Protein 2ABW (pdb70)

Solvent-accessible surface area: 20283 Å² total; per-residue (Å²): 96,118,4,20,0,0,0,0,8,55,37,27,137,30,112,59,8,31,83,7,2,82,92,28,136,46,136,36,18,57,29,46,68,0,124,58,67,134,8,9,59,103,1,15,0,0,0,0,1,13,36,87,2,3,54,1,0,115,10,0,24,133,151,135,14,63,12,1,28,27,0,4,16,5,2,10,23,51,53,29,3,0,1,0,2,5,1,0,0,9,0,0,0,78,61,34,60,77,29,146,94,217,31,110,29,52,95,61,12,10,0,3,14,0,17,0,0,0,19,51,56,85,105,114,69,48,112,6,66,14,88,35,98,44,154,34,102,6,27,155,176,100,20,46,0,7,0,66,131,28,7,109,6,103,23,44,68,29,139,26,10,128,46,8,0,18,9,76,55,185,85,73,20,101,105,25,30,0,0,0,26,4,100,18,2,0,0,0,3,3,29,11,21,89,20,106,53,28,6,2,2,62,37,0,13,57,33,0,51,84,34,48,124,89,114,155,129,121,4,20,0,0,0,0,0,56,30,26,122,18,84,48,5,27,76,11,1,98,104,28,139,38,137,27,22,60,33,42,69,0,108,69,68,126,27,9,59,94,1,16,0,0,0,0,1,11,46,96,1,50,64,1,0,181,34,0,27,172,112,139,13,54,11,0,28,25,0,3,12,3,1,8,14,38,48,32,2,0,1,0,1,2,0,0,0,7,0,0,0,109,48,43,68,84,79,189,76,192,34,152,42,48,92,54,26,20,0,6,13,0,33,0,2,0,6,22,114,59,19,34,109,172,58,28,77,42,111,13,67,8,85,47,107,26,147,25,109,14,18,153,176,98,15,49,2,8,0,45,155,2,3,47,4,131,80,48,69,30,128,74,9,113,38,11,0,12,0,74,24,170,74,64,25,100,111,7,26,0,0,0,23,8,76,17,2,0,0,0,1,2,23,12,14,86,31,102,53,34,10,2,2,52,29,0,14,51,32,0,111,89,35,71,129,70,105,101,160,186,95,152,72,190

Sequence (442 aa):
SSEITIGVLLSSLLQGDFEPHINHFIKLQIIPPSSLNIIQVRNVHDLGLCDGLVIPGGESTTVRRCCAYENDTLYNALVHFIHVLKKPIWGTCAGCILLSKNVENIIKKLYSNFGNKFSFGGLDITICRNFNDSFICSLNIISDSSAFKKDLTAACIRAPYIREILSDEVKVLATFSHESYGPNIIAAVEQNNCLGTVFHPELLPHTAFQQYFYEKVKNYKYSLESEITIGVLSLQGDFEPHINHFIKLQIPSLNIIQVRNVHDLGLCDGLVIPGGESTTVRRCCAYENDTLYNALVHFIHVLKKPIWGTCAGCILLSKNVENIKLYSSNNFGNKFSFGGLDITICRRNNFYGSQNDSFICSLNIISDSSAFKKDLTAACIRAPYIRREEILSDEVKVLATFSHESYGPPNNIIAAVEQNNCLGTTVFHPELLPHTAFQQYFYEKVKNYKYSSLEHHHHHH

Structure (mmCIF, N/CA/C/O backbone):
data_2ABW
#
_entry.id   2ABW
#
_cell.length_a   88.042
_cell.length_b   67.917
_cell.length_c   70.327
_cell.angle_alpha   90.00
_cell.angle_beta   92.31
_cell.angle_gamma   90.00
#
_symmetry.space_group_name_H-M   'C 1 2 1'
#
loop_
_entity.id
_entity.type
_entity.pdbx_description
1 polymer 'Pdx2 protein'
2 non-polymer 'TETRAETHYLENE GLYCOL'
3 water water
#
loop_
_atom_site.group_PDB
_atom_site.id
_atom_site.type_symbol
_atom_site.label_atom_id
_atom_site.label_alt_id
_atom_site.label_comp_id
_atom_site.label_asym_id
_atom_site.label_entity_id
_atom_site.label_seq_id
_atom_site.pdbx_PDB_ins_code
_atom_site.Cartn_x
_atom_site.Cartn_y
_atom_site.Cartn_z
_atom_site.occupancy
_atom_site.B_iso_or_equiv
_atom_site.auth_seq_id
_atom_site.auth_comp_id
_atom_site.auth_asym_id
_atom_site.auth_atom_id
_atom_site.pdbx_PDB_model_num
ATOM 1 N N A SER A 1 2 ? 9.693 63.720 44.498 0.70 31.60 2 SER A N 1
ATOM 2 N N B SER A 1 2 ? 9.576 63.269 44.358 0.30 25.49 2 SER A N 1
ATOM 3 C CA A SER A 1 2 ? 10.616 62.922 43.672 0.70 29.87 2 SER A CA 1
ATOM 4 C CA B SER A 1 2 ? 10.612 62.788 43.430 0.30 25.71 2 SER A CA 1
ATOM 5 C C A SER A 1 2 ? 11.407 63.955 42.820 0.70 28.30 2 SER A C 1
ATOM 6 C C B SER A 1 2 ? 11.549 63.924 43.060 0.30 25.56 2 SER A C 1
ATOM 7 O O A SER A 1 2 ? 10.999 65.136 42.741 0.70 29.33 2 SER A O 1
ATOM 8 O O B SER A 1 2 ? 11.382 65.060 43.518 0.30 25.43 2 SER A O 1
ATOM 13 N N . GLU A 1 3 ? 12.549 63.581 42.258 1.00 26.09 3 GLU A N 1
ATOM 14 C CA . GLU A 1 3 ? 13.303 64.539 41.454 1.00 25.12 3 GLU A CA 1
ATOM 15 C C . GLU A 1 3 ? 13.093 64.105 40.004 1.00 24.25 3 GLU A C 1
ATOM 16 O O . GLU A 1 3 ? 13.485 62.981 39.662 1.00 28.08 3 GLU A O 1
ATOM 22 N N . ILE A 1 4 ? 12.621 64.995 39.143 1.00 18.88 4 ILE A N 1
ATOM 23 C CA . ILE A 1 4 ? 12.480 64.720 37.710 1.00 19.63 4 ILE A CA 1
ATOM 24 C C . ILE A 1 4 ? 13.480 65.607 36.988 1.00 18.29 4 ILE A C 1
ATOM 25 O O . ILE A 1 4 ? 13.600 66.808 37.282 1.00 19.30 4 ILE A O 1
ATOM 34 N N . THR A 1 5 ? 14.283 64.994 36.073 1.00 17.41 5 THR A N 1
ATOM 35 C CA . THR A 1 5 ? 15.240 65.714 35.254 1.00 16.41 5 THR A CA 1
ATOM 36 C C . THR A 1 5 ? 14.828 65.644 33.786 1.00 16.16 5 THR A C 1
ATOM 37 O O . THR A 1 5 ? 14.666 64.543 33.238 1.00 17.46 5 THR A O 1
ATOM 41 N N . ILE A 1 6 ? 14.612 66.801 33.198 1.00 16.27 6 ILE A N 1
ATOM 42 C CA . ILE A 1 6 ? 14.359 66.907 31.785 1.00 15.42 6 ILE A CA 1
ATOM 43 C C . ILE A 1 6 ? 15.566 67.557 31.138 1.00 14.56 6 ILE A C 1
ATOM 44 O O . ILE A 1 6 ? 16.049 68.592 31.608 1.00 15.88 6 ILE A O 1
ATOM 49 N N . GLY A 1 7 ? 16.053 66.949 30.078 1.00 13.23 7 GLY A N 1
ATOM 50 C CA . GLY A 1 7 ? 17.192 67.515 29.354 1.00 13.71 7 GLY A CA 1
ATOM 51 C C . GLY A 1 7 ? 16.738 68.227 28.121 1.00 15.12 7 GLY A C 1
ATOM 52 O O . GLY A 1 7 ? 15.641 67.921 27.531 1.00 15.06 7 GLY A O 1
ATOM 53 N N . VAL A 1 8 ? 17.523 69.216 27.706 1.00 14.03 8 VAL A N 1
ATOM 54 C CA . VAL A 1 8 ? 17.319 69.938 26.429 1.00 15.86 8 VAL A CA 1
ATOM 55 C C . VAL A 1 8 ? 18.564 69.794 25.601 1.00 16.98 8 VAL A C 1
ATOM 56 O O . VAL A 1 8 ? 19.643 70.174 26.006 1.00 16.02 8 VAL A O 1
ATOM 60 N N . LEU A 1 9 ? 18.453 69.171 24.429 1.00 16.43 9 LEU A N 1
ATOM 61 C CA A LEU A 1 9 ? 19.630 68.989 23.529 0.70 17.60 9 LEU A CA 1
ATOM 62 C CA B LEU A 1 9 ? 19.601 68.995 23.519 0.30 18.09 9 LEU A CA 1
ATOM 63 C C A LEU A 1 9 ? 20.156 70.391 23.219 0.70 18.84 9 LEU A C 1
ATOM 64 C C B LEU A 1 9 ? 20.173 70.336 23.093 0.30 18.87 9 LEU A C 1
ATOM 65 O O A LEU A 1 9 ? 19.383 71.299 22.921 0.70 18.06 9 LEU A O 1
ATOM 66 O O B LEU A 1 9 ? 19.529 71.084 22.321 0.30 19.37 9 LEU A O 1
ATOM 71 N N A SER A 1 10 ? 21.456 70.606 23.367 0.70 18.27 10 SER A N 1
ATOM 72 N N B SER A 1 10 ? 21.393 70.581 23.583 0.30 19.41 10 SER A N 1
ATOM 73 C CA A SER A 1 10 ? 21.984 71.987 23.320 0.70 19.56 10 SER A CA 1
ATOM 74 C CA B SER A 1 10 ? 22.097 71.859 23.513 0.30 20.02 10 SER A CA 1
ATOM 75 C C A SER A 1 10 ? 23.106 72.256 22.345 0.70 20.79 10 SER A C 1
ATOM 76 C C B SER A 1 10 ? 23.429 71.767 22.773 0.30 21.39 10 SER A C 1
ATOM 77 O O A SER A 1 10 ? 23.591 73.414 22.235 0.70 20.38 10 SER A O 1
ATOM 78 O O B SER A 1 10 ? 24.470 72.195 23.280 0.30 21.07 10 SER A O 1
ATOM 83 N N A LEU A 1 11 ? 23.507 71.209 21.668 0.70 21.80 11 LEU A N 1
ATOM 84 N N B LEU A 1 11 ? 23.408 71.231 21.576 0.30 22.67 11 LEU A N 1
ATOM 85 C CA A LEU A 1 11 ? 24.652 71.264 20.768 0.70 23.62 11 LEU A CA 1
ATOM 86 C CA B LEU A 1 11 ? 24.615 71.259 20.763 0.30 24.16 11 LEU A CA 1
ATOM 87 C C . LEU A 1 11 ? 24.496 72.291 19.647 1.00 25.21 11 LEU A C 1
ATOM 88 O O . LEU A 1 11 ? 25.494 72.879 19.229 1.00 25.95 11 LEU A O 1
ATOM 93 N N . GLN A 1 12 ? 23.271 72.481 19.160 1.00 27.04 12 GLN A N 1
ATOM 94 C CA . GLN A 1 12 ? 22.981 73.321 18.047 1.00 28.79 12 GLN A CA 1
ATOM 95 C C . GLN A 1 12 ? 22.832 74.790 18.468 1.00 31.30 12 GLN A C 1
ATOM 96 O O . GLN A 1 12 ? 22.675 75.689 17.615 1.00 32.54 12 GLN A O 1
ATOM 102 N N . GLY A 1 13 ? 22.851 75.059 19.765 1.00 31.64 13 GLY A N 1
ATOM 103 C CA . GLY A 1 13 ? 22.676 76.461 20.214 1.00 32.03 13 GLY A CA 1
ATOM 104 C C . GLY A 1 13 ? 21.207 76.911 20.246 1.00 33.41 13 GLY A C 1
ATOM 105 O O . GLY A 1 13 ? 20.277 76.139 19.969 1.00 34.72 13 GLY A O 1
ATOM 106 N N . ASP A 1 14 ? 21.000 78.142 20.672 1.00 33.38 14 ASP A N 1
ATOM 107 C CA . ASP A 1 14 ? 19.671 78.723 20.783 1.00 34.09 14 ASP A CA 1
ATOM 108 C C . ASP A 1 14 ? 18.704 77.914 21.630 1.00 31.48 14 ASP A C 1
ATOM 109 O O . ASP A 1 14 ? 17.494 77.912 21.394 1.00 34.96 14 ASP A O 1
ATOM 114 N N . PHE A 1 15 ? 19.239 77.265 22.652 1.00 28.34 15 PHE A N 1
ATOM 115 C CA . PHE A 1 15 ? 18.463 76.332 23.440 1.00 25.45 15 PHE A CA 1
ATOM 116 C C . PHE A 1 15 ? 17.983 77.016 24.718 1.00 22.87 15 PHE A C 1
ATOM 117 O O . PHE A 1 15 ? 17.074 76.505 25.398 1.00 21.38 15 PHE A O 1
ATOM 125 N N . GLU A 1 16 ? 18.595 78.119 25.123 1.00 21.76 16 GLU A N 1
ATOM 126 C CA . GLU A 1 16 ? 18.239 78.730 26.412 1.00 23.44 16 GLU A CA 1
ATOM 127 C C . GLU A 1 16 ? 16.750 79.070 26.561 1.00 20.78 16 GLU A C 1
ATOM 128 O O . GLU A 1 16 ? 16.158 78.842 27.638 1.00 19.92 16 GLU A O 1
ATOM 134 N N . PRO A 1 17 ? 16.119 79.622 25.522 1.00 18.13 17 PRO A N 1
ATOM 135 C CA . PRO A 1 17 ? 14.692 79.925 25.702 1.00 17.97 17 PRO A CA 1
ATOM 136 C C . PRO A 1 17 ? 13.852 78.696 25.982 1.00 17.07 17 PRO A C 1
ATOM 137 O O . PRO A 1 17 ? 12.844 78.832 26.671 1.00 17.32 17 PRO A O 1
ATOM 141 N N . HIS A 1 18 ? 14.234 77.536 25.459 1.00 16.06 18 HIS A N 1
ATOM 142 C CA . HIS A 1 18 ? 13.499 76.351 25.778 1.00 16.42 18 HIS A CA 1
ATOM 143 C C . HIS A 1 18 ? 13.642 75.949 27.246 1.00 16.88 18 HIS A C 1
ATOM 144 O O . HIS A 1 18 ? 12.667 75.571 27.921 1.00 17.60 18 HIS A O 1
ATOM 151 N N . ILE A 1 19 ? 14.869 76.057 27.743 1.00 17.60 19 ILE A N 1
ATOM 152 C CA . ILE A 1 19 ? 15.134 75.821 29.171 1.00 17.06 19 ILE A CA 1
ATOM 153 C C . ILE A 1 19 ? 14.323 76.808 30.034 1.00 15.67 19 ILE A C 1
ATOM 154 O O . ILE A 1 19 ? 13.647 76.425 31.004 1.00 17.29 19 ILE A O 1
ATOM 159 N N . ASN A 1 20 ? 14.379 78.070 29.695 1.00 15.15 20 ASN A N 1
ATOM 160 C CA . ASN A 1 20 ? 13.642 79.132 30.449 1.00 16.11 20 ASN A CA 1
ATOM 161 C C . ASN A 1 20 ? 12.165 78.803 30.538 1.00 14.92 20 ASN A C 1
ATOM 162 O O . ASN A 1 20 ? 11.540 79.029 31.547 1.00 15.66 20 ASN A O 1
ATOM 167 N N . HIS A 1 21 ? 11.609 78.320 29.432 1.00 15.74 21 HIS A N 1
ATOM 168 C CA . HIS A 1 21 ? 10.179 78.016 29.405 1.00 14.95 21 HIS A CA 1
ATOM 169 C C . HIS A 1 21 ? 9.769 76.860 30.327 1.00 16.08 21 HIS A C 1
ATOM 170 O O . HIS A 1 21 ? 8.671 76.883 30.865 1.00 17.59 21 HIS A O 1
ATOM 177 N N . PHE A 1 22 ? 10.666 75.902 30.575 1.00 14.76 22 PHE A N 1
ATOM 178 C CA . PHE A 1 22 ? 10.355 74.950 31.610 1.00 14.36 22 PHE A CA 1
ATOM 179 C C . PHE A 1 22 ? 10.541 75.494 33.029 1.00 13.90 22 PHE A C 1
ATOM 180 O O . PHE A 1 22 ? 9.842 75.172 33.926 1.00 14.81 22 PHE A O 1
ATOM 188 N N . ILE A 1 23 ? 11.585 76.305 33.225 1.00 14.64 23 ILE A N 1
ATOM 189 C CA . ILE A 1 23 ? 11.781 76.962 34.522 1.00 15.20 23 ILE A CA 1
ATOM 190 C C . ILE A 1 23 ? 10.575 77.804 34.864 1.00 17.02 23 ILE A C 1
ATOM 191 O O . ILE A 1 23 ? 10.244 77.872 36.037 1.00 17.59 23 ILE A O 1
ATOM 196 N N . LYS A 1 24 ? 9.887 78.374 33.873 1.00 16.77 24 LYS A N 1
ATOM 197 C CA . LYS A 1 24 ? 8.723 79.200 34.130 1.00 18.10 24 LYS A CA 1
ATOM 198 C C . LYS A 1 24 ? 7.564 78.380 34.745 1.00 18.69 24 LYS A C 1
ATOM 199 O O . LYS A 1 24 ? 6.599 78.962 35.274 1.00 20.63 24 LYS A O 1
ATOM 205 N N . LEU A 1 25 ? 7.591 77.097 34.582 1.00 15.24 25 LEU A N 1
ATOM 206 C CA . LEU A 1 25 ? 6.614 76.225 35.250 1.00 15.59 25 LEU A CA 1
ATOM 207 C C . LEU A 1 25 ? 6.671 76.335 36.772 1.00 16.06 25 LEU A C 1
ATOM 208 O O . LEU A 1 25 ? 5.672 76.052 37.464 1.00 18.08 25 LEU A O 1
ATOM 213 N N . GLN A 1 26 ? 7.831 76.684 37.318 1.00 16.03 26 GLN A N 1
ATOM 214 C CA . GLN A 1 26 ? 8.002 76.810 38.770 1.00 17.63 26 GLN A CA 1
ATOM 215 C C . GLN A 1 26 ? 7.671 75.557 39.539 1.00 16.32 26 GLN A C 1
ATOM 216 O O . GLN A 1 26 ? 7.146 75.654 40.638 1.00 16.58 26 GLN A O 1
ATOM 222 N N A ILE A 1 27 ? 7.998 74.382 38.997 0.60 15.69 27 ILE A N 1
ATOM 223 N N B ILE A 1 27 ? 8.014 74.420 38.958 0.40 14.83 27 ILE A N 1
ATOM 224 C CA A ILE A 1 27 ? 7.613 73.101 39.656 0.60 16.12 27 ILE A CA 1
ATOM 225 C CA B ILE A 1 27 ? 7.882 73.153 39.643 0.40 14.85 27 ILE A CA 1
ATOM 226 C C A ILE A 1 27 ? 8.711 72.544 40.551 0.60 17.29 27 ILE A C 1
ATOM 227 C C B ILE A 1 27 ? 9.137 72.994 40.481 0.40 14.88 27 ILE A C 1
ATOM 228 O O A ILE A 1 27 ? 9.736 72.115 40.033 0.60 15.51 27 ILE A O 1
ATOM 229 O O B ILE A 1 27 ? 10.227 73.039 39.966 0.40 14.24 27 ILE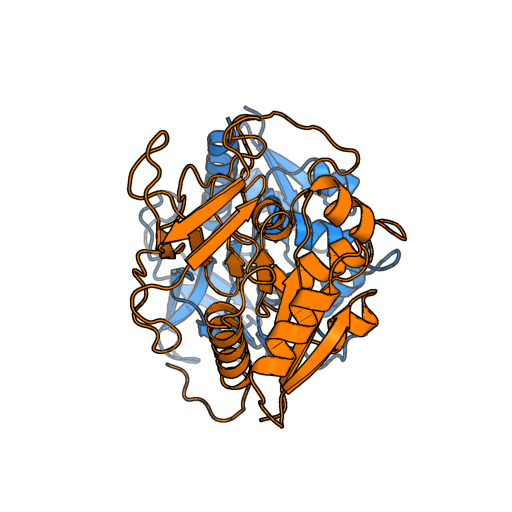 A O 1
ATOM 238 N N A PRO A 1 28 ? 8.470 72.486 41.884 0.60 16.94 28 PRO A N 1
ATOM 239 N N B PRO A 1 28 ? 8.957 72.852 41.795 0.40 16.60 28 PRO A N 1
ATOM 240 C CA A PRO A 1 28 ? 9.591 72.178 42.732 0.60 18.29 28 PRO A CA 1
ATOM 241 C CA B PRO A 1 28 ? 10.045 72.316 42.623 0.40 18.28 28 PRO A CA 1
ATOM 242 C C A PRO A 1 28 ? 10.488 71.030 42.337 0.60 18.23 28 PRO A C 1
ATOM 243 C C B PRO A 1 28 ? 10.640 70.893 42.299 0.40 18.15 28 PRO A C 1
ATOM 244 O O A PRO A 1 28 ? 11.689 71.197 42.448 0.60 20.16 28 PRO A O 1
ATOM 245 O O B PRO A 1 28 ? 11.819 70.608 42.544 0.40 18.57 28 PRO A O 1
ATOM 252 N N A SER A 1 29 ? 9.879 69.918 41.911 0.60 20.85 29 SER A N 1
ATOM 253 N N B SER A 1 29 ? 9.860 69.941 41.828 0.40 20.34 29 SER A N 1
ATOM 254 C CA A SER A 1 29 ? 10.520 68.626 41.691 0.60 20.54 29 SER A CA 1
ATOM 255 C CA B SER A 1 29 ? 10.478 68.629 41.662 0.40 20.47 29 SER A CA 1
ATOM 256 C C . SER A 1 29 ? 11.355 68.613 40.377 1.00 21.45 29 SER A C 1
ATOM 257 O O . SER A 1 29 ? 12.091 67.652 40.139 1.00 21.55 29 SER A O 1
ATOM 260 N N . LEU A 1 30 ? 11.251 69.680 39.554 1.00 19.32 30 LEU A N 1
ATOM 261 C CA . LEU A 1 30 ? 11.843 69.702 38.214 1.00 17.73 30 LEU A CA 1
ATOM 262 C C . LEU A 1 30 ? 13.208 70.405 38.136 1.00 18.74 30 LEU A C 1
ATOM 263 O O . LEU A 1 30 ? 13.364 71.602 38.452 1.00 20.30 30 LEU A O 1
ATOM 268 N N . ASN A 1 31 ? 14.183 69.645 37.567 1.00 20.11 31 ASN A N 1
ATOM 269 C CA . ASN A 1 31 ? 15.490 70.119 37.211 1.00 21.41 31 ASN A CA 1
ATOM 270 C C . ASN A 1 31 ? 15.637 70.077 35.698 1.00 18.66 31 ASN A C 1
ATOM 271 O O . ASN A 1 31 ? 15.219 69.064 35.119 1.00 18.98 31 ASN A O 1
ATOM 276 N N . ILE A 1 32 ? 16.279 71.078 35.105 1.00 17.85 32 ILE A N 1
ATOM 277 C CA . ILE A 1 32 ? 16.561 71.045 33.649 1.00 17.04 32 ILE A CA 1
ATOM 278 C C . ILE A 1 32 ? 18.020 71.046 33.421 1.00 17.66 32 ILE A C 1
ATOM 279 O O . ILE A 1 32 ? 18.767 71.752 34.079 1.00 18.47 32 ILE A O 1
ATOM 284 N N . ILE A 1 33 ? 18.464 70.190 32.479 1.00 15.40 33 ILE A N 1
ATOM 285 C CA . ILE A 1 33 ? 19.886 70.182 32.128 1.00 17.43 33 ILE A CA 1
ATOM 286 C C . ILE A 1 33 ? 20.105 70.298 30.676 1.00 16.94 33 ILE A C 1
ATOM 287 O O . ILE A 1 33 ? 19.249 69.936 29.914 1.00 17.28 33 ILE A O 1
ATOM 292 N N . GLN A 1 34 ? 21.258 70.845 30.278 1.00 15.93 34 GLN A N 1
ATOM 293 C CA . GLN A 1 34 ? 21.641 70.783 28.905 1.00 17.36 34 GLN A CA 1
ATOM 294 C C . GLN A 1 34 ? 22.059 69.364 28.645 1.00 18.15 34 GLN A C 1
ATOM 295 O O . GLN A 1 34 ? 22.657 68.682 29.515 1.00 19.04 34 GLN A O 1
ATOM 301 N N . VAL A 1 35 ? 21.841 68.899 27.424 1.00 16.97 35 VAL A N 1
ATOM 302 C CA . VAL A 1 35 ? 22.359 67.591 26.991 1.00 15.50 35 VAL A CA 1
ATOM 303 C C . VAL A 1 35 ? 23.279 67.790 25.782 1.00 15.72 35 VAL A C 1
ATOM 304 O O . VAL A 1 35 ? 22.892 68.314 24.754 1.00 16.14 35 VAL A O 1
ATOM 308 N N . ARG A 1 36 ? 24.525 67.440 25.969 1.00 17.09 36 ARG A N 1
ATOM 309 C CA . ARG A 1 36 ? 25.556 67.642 24.964 1.00 18.49 36 ARG A CA 1
ATOM 310 C C . ARG A 1 36 ? 26.251 66.332 24.633 1.00 19.35 36 ARG A C 1
ATOM 311 O O . ARG A 1 36 ? 27.047 66.279 23.719 1.00 19.47 36 ARG A O 1
ATOM 319 N N . ASN A 1 37 ? 25.972 65.273 25.407 1.00 17.64 37 ASN A N 1
ATOM 320 C CA . ASN A 1 37 ? 26.694 64.024 25.251 1.00 17.93 37 ASN A CA 1
ATOM 321 C C . ASN A 1 37 ? 25.926 62.901 25.915 1.00 16.11 37 ASN A C 1
ATOM 322 O O . ASN A 1 37 ? 24.882 63.141 26.542 1.00 15.70 37 ASN A O 1
ATOM 327 N N . VAL A 1 38 ? 26.417 61.678 25.799 1.00 17.66 38 VAL A N 1
ATOM 328 C CA . VAL A 1 38 ? 25.727 60.503 26.312 1.00 17.25 38 VAL A CA 1
ATOM 329 C C . VAL A 1 38 ? 25.673 60.461 27.852 1.00 17.82 38 VAL A C 1
ATOM 330 O O . VAL A 1 38 ? 24.717 59.922 28.416 1.00 16.41 38 VAL A O 1
ATOM 334 N N . HIS A 1 39 ? 26.677 61.029 28.516 1.00 17.66 39 HIS A N 1
ATOM 335 C CA . HIS A 1 39 ? 26.649 61.119 30.006 1.00 17.48 39 HIS A CA 1
ATOM 336 C C . HIS A 1 39 ? 25.419 61.959 30.447 1.00 17.48 39 HIS A C 1
ATOM 337 O O . HIS A 1 39 ? 24.632 61.553 31.266 1.00 18.11 39 HIS A O 1
ATOM 344 N N . ASP A 1 40 ? 25.272 63.123 29.841 1.00 16.57 40 ASP A N 1
ATOM 345 C CA . ASP A 1 40 ? 24.165 64.002 30.144 1.00 15.78 40 ASP A CA 1
ATOM 346 C C . ASP A 1 40 ? 22.830 63.265 29.870 1.00 15.71 40 ASP A C 1
ATOM 347 O O . ASP A 1 40 ? 21.867 63.337 30.629 1.00 16.87 40 ASP A O 1
ATOM 352 N N . LEU A 1 41 ? 22.801 62.577 28.709 1.00 15.23 41 LEU A N 1
ATOM 353 C CA . LEU A 1 41 ? 21.531 61.879 28.273 1.00 14.23 41 LEU A CA 1
ATOM 354 C C . LEU A 1 41 ? 21.172 60.875 29.295 1.00 16.74 41 LEU A C 1
ATOM 355 O O . LEU A 1 41 ? 20.003 60.694 29.556 1.00 16.92 41 LEU A O 1
ATOM 360 N N . GLY A 1 42 ? 22.177 60.167 29.857 1.00 14.54 42 GLY A N 1
ATOM 361 C CA . GLY A 1 42 ? 21.904 59.151 30.870 1.00 15.35 42 GLY A CA 1
ATOM 362 C C . GLY A 1 42 ? 21.224 59.641 32.138 1.00 16.47 42 GLY A C 1
ATOM 363 O O . GLY A 1 42 ? 20.662 58.831 32.929 1.00 19.03 42 GLY A O 1
ATOM 364 N N . LEU A 1 43 ? 21.335 60.934 32.402 1.00 15.75 43 LEU A N 1
ATOM 365 C CA . LEU A 1 43 ? 20.772 61.545 33.642 1.00 16.37 43 LEU A CA 1
ATOM 366 C C . LEU A 1 43 ? 19.324 61.973 33.439 1.00 17.54 43 LEU A C 1
ATOM 367 O O . LEU A 1 43 ? 18.630 62.445 34.381 1.00 19.06 43 LEU A O 1
ATOM 372 N N . CYS A 1 44 ? 18.846 61.849 32.229 1.00 16.60 44 CYS A N 1
ATOM 373 C CA . CYS A 1 44 ? 17.548 62.449 31.826 1.00 15.91 44 CYS A CA 1
ATOM 374 C C . CYS A 1 44 ? 16.432 61.431 32.019 1.00 16.39 44 CYS A C 1
ATOM 375 O O . CYS A 1 44 ? 16.538 60.338 31.520 1.00 17.94 44 CYS A O 1
ATOM 378 N N . ASP A 1 45 ? 15.276 61.873 32.584 1.00 15.43 45 ASP A N 1
ATOM 379 C CA . ASP A 1 45 ? 14.079 61.089 32.575 1.00 14.86 45 ASP A CA 1
ATOM 380 C C . ASP A 1 45 ? 13.261 61.361 31.276 1.00 16.65 45 ASP A C 1
ATOM 381 O O . ASP A 1 45 ? 12.416 60.567 30.890 1.00 17.55 45 ASP A O 1
ATOM 386 N N . GLY A 1 46 ? 13.457 62.533 30.682 1.00 15.38 46 GLY A N 1
ATOM 387 C CA . GLY A 1 46 ? 12.875 62.886 29.372 1.00 15.32 46 GLY A CA 1
ATOM 388 C C . GLY A 1 46 ? 13.761 63.862 28.647 1.00 14.80 46 GLY A C 1
ATOM 389 O O . GLY A 1 46 ? 14.667 64.500 29.297 1.00 15.31 46 GLY A O 1
ATOM 390 N N . LEU A 1 47 ? 13.567 64.056 27.352 1.00 13.71 47 LEU A N 1
ATOM 391 C CA . LEU A 1 47 ? 14.498 64.915 26.557 1.00 14.44 47 LEU A CA 1
ATOM 392 C C . LEU A 1 47 ? 13.648 65.755 25.590 1.00 14.08 47 LEU A C 1
ATOM 393 O O . LEU A 1 47 ? 12.667 65.246 25.004 1.00 14.33 47 LEU A O 1
ATOM 398 N N . VAL A 1 48 ? 14.066 67.017 25.435 1.00 13.74 48 VAL A N 1
ATOM 399 C CA . VAL A 1 48 ? 13.527 67.886 24.412 1.00 14.56 48 VAL A CA 1
ATOM 400 C C . VAL A 1 48 ? 14.591 68.092 23.348 1.00 14.95 48 VAL A C 1
ATOM 401 O O . VAL A 1 48 ? 15.793 68.443 23.677 1.00 15.66 48 VAL A O 1
ATOM 405 N N . ILE A 1 49 ? 14.216 67.918 22.060 1.00 15.45 49 ILE A N 1
ATOM 406 C CA . ILE A 1 49 ? 15.089 68.248 20.939 1.00 15.51 49 ILE A CA 1
ATOM 407 C C . ILE A 1 49 ? 14.473 69.423 20.226 1.00 17.53 49 ILE A C 1
ATOM 408 O O . ILE A 1 49 ? 13.511 69.200 19.537 1.00 18.26 49 ILE A O 1
ATOM 413 N N . PRO A 1 50 ? 15.049 70.608 20.350 1.00 17.14 50 PRO A N 1
ATOM 414 C CA . PRO A 1 50 ? 14.545 71.764 19.620 1.00 19.25 50 PRO A CA 1
ATOM 415 C C . PRO A 1 50 ? 15.377 72.010 18.358 1.00 22.89 50 PRO A C 1
ATOM 416 O O . PRO A 1 50 ? 16.078 71.135 17.951 1.00 25.29 50 PRO A O 1
ATOM 420 N N . GLY A 1 51 ? 15.343 73.179 17.801 1.00 25.11 51 GLY A N 1
ATOM 421 C CA . GLY A 1 51 ? 16.301 73.571 16.743 1.00 25.60 51 GLY A CA 1
ATOM 422 C C . GLY A 1 51 ? 15.556 74.177 15.593 1.00 27.04 51 GLY A C 1
ATOM 423 O O . GLY A 1 51 ? 14.371 73.912 15.353 1.00 28.49 51 GLY A O 1
ATOM 424 N N . GLY A 1 52 ? 16.275 74.988 14.867 1.00 28.28 52 GLY A N 1
ATOM 425 C CA . GLY A 1 52 ? 15.776 75.599 13.662 1.00 29.67 52 GLY A CA 1
ATOM 426 C C . GLY A 1 52 ? 16.023 74.730 12.468 1.00 30.34 52 GLY A C 1
ATOM 427 O O . GLY A 1 52 ? 15.220 74.735 11.537 1.00 33.72 52 GLY A O 1
ATOM 428 N N . GLU A 1 53 ? 17.141 74.045 12.473 1.00 30.06 53 GLU A N 1
ATOM 429 C CA . GLU A 1 53 ? 17.574 73.233 11.346 1.00 31.18 53 GLU A CA 1
ATOM 430 C C . GLU A 1 53 ? 17.914 71.795 11.686 1.00 28.21 53 GLU A C 1
ATOM 431 O O . GLU A 1 53 ? 18.951 71.510 12.337 1.00 27.05 53 GLU A O 1
ATOM 437 N N . SER A 1 54 ? 17.125 70.902 11.109 1.00 26.27 54 SER A N 1
ATOM 438 C CA . SER A 1 54 ? 17.292 69.481 11.390 1.00 25.30 54 SER A CA 1
ATOM 439 C C . SER A 1 54 ? 18.665 68.994 11.008 1.00 23.82 54 SER A C 1
ATOM 440 O O . SER A 1 54 ? 19.223 68.159 11.660 1.00 23.12 54 SER A O 1
ATOM 443 N N . THR A 1 55 ? 19.229 69.454 9.878 1.00 23.32 55 THR A N 1
ATOM 444 C CA . THR A 1 55 ? 20.499 68.924 9.459 1.00 23.25 55 THR A CA 1
ATOM 445 C C . THR A 1 55 ? 21.612 69.296 10.438 1.00 23.05 55 THR A C 1
ATOM 446 O O . THR A 1 55 ? 22.557 68.522 10.664 1.00 22.57 55 THR A O 1
ATOM 453 N N . THR A 1 56 ? 21.519 70.491 10.995 1.00 23.60 56 THR A N 1
ATOM 454 C CA . THR A 1 56 ? 22.504 70.920 11.989 1.00 23.61 56 THR A CA 1
ATOM 455 C C . THR A 1 56 ? 22.478 70.095 13.266 1.00 21.28 56 THR A C 1
ATOM 456 O O . THR A 1 56 ? 23.514 69.634 13.672 1.00 21.11 56 THR A O 1
ATOM 460 N N . VAL A 1 57 ? 21.318 69.883 13.797 1.00 22.96 57 VAL A N 1
ATOM 461 C CA . VAL A 1 57 ? 21.179 69.068 15.009 1.00 21.60 57 VAL A CA 1
ATOM 462 C C . VAL A 1 57 ? 21.672 67.661 14.718 1.00 21.92 57 VAL A C 1
ATOM 463 O O . VAL A 1 57 ? 22.471 67.073 15.438 1.00 22.12 57 VAL A O 1
ATOM 467 N N . ARG A 1 58 ? 21.315 67.108 13.556 1.00 21.28 58 ARG A N 1
ATOM 468 C CA . ARG A 1 58 ? 21.778 65.746 13.256 1.00 20.90 58 ARG A CA 1
ATOM 469 C C . ARG A 1 58 ? 23.277 65.613 13.152 1.00 21.55 58 ARG A C 1
ATOM 470 O O . ARG A 1 58 ? 23.875 64.665 13.592 1.00 22.01 58 ARG A O 1
ATOM 478 N N . ARG A 1 59 ? 23.928 66.570 12.494 1.00 23.29 59 ARG A N 1
ATOM 479 C CA . ARG A 1 59 ? 25.387 66.569 12.406 1.00 25.12 59 ARG A CA 1
ATOM 480 C C . ARG A 1 59 ? 26.039 66.672 13.796 1.00 23.92 59 ARG A C 1
ATOM 481 O O . ARG A 1 59 ? 27.055 66.039 14.059 1.00 24.79 59 ARG A O 1
ATOM 489 N N . CYS A 1 60 ? 25.423 67.446 14.674 1.00 25.53 60 CYS A N 1
ATOM 490 C CA . CYS A 1 60 ? 25.913 67.534 16.072 1.00 26.73 60 CYS A CA 1
ATOM 491 C C . CYS A 1 60 ? 25.920 66.145 16.796 1.00 26.95 60 CYS A C 1
ATOM 492 O O . CYS A 1 60 ? 26.755 65.894 17.688 1.00 27.11 60 CYS A O 1
ATOM 495 N N . CYS A 1 61 ? 24.987 65.282 16.416 1.00 25.47 61 CYS A N 1
ATOM 496 C CA . CYS A 1 61 ? 24.884 63.954 16.992 1.00 25.53 61 CYS A CA 1
ATOM 497 C C . CYS A 1 61 ? 25.750 62.923 16.334 1.00 26.00 61 CYS A C 1
ATOM 498 O O . CYS A 1 61 ? 25.827 61.782 16.759 1.00 26.68 61 CYS A O 1
ATOM 501 N N . ALA A 1 62 ? 26.483 63.324 15.289 1.00 26.38 62 ALA A N 1
ATOM 502 C CA . ALA A 1 62 ? 27.235 62.388 14.472 1.00 28.46 62 ALA A CA 1
ATOM 503 C C . ALA A 1 62 ? 28.669 62.158 14.951 1.00 28.89 62 ALA A C 1
ATOM 504 O O . ALA A 1 62 ? 29.399 61.300 14.424 1.00 28.90 62 ALA A O 1
ATOM 506 N N . TYR A 1 63 ? 29.094 62.943 15.942 1.00 30.66 63 TYR A N 1
ATOM 507 C CA . TYR A 1 63 ? 30.436 62.916 16.382 1.00 31.34 63 TYR A CA 1
ATOM 508 C C . TYR A 1 63 ? 30.811 61.536 16.925 1.00 31.42 63 TYR A C 1
ATOM 509 O O . TYR A 1 63 ? 29.982 60.803 17.524 1.00 28.53 63 TYR A O 1
ATOM 518 N N . GLU A 1 64 ? 32.075 61.161 16.722 1.00 30.22 64 GLU A N 1
ATOM 519 C CA . GLU A 1 64 ? 32.577 59.891 17.266 1.00 31.09 64 GLU A CA 1
ATOM 520 C C . GLU A 1 64 ? 31.704 58.727 16.762 1.00 30.03 64 GLU A C 1
ATOM 521 O O . GLU A 1 64 ? 31.281 57.825 17.528 1.00 27.23 64 GLU A O 1
ATOM 527 N N . ASN A 1 65 ? 31.551 58.722 15.446 1.00 28.34 65 ASN A N 1
ATOM 528 C CA . ASN A 1 65 ? 30.948 57.621 14.749 1.00 28.51 65 ASN A CA 1
ATOM 529 C C . ASN A 1 65 ? 29.501 57.439 15.229 1.00 25.86 65 ASN A C 1
ATOM 530 O O . ASN A 1 65 ? 29.079 56.346 15.509 1.00 26.53 65 ASN A O 1
ATOM 535 N N . ASP A 1 66 ? 28.776 58.530 15.296 1.00 23.88 66 ASP A N 1
ATOM 536 C CA . ASP A 1 66 ? 27.365 58.480 15.694 1.00 22.71 66 ASP A CA 1
ATOM 537 C C . ASP A 1 66 ? 27.108 57.984 17.119 1.00 21.93 66 ASP A C 1
ATOM 538 O O . ASP A 1 66 ? 26.022 57.434 17.411 1.00 20.15 66 ASP A O 1
ATOM 543 N N . THR A 1 67 ? 27.975 58.281 18.058 1.00 20.45 67 THR A N 1
ATOM 544 C CA . THR A 1 67 ? 27.823 57.799 19.428 1.00 20.08 67 THR A CA 1
ATOM 545 C C . THR A 1 67 ? 26.515 58.346 20.008 1.00 19.53 67 THR A C 1
ATOM 546 O O . THR A 1 67 ? 25.707 57.604 20.565 1.00 19.45 67 THR A O 1
ATOM 550 N N . LEU A 1 68 ? 26.316 59.641 19.885 1.00 18.22 68 LEU A N 1
ATOM 551 C CA . LEU A 1 68 ? 25.057 60.247 20.516 1.00 17.26 68 LEU A CA 1
ATOM 552 C C . LEU A 1 68 ? 23.845 59.858 19.725 1.00 16.82 68 LEU A C 1
ATOM 553 O O . LEU A 1 68 ? 22.783 59.603 20.312 1.00 15.89 68 LEU A O 1
ATOM 558 N N . TYR A 1 69 ? 23.905 59.826 18.393 1.00 15.15 69 TYR A N 1
ATOM 559 C CA . TYR A 1 69 ? 22.791 59.389 17.552 1.00 15.75 69 TYR A CA 1
ATOM 560 C C . TYR A 1 69 ? 22.322 58.002 18.045 1.00 15.54 69 TYR A C 1
ATOM 561 O O . TYR A 1 69 ? 21.156 57.756 18.325 1.00 16.77 69 TYR A O 1
ATOM 570 N N . ASN A 1 70 ? 23.271 57.078 18.153 1.00 15.65 70 ASN A N 1
ATOM 571 C CA . ASN A 1 70 ? 22.882 55.668 18.541 1.00 15.90 70 ASN A CA 1
ATOM 572 C C . ASN A 1 70 ? 22.299 55.680 19.957 1.00 15.87 70 ASN A C 1
ATOM 573 O O . ASN A 1 70 ? 21.315 54.974 20.208 1.00 16.29 70 ASN A O 1
ATOM 578 N N . ALA A 1 71 ? 22.823 56.514 20.858 1.00 14.63 71 ALA A N 1
ATOM 579 C CA . ALA A 1 71 ? 22.270 56.574 22.213 1.00 16.00 71 ALA A CA 1
ATOM 580 C C . ALA A 1 71 ? 20.855 57.156 22.212 1.00 15.20 71 ALA A C 1
ATOM 581 O O . ALA A 1 71 ? 19.975 56.725 22.977 1.00 15.48 71 ALA A O 1
ATOM 583 N N . LEU A 1 72 ? 20.627 58.160 21.375 1.00 15.51 72 LEU A N 1
ATOM 584 C CA . LEU A 1 72 ? 19.268 58.765 21.220 1.00 15.20 72 LEU A CA 1
ATOM 585 C C . LEU A 1 72 ? 18.266 57.737 20.678 1.00 15.56 72 LEU A C 1
ATOM 586 O O . LEU A 1 72 ? 17.186 57.627 21.167 1.00 16.35 72 LEU A O 1
ATOM 591 N N . VAL A 1 73 ? 18.690 56.959 19.697 1.00 15.14 73 VAL A N 1
ATOM 592 C CA . VAL A 1 73 ? 17.829 55.942 19.130 1.00 14.72 73 VAL A CA 1
ATOM 593 C C . VAL A 1 73 ? 17.477 54.985 20.211 1.00 14.74 73 VAL A C 1
ATOM 594 O O . VAL A 1 73 ? 16.329 54.531 20.321 1.00 14.11 73 VAL A O 1
ATOM 598 N N . HIS A 1 74 ? 18.473 54.530 20.968 1.00 14.47 74 HIS A N 1
ATOM 599 C CA . HIS A 1 74 ? 18.216 53.598 22.048 1.00 13.64 74 HIS A CA 1
ATOM 600 C C . HIS A 1 74 ? 17.261 54.203 23.109 1.00 13.91 74 HIS A C 1
ATOM 601 O O . HIS A 1 74 ? 16.355 53.538 23.644 1.00 14.33 74 HIS A O 1
ATOM 608 N N . PHE A 1 75 ? 17.497 55.452 23.463 1.00 14.34 75 PHE A N 1
ATOM 609 C CA . PHE A 1 75 ? 16.698 56.177 24.472 1.00 14.10 75 PHE A CA 1
ATOM 610 C C . PHE A 1 75 ? 15.240 56.205 24.025 1.00 15.09 75 PHE A C 1
ATOM 611 O O . PHE A 1 75 ? 14.333 55.928 24.820 1.00 15.44 75 PHE A O 1
ATOM 619 N N . ILE A 1 76 ? 15.004 56.493 22.761 1.00 14.72 76 ILE A N 1
ATOM 620 C CA . ILE A 1 76 ? 13.678 56.597 22.226 1.00 14.22 76 ILE A CA 1
ATOM 621 C C . ILE A 1 76 ? 12.972 55.286 22.112 1.00 13.99 76 ILE A C 1
ATOM 622 O O . ILE A 1 76 ? 11.782 55.156 22.404 1.00 17.97 76 ILE A O 1
ATOM 627 N N . HIS A 1 77 ? 13.633 54.277 21.554 1.00 13.43 77 HIS A N 1
ATOM 628 C CA . HIS A 1 77 ? 13.012 53.086 21.049 1.00 14.22 77 HIS A CA 1
ATOM 629 C C . HIS A 1 77 ? 13.199 51.827 21.865 1.00 14.98 77 HIS A C 1
ATOM 630 O O . HIS A 1 77 ? 12.371 50.954 21.800 1.00 15.20 77 HIS A O 1
ATOM 637 N N . VAL A 1 78 ? 14.190 51.808 22.716 1.00 14.72 78 VAL A N 1
ATOM 638 C CA . VAL A 1 78 ? 14.423 50.673 23.643 1.00 14.06 78 VAL A CA 1
ATOM 639 C C . VAL A 1 78 ? 14.010 51.043 25.061 1.00 14.89 78 VAL A C 1
ATOM 640 O O . VAL A 1 78 ? 13.219 50.333 25.695 1.00 16.44 78 VAL A O 1
ATOM 644 N N . LEU A 1 79 ? 14.555 52.137 25.574 1.00 15.60 79 LEU A N 1
ATOM 645 C CA . LEU A 1 79 ? 14.170 52.625 26.915 1.00 15.21 79 LEU A CA 1
ATOM 646 C C . LEU A 1 79 ? 12.773 53.193 26.870 1.00 15.76 79 LEU A C 1
ATOM 647 O O . LEU A 1 79 ? 12.134 53.241 27.951 1.00 15.80 79 LEU A O 1
ATOM 652 N N . LYS A 1 80 ? 12.326 53.698 25.705 1.00 15.26 80 LYS A N 1
ATOM 653 C CA . LYS A 1 80 ? 11.009 54.323 25.574 1.00 15.64 80 LYS A CA 1
ATOM 654 C C . LYS A 1 80 ? 10.826 55.539 26.514 1.00 15.91 80 LYS A C 1
ATOM 655 O O . LYS A 1 80 ? 9.712 55.783 27.081 1.00 17.13 80 LYS A O 1
ATOM 661 N N . LYS A 1 81 ? 11.914 56.278 26.716 1.00 15.09 81 LYS A N 1
ATOM 662 C CA . LYS A 1 81 ? 11.829 57.442 27.560 1.00 15.52 81 LYS A CA 1
ATOM 663 C C . LYS A 1 81 ? 11.158 58.579 26.777 1.00 15.63 81 LYS A C 1
ATOM 664 O O . LYS A 1 81 ? 11.270 58.683 25.582 1.00 15.83 81 LYS A O 1
ATOM 670 N N . PRO A 1 82 ? 10.370 59.410 27.492 1.00 15.56 82 PRO A N 1
ATOM 671 C CA . PRO A 1 82 ? 9.675 60.489 26.788 1.00 14.43 82 PRO A CA 1
ATOM 672 C C . PRO A 1 82 ? 10.609 61.439 26.035 1.00 16.37 82 PRO A C 1
ATOM 673 O O . PRO A 1 82 ? 11.620 61.885 26.622 1.00 14.77 82 PRO A O 1
ATOM 677 N N . ILE A 1 83 ? 10.188 61.827 24.831 1.00 14.46 83 ILE A N 1
ATOM 678 C CA . ILE A 1 83 ? 10.947 62.758 24.012 1.00 15.46 83 ILE A CA 1
ATOM 679 C C . ILE A 1 83 ? 10.000 63.699 23.330 1.00 16.14 83 ILE A C 1
ATOM 680 O O . ILE A 1 83 ? 8.961 63.281 22.897 1.00 15.93 83 ILE A O 1
ATOM 685 N N . TRP A 1 84 ? 10.397 64.932 23.273 1.00 14.47 84 TRP A N 1
ATOM 686 C CA . TRP A 1 84 ? 9.625 66.022 22.626 1.00 15.36 84 TRP A CA 1
ATOM 687 C C . TRP A 1 84 ? 10.519 66.607 21.568 1.00 15.16 84 TRP A C 1
ATOM 688 O O . TRP A 1 84 ? 11.521 67.277 21.861 1.00 16.26 84 TRP A O 1
ATOM 699 N N . GLY A 1 85 ? 10.160 66.396 20.314 1.00 15.15 85 GLY A N 1
ATOM 700 C CA . GLY A 1 85 ? 10.825 67.070 19.220 1.00 14.81 85 GLY A CA 1
ATOM 701 C C . GLY A 1 85 ? 10.028 68.250 18.766 1.00 16.45 85 GLY A C 1
ATOM 702 O O . GLY A 1 85 ? 8.870 68.098 18.430 1.00 17.28 85 GLY A O 1
ATOM 703 N N . THR A 1 86 ? 10.642 69.441 18.778 1.00 16.09 86 THR A N 1
ATOM 704 C CA . THR A 1 86 ? 9.972 70.630 18.390 1.00 18.31 86 THR A CA 1
ATOM 705 C C . THR A 1 86 ? 10.739 71.318 17.252 1.00 19.86 86 THR A C 1
ATOM 706 O O . THR A 1 86 ? 11.937 71.368 17.234 1.00 19.44 86 THR A O 1
ATOM 710 N N . CYS A 1 87 ? 9.964 71.675 16.244 1.00 21.23 87 CYS A N 1
ATOM 711 C CA . CYS A 1 87 ? 10.502 72.181 14.970 1.00 22.02 87 CYS A CA 1
ATOM 712 C C . CYS A 1 87 ? 11.537 71.221 14.382 1.00 22.11 87 CYS A C 1
ATOM 713 O O . CYS A 1 87 ? 11.158 70.158 13.904 1.00 21.16 87 CYS A O 1
ATOM 718 N N . ALA A 1 88 ? 12.847 71.546 14.357 1.00 22.94 88 ALA A N 1
ATOM 719 C CA . ALA A 1 88 ? 13.815 70.549 13.915 1.00 22.04 88 ALA A CA 1
ATOM 720 C C . ALA A 1 88 ? 13.705 69.221 14.582 1.00 21.72 88 ALA A C 1
ATOM 721 O O . ALA A 1 88 ? 13.918 68.208 13.938 1.00 21.34 88 ALA A O 1
ATOM 723 N N . GLY A 1 89 ? 13.460 69.182 15.896 1.00 18.88 89 GLY A N 1
ATOM 724 C CA . GLY A 1 89 ? 13.377 67.916 16.577 1.00 19.44 89 GLY A CA 1
ATOM 725 C C . GLY A 1 89 ? 12.211 67.156 16.031 1.00 17.58 89 GLY A C 1
ATOM 726 O O . GLY A 1 89 ? 12.205 65.936 16.078 1.00 19.38 89 GLY A O 1
ATOM 727 N N . CYS A 1 90 ? 11.112 67.836 15.714 1.00 16.68 90 CYS A N 1
ATOM 728 C CA . CYS A 1 90 ? 9.937 67.117 15.178 1.00 16.05 90 CYS A CA 1
ATOM 729 C C . CYS A 1 90 ? 10.351 66.454 13.899 1.00 16.15 90 CYS A C 1
ATOM 730 O O . CYS A 1 90 ? 9.987 65.297 13.685 1.00 18.34 90 CYS A O 1
ATOM 733 N N . ILE A 1 91 ? 11.096 67.134 13.041 1.00 15.86 91 ILE A N 1
ATOM 734 C CA . ILE A 1 91 ? 11.572 66.536 11.776 1.00 17.06 91 ILE A CA 1
ATOM 735 C C . ILE A 1 91 ? 12.400 65.252 12.069 1.00 18.83 91 ILE A C 1
ATOM 736 O O . ILE A 1 91 ? 12.154 64.202 11.460 1.00 17.48 91 ILE A O 1
ATOM 741 N N . LEU A 1 92 ? 13.286 65.361 13.043 1.00 18.62 92 LEU A N 1
ATOM 742 C CA . LEU A 1 92 ? 14.215 64.277 13.365 1.00 18.87 92 LEU A CA 1
ATOM 743 C C . LEU A 1 92 ? 13.554 63.123 14.115 1.00 19.48 92 LEU A C 1
ATOM 744 O O . LEU A 1 92 ? 14.177 62.089 14.298 1.00 23.66 92 LEU A O 1
ATOM 749 N N . LEU A 1 93 ? 12.326 63.222 14.535 1.00 16.33 93 LEU A N 1
ATOM 750 C CA . LEU A 1 93 ? 11.524 62.046 15.019 1.00 16.57 93 LEU A CA 1
ATOM 751 C C . LEU A 1 93 ? 10.708 61.359 13.916 1.00 18.04 93 LEU A C 1
ATOM 752 O O . LEU A 1 93 ? 10.041 60.338 14.122 1.00 17.86 93 LEU A O 1
ATOM 757 N N . SER A 1 94 ? 10.630 62.031 12.767 1.00 17.68 94 SER A N 1
ATOM 758 C CA . SER A 1 94 ? 9.716 61.611 11.774 1.00 14.62 94 SER A CA 1
ATOM 759 C C . SER A 1 94 ? 10.225 60.416 10.945 1.00 16.76 94 SER A C 1
ATOM 760 O O . SER A 1 94 ? 11.408 60.304 10.630 1.00 20.50 94 SER A O 1
ATOM 763 N N . LYS A 1 95 ? 9.288 59.598 10.468 1.00 18.22 95 LYS A N 1
ATOM 764 C CA . LYS A 1 95 ? 9.657 58.437 9.596 1.00 19.43 95 LYS A CA 1
ATOM 765 C C . LYS A 1 95 ? 10.149 58.802 8.242 1.00 19.88 95 LYS A C 1
ATOM 766 O O . LYS A 1 95 ? 11.225 58.338 7.769 1.00 19.92 95 LYS A O 1
ATOM 772 N N . ASN A 1 96 ? 9.373 59.640 7.536 1.00 17.90 96 ASN A N 1
ATOM 773 C CA . ASN A 1 96 ? 9.724 60.085 6.220 1.00 18.83 96 ASN A CA 1
ATOM 774 C C . ASN A 1 96 ? 9.944 61.577 6.276 1.00 19.42 96 ASN A C 1
ATOM 775 O O . ASN A 1 96 ? 9.056 62.331 6.743 1.00 19.11 96 ASN A O 1
ATOM 780 N N . VAL A 1 97 ? 11.111 62.042 5.882 1.00 20.66 97 VAL A N 1
ATOM 781 C CA . VAL A 1 97 ? 11.425 63.438 5.762 1.00 20.57 97 VAL A CA 1
ATOM 782 C C . VAL A 1 97 ? 11.512 63.850 4.332 1.00 23.81 97 VAL A C 1
ATOM 783 O O . VAL A 1 97 ? 12.318 63.254 3.591 1.00 23.11 97 VAL A O 1
ATOM 787 N N . GLU A 1 98 ? 10.805 64.922 3.970 1.00 22.07 98 GLU A N 1
ATOM 788 C CA . GLU A 1 98 ? 10.801 65.462 2.598 1.00 23.36 98 GLU A CA 1
ATOM 789 C C . GLU A 1 98 ? 11.325 66.888 2.532 1.00 24.85 98 GLU A C 1
ATOM 790 O O . GLU A 1 98 ? 11.153 67.713 3.431 1.00 23.52 98 GLU A O 1
ATOM 796 N N . ASN A 1 99 ? 12.008 67.176 1.438 1.00 27.71 99 ASN A N 1
ATOM 797 C CA . ASN A 1 99 ? 12.451 68.536 1.137 1.00 30.62 99 ASN A CA 1
ATOM 798 C C . ASN A 1 99 ? 13.541 69.104 2.027 1.00 31.28 99 ASN A C 1
ATOM 799 O O . ASN A 1 99 ? 13.690 70.339 2.130 1.00 30.80 99 ASN A O 1
ATOM 804 N N . ILE A 1 100 ? 14.306 68.210 2.640 1.00 32.70 100 ILE A N 1
ATOM 805 C CA A ILE A 1 100 ? 15.467 68.654 3.425 0.50 35.72 100 ILE A CA 1
ATOM 806 C CA B ILE A 1 100 ? 15.534 68.547 3.340 0.50 35.56 100 ILE A CA 1
ATOM 807 C C A ILE A 1 100 ? 16.741 69.078 2.633 0.50 36.79 100 ILE A C 1
ATOM 808 C C B ILE A 1 100 ? 16.635 68.348 2.288 0.50 36.38 100 ILE A C 1
ATOM 809 O O A ILE A 1 100 ? 17.734 69.495 3.230 0.50 37.33 100 ILE A O 1
ATOM 810 O O B ILE A 1 100 ? 17.097 67.246 1.990 0.50 36.07 100 ILE A O 1
ATOM 815 N N A LYS A 1 101 ? 16.683 69.018 1.302 0.50 37.63 101 LYS A N 1
ATOM 816 N N B LYS A 1 101 ? 17.040 69.460 1.731 0.50 37.41 101 LYS A N 1
ATOM 817 C CA A LYS A 1 101 ? 17.806 69.424 0.365 0.50 38.45 101 LYS A CA 1
ATOM 818 C CA B LYS A 1 101 ? 17.811 69.488 0.488 0.50 38.39 101 LYS A CA 1
ATOM 819 C C . LYS A 1 101 ? 19.211 68.920 0.666 1.00 38.75 101 LYS A C 1
ATOM 820 O O . LYS A 1 101 ? 19.806 68.289 -0.225 1.00 38.55 101 LYS A O 1
ATOM 826 N N . LEU A 1 102 ? 19.742 69.197 1.851 1.00 39.56 102 LEU A N 1
ATOM 827 C CA . LEU A 1 102 ? 21.132 68.911 2.121 1.00 40.82 102 LEU A CA 1
ATOM 828 C C . LEU A 1 102 ? 21.273 67.442 2.164 1.00 41.83 102 LEU A C 1
ATOM 829 O O . LEU A 1 102 ? 20.642 66.767 2.982 1.00 41.58 102 LEU A O 1
ATOM 834 N N . TYR A 1 103 ? 22.070 66.914 1.246 1.00 43.77 103 TYR A N 1
ATOM 835 C CA . TYR A 1 103 ? 22.323 65.496 1.288 1.00 45.11 103 TYR A CA 1
ATOM 836 C C . TYR A 1 103 ? 23.248 65.185 2.417 1.00 46.86 103 TYR A C 1
ATOM 837 O O . TYR A 1 103 ? 24.345 65.769 2.570 1.00 48.80 103 TYR A O 1
ATOM 846 N N . SER A 1 104 ? 22.823 64.138 3.081 1.00 47.92 104 SER A N 1
ATOM 847 C CA . SER A 1 104 ? 23.269 63.796 4.377 1.00 48.09 104 SER A CA 1
ATOM 848 C C . SER A 1 104 ? 24.327 62.772 4.208 1.00 47.00 104 SER A C 1
ATOM 849 O O . SER A 1 104 ? 24.200 61.824 3.430 1.00 47.11 104 SER A O 1
ATOM 852 N N . ASN A 1 105 ? 25.367 62.960 4.988 1.00 45.80 105 ASN A N 1
ATOM 853 C CA . ASN A 1 105 ? 26.377 61.958 5.102 1.00 45.51 105 ASN A CA 1
ATOM 854 C C . ASN A 1 105 ? 25.803 60.738 5.851 1.00 43.64 105 ASN A C 1
ATOM 855 O O . ASN A 1 105 ? 26.489 59.721 5.938 1.00 44.28 105 ASN A O 1
ATOM 860 N N . PHE A 1 106 ? 24.538 60.817 6.331 1.00 41.44 106 PHE A N 1
ATOM 861 C CA . PHE A 1 106 ? 23.906 59.721 7.128 1.00 39.62 106 PHE A CA 1
ATOM 862 C C . PHE A 1 106 ? 22.745 58.884 6.513 1.00 38.07 106 PHE A C 1
ATOM 863 O O . PHE A 1 106 ? 22.374 57.875 7.099 1.00 38.74 106 PHE A O 1
ATOM 871 N N . GLY A 1 107 ? 22.166 59.303 5.387 1.00 36.59 107 GLY A N 1
ATOM 872 C CA . GLY A 1 107 ? 21.287 58.436 4.585 1.00 33.80 107 GLY A CA 1
ATOM 873 C C . GLY A 1 107 ? 20.035 58.079 5.360 1.00 31.96 107 GLY A C 1
ATOM 874 O O . GLY A 1 107 ? 19.314 58.967 5.827 1.00 29.79 107 GLY A O 1
ATOM 875 N N . ASN A 1 108 ? 19.757 56.768 5.491 1.00 28.93 108 ASN A N 1
ATOM 876 C CA . ASN A 1 108 ? 18.593 56.387 6.208 1.00 26.84 108 ASN A CA 1
ATOM 877 C C . ASN A 1 108 ? 18.858 56.437 7.699 1.00 25.31 108 ASN A C 1
ATOM 878 O O . ASN A 1 108 ? 17.963 56.090 8.471 1.00 22.49 108 ASN A O 1
ATOM 883 N N . LYS A 1 109 ? 20.022 56.970 8.098 1.00 23.22 109 LYS A N 1
ATOM 884 C CA . LYS A 1 109 ? 20.245 57.234 9.511 1.00 24.03 109 LYS A CA 1
ATOM 885 C C . LYS A 1 109 ? 20.020 58.719 9.823 1.00 20.69 109 LYS A C 1
ATOM 886 O O . LYS A 1 109 ? 20.449 59.154 10.853 1.00 21.11 109 LYS A O 1
ATOM 892 N N . PHE A 1 110 ? 19.352 59.458 8.964 1.00 20.16 110 PHE A N 1
ATOM 893 C CA . PHE A 1 110 ? 19.048 60.854 9.250 1.00 19.96 110 PHE A CA 1
ATOM 894 C C . PHE A 1 110 ? 18.121 61.065 10.468 1.00 19.50 110 PHE A C 1
ATOM 895 O O . PHE A 1 110 ? 18.471 61.797 11.387 1.00 19.16 110 PHE A O 1
ATOM 903 N N . SER A 1 111 ? 16.912 60.507 10.417 1.00 19.97 111 SER A N 1
ATOM 904 C CA . SER A 1 111 ? 15.984 60.610 11.505 1.00 18.71 111 SER A CA 1
ATOM 905 C C . SER A 1 111 ? 16.330 59.651 12.670 1.00 18.17 111 SER A C 1
ATOM 906 O O . SER A 1 111 ? 16.882 58.548 12.469 1.00 18.15 111 SER A O 1
ATOM 911 N N . PHE A 1 112 ? 15.967 60.122 13.862 1.00 15.83 112 PHE A N 1
ATOM 912 C CA . PHE A 1 112 ? 15.952 59.249 15.095 1.00 16.50 112 PHE A CA 1
ATOM 913 C C . PHE A 1 112 ? 14.761 58.352 15.064 1.00 17.22 112 PHE A C 1
ATOM 914 O O . PHE A 1 112 ? 14.751 57.318 15.780 1.00 18.21 112 PHE A O 1
ATOM 922 N N . GLY A 1 113 ? 13.712 58.718 14.330 1.00 18.20 113 GLY A N 1
ATOM 923 C CA . GLY A 1 113 ? 12.436 57.975 14.366 1.00 16.63 113 GLY A CA 1
ATOM 924 C C . GLY A 1 113 ? 11.630 58.237 15.644 1.00 15.99 113 GLY A C 1
ATOM 925 O O . GLY A 1 113 ? 12.112 58.952 16.538 1.00 17.68 113 GLY A O 1
ATOM 926 N N . GLY A 1 114 ? 10.391 57.660 15.658 1.00 15.33 114 GLY A N 1
ATOM 927 C CA . GLY A 1 114 ? 9.550 57.745 16.882 1.00 15.64 114 GLY A CA 1
ATOM 928 C C . GLY A 1 114 ? 8.130 58.219 16.554 1.00 16.64 114 GLY A C 1
ATOM 929 O O . GLY A 1 114 ? 7.192 57.876 17.228 1.00 18.24 114 GLY A O 1
ATOM 930 N N . LEU A 1 115 ? 8.005 59.045 15.521 1.00 16.36 115 LEU A N 1
ATOM 931 C CA . LEU A 1 115 ? 6.687 59.468 15.008 1.00 15.38 115 LEU A CA 1
ATOM 932 C C . LEU A 1 115 ? 6.488 58.923 13.588 1.00 15.36 115 LEU A C 1
ATOM 933 O O . LEU A 1 115 ? 7.283 59.280 12.684 1.00 16.14 115 LEU A O 1
ATOM 938 N N . ASP A 1 116 ? 5.477 58.112 13.439 1.00 16.09 116 ASP A N 1
ATOM 939 C CA . ASP A 1 116 ? 5.161 57.486 12.105 1.00 17.92 116 ASP A CA 1
ATOM 940 C C . ASP A 1 116 ? 4.366 58.484 11.285 1.00 17.13 116 ASP A C 1
ATOM 941 O O . ASP A 1 116 ? 3.167 58.358 11.089 1.00 17.68 116 ASP A O 1
ATOM 946 N N . ILE A 1 117 ? 5.111 59.500 10.814 1.00 15.62 117 ILE A N 1
ATOM 947 C CA . ILE A 1 117 ? 4.550 60.547 9.984 1.00 16.91 117 ILE A CA 1
ATOM 948 C C . ILE A 1 117 ? 5.518 60.883 8.860 1.00 16.97 117 ILE A C 1
ATOM 949 O O . ILE A 1 117 ? 6.678 60.615 8.892 1.00 16.57 117 ILE A O 1
ATOM 954 N N . THR A 1 118 ? 4.970 61.506 7.819 1.00 15.89 118 THR A N 1
ATOM 955 C CA . THR A 1 118 ? 5.774 62.139 6.795 1.00 15.71 118 THR A CA 1
ATOM 956 C C . THR A 1 118 ? 5.727 63.620 6.985 1.00 16.82 118 THR A C 1
ATOM 957 O O . THR A 1 118 ? 4.641 64.234 7.131 1.00 16.25 118 THR A O 1
ATOM 961 N N . ILE A 1 119 ? 6.888 64.227 7.085 1.00 16.06 119 ILE A N 1
ATOM 962 C CA . ILE A 1 119 ? 7.000 65.647 7.346 1.00 17.73 119 ILE A CA 1
ATOM 963 C C . ILE A 1 119 ? 7.841 66.342 6.239 1.00 17.05 119 ILE A C 1
ATOM 964 O O . ILE A 1 119 ? 8.793 65.712 5.682 1.00 17.03 119 ILE A O 1
ATOM 969 N N . CYS A 1 120 ? 7.500 67.571 5.907 1.00 19.31 120 CYS A N 1
ATOM 970 C CA . CYS A 1 120 ? 8.118 68.377 4.865 1.00 22.29 120 CYS A CA 1
ATOM 971 C C . CYS A 1 120 ? 8.719 69.620 5.460 1.00 24.94 120 CYS A C 1
ATOM 972 O O . CYS A 1 120 ? 8.081 70.344 6.237 1.00 22.78 120 CYS A O 1
ATOM 977 N N . ARG A 1 121 ? 9.958 69.890 5.118 1.00 29.19 121 ARG A N 1
ATOM 978 C CA . ARG A 1 121 ? 10.582 71.025 5.741 1.00 34.72 121 ARG A CA 1
ATOM 979 C C . ARG A 1 121 ? 10.121 72.242 5.053 1.00 37.12 121 ARG A C 1
ATOM 980 O O . ARG A 1 121 ? 10.016 73.265 5.695 1.00 40.62 121 ARG A O 1
ATOM 988 N N . ASN A 1 122 ? 9.884 72.144 3.745 1.00 39.86 122 ASN A N 1
ATOM 989 C CA . ASN A 1 122 ? 9.739 73.287 2.863 1.00 42.58 122 ASN A CA 1
ATOM 990 C C . ASN A 1 122 ? 9.600 74.657 3.498 1.00 45.71 122 ASN A C 1
ATOM 991 O O . ASN A 1 122 ? 8.472 75.055 3.778 1.00 48.91 122 ASN A O 1
ATOM 992 N N . PHE A 1 123 ? 10.696 75.389 3.746 1.00 47.71 123 PHE A N 1
ATOM 993 C CA . PHE A 1 123 ? 12.061 74.898 3.631 1.00 48.41 123 PHE A CA 1
ATOM 994 C C . PHE A 1 123 ? 13.151 75.958 3.471 1.00 49.27 123 PHE A C 1
ATOM 995 O O . PHE A 1 123 ? 13.058 76.872 2.640 1.00 49.95 123 PHE A O 1
ATOM 996 N N . ASN A 1 128 ? 2.495 85.495 5.475 1.00 46.91 128 ASN A N 1
ATOM 997 C CA . ASN A 1 128 ? 3.313 84.369 5.019 1.00 45.74 128 ASN A CA 1
ATOM 998 C C . ASN A 1 128 ? 3.903 83.562 6.169 1.00 45.00 128 ASN A C 1
ATOM 999 O O . ASN A 1 128 ? 3.206 83.296 7.119 1.00 46.49 128 ASN A O 1
ATOM 1000 N N . ASP A 1 129 ? 5.187 83.208 6.099 1.00 43.51 129 ASP A N 1
ATOM 1001 C CA . ASP A 1 129 ? 5.687 82.049 6.828 1.00 41.68 129 ASP A CA 1
ATOM 1002 C C . ASP A 1 129 ? 5.933 82.204 8.371 1.00 38.65 129 ASP A C 1
ATOM 1003 O O . ASP A 1 129 ? 6.530 81.342 8.994 1.00 39.67 129 ASP A O 1
ATOM 1008 N N . SER A 1 130 ? 5.444 83.294 8.948 1.00 34.78 130 SER A N 1
ATOM 1009 C CA . SER A 1 130 ? 5.286 83.438 10.394 1.00 32.17 130 SER A CA 1
ATOM 1010 C C . SER A 1 130 ? 3.897 83.905 10.772 1.00 28.36 130 SER A C 1
ATOM 1011 O O . SER A 1 130 ? 3.362 84.860 10.192 1.00 27.95 130 SER A O 1
ATOM 1014 N N . PHE A 1 131 ? 3.307 83.273 11.769 1.00 22.90 131 PHE A N 1
ATOM 1015 C CA . PHE A 1 131 ? 2.006 83.614 12.217 1.00 21.15 131 PHE A CA 1
ATOM 1016 C C . PHE A 1 131 ? 1.727 82.953 13.562 1.00 19.63 131 PHE A C 1
ATOM 1017 O O . PHE A 1 131 ? 2.405 82.002 13.906 1.00 19.41 131 PHE A O 1
ATOM 1025 N N . ILE A 1 132 ? 0.794 83.532 14.275 1.00 19.38 132 ILE A N 1
ATOM 1026 C CA . ILE A 1 132 ? 0.223 82.929 15.477 1.00 19.77 132 ILE A CA 1
ATOM 1027 C C . ILE A 1 132 ? -1.151 82.328 15.109 1.00 20.79 132 ILE A C 1
ATOM 1028 O O . ILE A 1 132 ? -2.019 83.033 14.508 1.00 21.61 132 ILE A O 1
ATOM 1033 N N . CYS A 1 133 ? -1.319 81.043 15.392 1.00 19.92 133 CYS A N 1
ATOM 1034 C CA . CYS A 1 133 ? -2.552 80.363 15.176 1.00 20.78 133 CYS A CA 1
ATOM 1035 C C . CYS A 1 133 ? -3.213 79.968 16.499 1.00 20.59 133 CYS A C 1
ATOM 1036 O O . CYS A 1 133 ? -2.595 79.813 17.525 1.00 20.29 133 CYS A O 1
ATOM 1039 N N . SER A 1 134 ? -4.538 79.851 16.449 1.00 19.16 134 SER A N 1
ATOM 1040 C CA . SER A 1 134 ? -5.317 79.275 17.503 1.00 19.16 134 SER A CA 1
ATOM 1041 C C . SER A 1 134 ? -5.289 77.755 17.351 1.00 17.08 134 SER A C 1
ATOM 1042 O O . SER A 1 134 ? -5.520 77.221 16.241 1.00 18.10 134 SER A O 1
ATOM 1047 N N . LEU A 1 135 ? -5.120 77.012 18.451 1.00 16.61 135 LEU A N 1
ATOM 1048 C CA . LEU A 1 135 ? -5.058 75.535 18.380 1.00 16.93 135 LEU A CA 1
ATOM 1049 C C . LEU A 1 135 ? -6.343 74.880 18.800 1.00 16.45 135 LEU A C 1
ATOM 1050 O O . LEU A 1 135 ? -7.000 75.344 19.781 1.00 18.44 135 LEU A O 1
ATOM 1055 N N . ASN A 1 136 ? -6.731 73.850 18.068 1.00 15.01 136 ASN A N 1
ATOM 1056 C CA . ASN A 1 136 ? -7.789 72.917 18.451 1.00 16.16 136 ASN A CA 1
ATOM 1057 C C . ASN A 1 136 ? -7.068 71.744 19.079 1.00 17.98 136 ASN A C 1
ATOM 1058 O O . ASN A 1 136 ? -6.388 71.017 18.361 1.00 17.48 136 ASN A O 1
ATOM 1063 N N . ILE A 1 137 ? -7.139 71.613 20.406 1.00 17.59 137 ILE A N 1
ATOM 1064 C CA . ILE A 1 137 ? -6.372 70.617 21.064 1.00 18.30 137 ILE A CA 1
ATOM 1065 C C . ILE A 1 137 ? -7.242 69.441 21.532 1.00 19.98 137 ILE A C 1
ATOM 1066 O O . ILE A 1 137 ? -8.256 69.647 22.211 1.00 22.70 137 ILE A O 1
ATOM 1071 N N . ILE A 1 138 ? -6.908 68.273 21.094 1.00 16.87 138 ILE A N 1
ATOM 1072 C CA . ILE A 1 138 ? -7.658 67.074 21.348 1.00 17.97 138 ILE A CA 1
ATOM 1073 C C . ILE A 1 138 ? -7.051 66.359 22.500 1.00 16.88 138 ILE A C 1
ATOM 1074 O O . ILE A 1 138 ? -6.166 65.519 22.373 1.00 17.25 138 ILE A O 1
ATOM 1079 N N . SER A 1 139 ? -7.475 66.828 23.698 1.00 17.29 139 SER A N 1
ATOM 1080 C CA . SER A 1 139 ? -6.852 66.355 24.972 1.00 16.51 139 SER A CA 1
ATOM 1081 C C . SER A 1 139 ? -7.786 66.648 26.108 1.00 15.33 139 SER A C 1
ATOM 1082 O O . SER A 1 139 ? -8.597 67.547 26.013 1.00 18.94 139 SER A O 1
ATOM 1085 N N . ASP A 1 140 ? -7.632 65.865 27.188 1.00 13.90 140 ASP A N 1
ATOM 1086 C CA . ASP A 1 140 ? -8.353 66.102 28.439 1.00 15.77 140 ASP A CA 1
ATOM 1087 C C . ASP A 1 140 ? -7.325 66.673 29.470 1.00 15.28 140 ASP A C 1
ATOM 1088 O O . ASP A 1 140 ? -7.689 66.922 30.625 1.00 16.25 140 ASP A O 1
ATOM 1093 N N . SER A 1 141 ? -6.098 66.972 29.062 1.00 15.56 141 SER A N 1
ATOM 1094 C CA . SER A 1 141 ? -5.075 67.399 30.053 1.00 14.80 141 SER A CA 1
ATOM 1095 C C . SER A 1 141 ? -5.392 68.797 30.583 1.00 13.72 141 SER A C 1
ATOM 1096 O O . SER A 1 141 ? -5.799 69.696 29.825 1.00 14.45 141 SER A O 1
ATOM 1099 N N . SER A 1 142 ? -5.214 69.025 31.906 1.00 15.60 142 SER A N 1
ATOM 1100 C CA . SER A 1 142 ? -5.329 70.371 32.414 1.00 16.30 142 SER A CA 1
ATOM 1101 C C . SER A 1 142 ? -4.262 71.363 31.985 1.00 15.83 142 SER A C 1
ATOM 1102 O O . SER A 1 142 ? -4.425 72.579 32.249 1.00 17.54 142 SER A O 1
ATOM 1105 N N . ALA A 1 143 ? -3.274 70.883 31.248 1.00 15.01 143 ALA A N 1
ATOM 1106 C CA . ALA A 1 143 ? -2.257 71.789 30.655 1.00 15.82 143 ALA A CA 1
ATOM 1107 C C . ALA A 1 143 ? -2.862 72.623 29.620 1.00 17.78 143 ALA A C 1
ATOM 1108 O O . ALA A 1 143 ? -2.333 73.667 29.324 1.00 19.41 143 ALA A O 1
ATOM 1110 N N . PHE A 1 144 ? -4.013 72.220 29.039 1.00 16.55 144 PHE A N 1
ATOM 1111 C CA . PHE A 1 144 ? -4.534 72.879 27.852 1.00 17.76 144 PHE A CA 1
ATOM 1112 C C . PHE A 1 144 ? -5.827 73.583 28.151 1.00 18.44 144 PHE A C 1
ATOM 1113 O O . PHE A 1 144 ? -6.915 73.000 28.115 1.00 20.08 144 PHE A O 1
ATOM 1121 N N . LYS A 1 145 ? -5.736 74.827 28.471 1.00 20.09 145 LYS A N 1
ATOM 1122 C CA . LYS A 1 145 ? -6.912 75.656 28.580 1.00 19.95 145 LYS A CA 1
ATOM 1123 C C . LYS A 1 145 ? -7.484 76.040 27.241 1.00 22.59 145 LYS A C 1
ATOM 1124 O O . LYS A 1 145 ? -6.922 75.805 26.217 1.00 20.77 145 LYS A O 1
ATOM 1130 N N . LYS A 1 146 ? -8.655 76.600 27.247 1.00 20.57 146 LYS A N 1
ATOM 1131 C CA . LYS A 1 146 ? -9.235 76.962 25.992 1.00 22.76 146 LYS A CA 1
ATOM 1132 C C . LYS A 1 146 ? -8.429 78.086 25.292 1.00 21.56 146 LYS A C 1
ATOM 1133 O O . LYS A 1 146 ? -7.798 78.907 25.911 1.00 22.89 146 LYS A O 1
ATOM 1139 N N . ASP A 1 147 ? -8.512 78.100 23.972 1.00 22.76 147 ASP A N 1
ATOM 1140 C CA . ASP A 1 147 ? -7.962 79.178 23.167 1.00 21.08 147 ASP A CA 1
ATOM 1141 C C . ASP A 1 147 ? -6.483 79.403 23.308 1.00 19.96 147 ASP A C 1
ATOM 1142 O O . ASP A 1 147 ? -5.986 80.531 23.207 1.00 20.38 147 ASP A O 1
ATOM 1147 N N . LEU A 1 148 ? -5.758 78.302 23.339 1.00 18.55 148 LEU A N 1
ATOM 1148 C CA . LEU A 1 148 ? -4.318 78.473 23.316 1.00 18.64 148 LEU A CA 1
ATOM 1149 C C . LEU A 1 148 ? -3.817 78.716 21.932 1.00 18.45 148 LEU A C 1
ATOM 1150 O O . LEU A 1 148 ? -4.489 78.373 20.960 1.00 19.50 148 LEU A O 1
ATOM 1155 N N . THR A 1 149 ? -2.626 79.292 21.842 1.00 18.54 149 THR A N 1
ATOM 1156 C CA . THR A 1 149 ? -2.047 79.714 20.592 1.00 18.42 149 THR A CA 1
ATOM 1157 C C . THR A 1 149 ? -0.685 79.046 20.383 1.00 18.91 149 THR A C 1
ATOM 1158 O O . THR A 1 149 ? -0.093 78.486 21.298 1.00 19.03 149 THR A O 1
ATOM 1162 N N . ALA A 1 150 ? -0.262 79.086 19.123 1.00 17.13 150 ALA A N 1
ATOM 1163 C CA . ALA A 1 150 ? 1.025 78.592 18.719 1.00 17.89 150 ALA A CA 1
ATOM 1164 C C . ALA A 1 150 ? 1.662 79.550 17.749 1.00 17.04 150 ALA A C 1
ATOM 1165 O O . ALA A 1 150 ? 1.014 80.111 16.864 1.00 18.00 150 ALA A O 1
ATOM 1167 N N . ALA A 1 151 ? 2.989 79.689 17.864 1.00 17.69 151 ALA A N 1
ATOM 1168 C CA . ALA A 1 151 ? 3.755 80.510 16.931 1.00 18.24 151 ALA A CA 1
ATOM 1169 C C . ALA A 1 151 ? 4.467 79.649 15.900 1.00 17.73 151 ALA A C 1
ATOM 1170 O O . ALA A 1 151 ? 5.392 78.878 16.226 1.00 18.98 151 ALA A O 1
ATOM 1172 N N . CYS A 1 152 ? 3.998 79.749 14.644 1.00 19.82 152 CYS A N 1
ATOM 1173 C CA . CYS A 1 152 ? 4.575 78.972 13.582 1.00 21.35 152 CYS A CA 1
ATOM 1174 C C . CYS A 1 152 ? 5.509 79.836 12.785 1.00 21.69 152 CYS A C 1
ATOM 1175 O O . CYS A 1 152 ? 5.051 80.770 12.203 1.00 22.41 152 CYS A O 1
ATOM 1178 N N . ILE A 1 153 ? 6.789 79.538 12.835 1.00 22.20 153 ILE A N 1
ATOM 1179 C CA . ILE A 1 153 ? 7.792 80.287 12.064 1.00 24.85 153 ILE A CA 1
ATOM 1180 C C . ILE A 1 153 ? 8.568 79.339 11.160 1.00 26.06 153 ILE A C 1
ATOM 1181 O O . ILE A 1 153 ? 9.365 78.541 11.626 1.00 27.83 153 ILE A O 1
ATOM 1186 N N . ARG A 1 154 ? 8.268 79.435 9.870 1.00 26.96 154 ARG A N 1
ATOM 1187 C CA . ARG A 1 154 ? 8.806 78.530 8.868 1.00 29.29 154 ARG A CA 1
ATOM 1188 C C . ARG A 1 154 ? 8.599 77.089 9.342 1.00 26.79 154 ARG A C 1
ATOM 1189 O O . ARG A 1 154 ? 9.500 76.267 9.346 1.00 28.43 154 ARG A O 1
ATOM 1197 N N . ALA A 1 155 ? 7.369 76.818 9.792 1.00 24.46 155 ALA A N 1
ATOM 1198 C CA . ALA A 1 155 ? 7.080 75.553 10.443 1.00 22.78 155 ALA A CA 1
ATOM 1199 C C . ALA A 1 155 ? 7.141 74.409 9.450 1.00 20.87 155 ALA A C 1
ATOM 1200 O O . ALA A 1 155 ? 6.699 74.594 8.301 1.00 22.50 155 ALA A O 1
ATOM 1202 N N . PRO A 1 156 ? 7.644 73.253 9.875 1.00 20.61 156 PRO A N 1
ATOM 1203 C CA . PRO A 1 156 ? 7.581 72.093 8.994 1.00 19.50 156 PRO A CA 1
ATOM 1204 C C . PRO A 1 156 ? 6.109 71.694 8.862 1.00 20.37 156 PRO A C 1
ATOM 1205 O O . PRO A 1 156 ? 5.283 72.073 9.723 1.00 20.22 156 PRO A O 1
ATOM 1209 N N . TYR A 1 157 ? 5.812 70.945 7.815 1.00 17.87 157 TYR A N 1
ATOM 1210 C CA . TYR A 1 157 ? 4.460 70.532 7.485 1.00 18.21 157 TYR A CA 1
ATOM 1211 C C . TYR A 1 157 ? 4.320 69.051 7.565 1.00 17.67 157 TYR A C 1
ATOM 1212 O O . TYR A 1 157 ? 4.955 68.289 6.864 1.00 15.18 157 TYR A O 1
ATOM 1221 N N . ILE A 1 158 ? 3.355 68.593 8.366 1.00 16.58 158 ILE A N 1
ATOM 1222 C CA . ILE A 1 158 ? 3.063 67.177 8.507 1.00 16.34 158 ILE A CA 1
ATOM 1223 C C . ILE A 1 158 ? 2.081 66.747 7.424 1.00 17.56 158 ILE A C 1
ATOM 1224 O O . ILE A 1 158 ? 0.862 67.062 7.496 1.00 17.68 158 ILE A O 1
ATOM 1229 N N . ARG A 1 159 ? 2.576 66.073 6.402 1.00 15.75 159 ARG A N 1
ATOM 1230 C CA . ARG A 1 159 ? 1.847 65.766 5.226 1.00 16.61 159 ARG A CA 1
ATOM 1231 C C . ARG A 1 159 ? 1.047 64.495 5.403 1.00 15.94 159 ARG A C 1
ATOM 1232 O O . ARG A 1 159 ? -0.018 64.344 4.759 1.00 16.58 159 ARG A O 1
ATOM 1240 N N . GLU A 1 160 ? 1.579 63.516 6.129 1.00 15.15 160 GLU A N 1
ATOM 1241 C CA . GLU A 1 160 ? 0.915 62.202 6.263 1.00 15.16 160 GLU A CA 1
ATOM 1242 C C . GLU A 1 160 ? 1.033 61.685 7.708 1.00 16.64 160 GLU A C 1
ATOM 1243 O O . GLU A 1 160 ? 2.123 61.699 8.263 1.00 17.90 160 GLU A O 1
ATOM 1249 N N . ILE A 1 161 ? -0.049 61.083 8.192 1.00 16.60 161 ILE A N 1
ATOM 1250 C CA . ILE A 1 161 ? -0.037 60.227 9.386 1.00 17.43 161 ILE A CA 1
ATOM 1251 C C . ILE A 1 161 ? 0.024 58.795 8.838 1.00 17.83 161 ILE A C 1
ATOM 1252 O O . ILE A 1 161 ? -0.806 58.429 7.984 1.00 19.87 161 ILE A O 1
ATOM 1257 N N . LEU A 1 162 ? 0.910 57.980 9.417 1.00 18.63 162 LEU A N 1
ATOM 1258 C CA . LEU A 1 162 ? 1.233 56.676 8.824 1.00 19.71 162 LEU A CA 1
ATOM 1259 C C . LEU A 1 162 ? 0.821 55.496 9.706 1.00 22.01 162 LEU A C 1
ATOM 1260 O O . LEU A 1 162 ? 1.040 54.339 9.335 1.00 24.99 162 LEU A O 1
ATOM 1265 N N . SER A 1 163 ? 0.242 55.751 10.860 1.00 23.32 163 SER A N 1
ATOM 1266 C CA . SER A 1 163 ? -0.128 54.664 11.799 1.00 23.29 163 SER A CA 1
ATOM 1267 C C . SER A 1 163 ? -1.292 55.106 12.598 1.00 24.46 163 SER A C 1
ATOM 1268 O O . SER A 1 163 ? -1.427 56.304 12.944 1.00 22.70 163 SER A O 1
ATOM 1271 N N . ASP A 1 164 ? -2.198 54.173 12.909 1.00 24.56 164 ASP A N 1
ATOM 1272 C CA . ASP A 1 164 ? -3.246 54.503 13.860 1.00 25.07 164 ASP A CA 1
ATOM 1273 C C . ASP A 1 164 ? -2.753 54.739 15.291 1.00 23.32 164 ASP A C 1
ATOM 1274 O O . ASP A 1 164 ? -3.534 55.231 16.150 1.00 24.11 164 ASP A O 1
ATOM 1279 N N . GLU A 1 165 ? -1.516 54.410 15.568 1.00 21.51 165 GLU A N 1
ATOM 1280 C CA . GLU A 1 165 ? -0.923 54.708 16.864 1.00 21.73 165 GLU A CA 1
ATOM 1281 C C . GLU A 1 165 ? -0.602 56.169 17.047 1.00 20.50 165 GLU A C 1
ATOM 1282 O O . GLU A 1 165 ? -0.343 56.624 18.160 1.00 21.93 165 GLU A O 1
ATOM 1288 N N . VAL A 1 166 ? -0.563 56.945 15.957 1.00 17.92 166 VAL A N 1
ATOM 1289 C CA . VAL A 1 166 ? -0.308 58.367 16.086 1.00 19.43 166 VAL A CA 1
ATOM 1290 C C . VAL A 1 166 ? -1.561 59.090 16.436 1.00 20.18 166 VAL A C 1
ATOM 1291 O O . VAL A 1 166 ? -2.620 58.932 15.784 1.00 22.63 166 VAL A O 1
ATOM 1295 N N . LYS A 1 167 ? -1.515 59.803 17.537 1.00 19.23 167 LYS A N 1
ATOM 1296 C CA . LYS A 1 167 ? -2.612 60.653 17.926 1.00 19.47 167 LYS A CA 1
ATOM 1297 C C . LYS A 1 167 ? -2.366 62.108 17.502 1.00 18.50 167 LYS A C 1
ATOM 1298 O O . LYS A 1 167 ? -1.285 62.673 17.689 1.00 18.49 167 LYS A O 1
ATOM 1304 N N . VAL A 1 168 ? -3.301 62.686 16.797 1.00 18.17 168 VAL A N 1
ATOM 1305 C CA . VAL A 1 168 ? -3.248 64.069 16.431 1.00 18.01 168 VAL A CA 1
ATOM 1306 C C . VAL A 1 168 ? -3.698 64.825 17.662 1.00 18.98 168 VAL A C 1
ATOM 1307 O O . VAL A 1 168 ? -4.898 64.704 18.138 1.00 22.04 168 VAL A O 1
ATOM 1311 N N . LEU A 1 169 ? -2.767 65.531 18.240 1.00 16.13 169 LEU A N 1
ATOM 1312 C CA . LEU A 1 169 ? -2.987 66.216 19.491 1.00 16.39 169 LEU A CA 1
ATOM 1313 C C . LEU A 1 169 ? -3.532 67.627 19.286 1.00 15.75 169 LEU A C 1
ATOM 1314 O O . LEU A 1 169 ? -4.267 68.181 20.096 1.00 17.79 169 LEU A O 1
ATOM 1319 N N . ALA A 1 170 ? -3.077 68.335 18.232 1.00 15.34 170 ALA A N 1
ATOM 1320 C CA . ALA A 1 170 ? -3.555 69.681 17.988 1.00 14.45 170 ALA A CA 1
ATOM 1321 C C . ALA A 1 170 ? -3.529 69.993 16.504 1.00 16.13 170 ALA A C 1
ATOM 1322 O O . ALA A 1 170 ? -2.603 69.558 15.788 1.00 14.88 170 ALA A O 1
ATOM 1324 N N . THR A 1 171 ? -4.545 70.720 16.034 1.00 14.96 171 THR A N 1
ATOM 1325 C CA . THR A 1 171 ? -4.686 71.159 14.666 1.00 15.94 171 THR A CA 1
ATOM 1326 C C . THR A 1 171 ? -5.053 72.636 14.689 1.00 16.67 171 THR A C 1
ATOM 1327 O O . THR A 1 171 ? -5.354 73.221 15.720 1.00 16.53 171 THR A O 1
ATOM 1331 N N . PHE A 1 172 ? -4.894 73.272 13.518 1.00 16.51 172 PHE A N 1
ATOM 1332 C CA . PHE A 1 172 ? -5.322 74.653 13.360 1.00 15.54 172 PHE A CA 1
ATOM 1333 C C . PHE A 1 172 ? -5.770 74.927 11.986 1.00 17.89 172 PHE A C 1
ATOM 1334 O O . PHE A 1 172 ? -5.486 74.163 11.085 1.00 16.93 172 PHE A O 1
ATOM 1342 N N . SER A 1 173 ? -6.497 76.014 11.816 1.00 18.95 173 SER A N 1
ATOM 1343 C CA . SER A 1 173 ? -6.892 76.423 10.491 1.00 23.54 173 SER A CA 1
ATOM 1344 C C . SER A 1 173 ? -6.257 77.739 10.210 1.00 25.48 173 SER A C 1
ATOM 1345 O O . SER A 1 173 ? -6.153 78.573 11.101 1.00 25.59 173 SER A O 1
ATOM 1348 N N . HIS A 1 174 ? -5.856 77.935 8.966 1.00 30.75 174 HIS A N 1
ATOM 1349 C CA . HIS A 1 174 ? -5.176 79.174 8.593 1.00 34.75 174 HIS A CA 1
ATOM 1350 C C . HIS A 1 174 ? -5.702 79.509 7.242 1.00 37.96 174 HIS A C 1
ATOM 1351 O O . HIS A 1 174 ? -5.843 78.638 6.373 1.00 37.61 174 HIS A O 1
ATOM 1358 N N . GLU A 1 175 ? -6.008 80.776 7.061 1.00 41.16 175 GLU A N 1
ATOM 1359 C CA . GLU A 1 175 ? -6.604 81.189 5.798 1.00 44.44 175 GLU A CA 1
ATOM 1360 C C . GLU A 1 175 ? -5.670 80.958 4.620 1.00 45.74 175 GLU A C 1
ATOM 1361 O O . GLU A 1 175 ? -6.105 81.041 3.490 1.00 47.77 175 GLU A O 1
ATOM 1367 N N . SER A 1 176 ? -4.427 80.565 4.901 1.00 47.72 176 SER A N 1
ATOM 1368 C CA . SER A 1 176 ? -3.655 79.758 3.950 1.00 47.72 176 SER A CA 1
ATOM 1369 C C . SER A 1 176 ? -2.834 78.542 4.516 1.00 47.98 176 SER A C 1
ATOM 1370 O O . SER A 1 176 ? -2.129 78.583 5.539 1.00 48.94 176 SER A O 1
ATOM 1373 N N . TYR A 1 177 ? -2.883 77.473 3.745 1.00 46.84 177 TYR A N 1
ATOM 1374 C CA . TYR A 1 177 ? -2.443 76.183 4.170 1.00 45.57 177 TYR A CA 1
ATOM 1375 C C . TYR A 1 177 ? -3.740 75.439 4.166 1.00 44.70 177 TYR A C 1
ATOM 1376 O O . TYR A 1 177 ? -3.860 74.372 3.559 1.00 46.38 177 TYR A O 1
ATOM 1377 N N . GLY A 1 178 ? -4.729 76.020 4.844 1.00 43.22 178 GLY A N 1
ATOM 1378 C CA . GLY A 1 178 ? -6.108 75.537 4.784 1.00 41.71 178 GLY A CA 1
ATOM 1379 C C . GLY A 1 178 ? -6.582 75.091 6.152 1.00 39.89 178 GLY A C 1
ATOM 1380 O O . GLY A 1 178 ? -6.035 75.503 7.172 1.00 39.06 178 GLY A O 1
ATOM 1381 N N . PRO A 1 179 ? -7.618 74.260 6.167 1.00 38.50 179 PRO A N 1
ATOM 1382 C CA . PRO A 1 179 ? -8.134 73.791 7.402 1.00 36.84 179 PRO A CA 1
ATOM 1383 C C . PRO A 1 179 ? -7.317 72.565 7.816 1.00 35.33 179 PRO A C 1
ATOM 1384 O O . PRO A 1 179 ? -6.668 71.877 6.992 1.00 37.26 179 PRO A O 1
ATOM 1388 N N . ASN A 1 180 ? -7.363 72.332 9.103 1.00 31.42 180 ASN A N 1
ATOM 1389 C CA . ASN A 1 180 ? -6.963 71.131 9.731 1.00 28.87 180 ASN A CA 1
ATOM 1390 C C . ASN A 1 180 ? -5.508 70.804 9.521 1.00 25.17 180 ASN A C 1
ATOM 1391 O O . ASN A 1 180 ? -5.127 69.623 9.453 1.00 24.41 180 ASN A O 1
ATOM 1396 N N . ILE A 1 181 ? -4.701 71.850 9.600 1.00 19.08 181 ILE A N 1
ATOM 1397 C CA . ILE A 1 181 ? -3.227 71.670 9.582 1.00 19.29 181 ILE A CA 1
ATOM 1398 C C . ILE A 1 181 ? -2.827 71.023 10.911 1.00 16.99 181 ILE A C 1
ATOM 1399 O O . ILE A 1 181 ? -3.311 71.416 11.970 1.00 16.65 181 ILE A O 1
ATOM 1408 N N . ILE A 1 182 ? -1.998 69.972 10.875 1.00 16.48 182 ILE A N 1
ATOM 1409 C CA . ILE A 1 182 ? -1.605 69.253 12.088 1.00 16.60 182 ILE A CA 1
ATOM 1410 C C . ILE A 1 182 ? -0.430 69.977 12.729 1.00 17.24 182 ILE A C 1
ATOM 1411 O O . ILE A 1 182 ? 0.623 70.112 12.120 1.00 18.58 182 ILE A O 1
ATOM 1416 N N . ALA A 1 183 ? -0.642 70.425 13.977 1.00 15.13 183 ALA A N 1
ATOM 1417 C CA . ALA A 1 183 ? 0.347 71.158 14.727 1.00 15.22 183 ALA A CA 1
ATOM 1418 C C . ALA A 1 183 ? 1.162 70.290 15.718 1.00 15.17 183 ALA A C 1
ATOM 1419 O O . ALA A 1 183 ? 2.298 70.617 16.008 1.00 14.43 183 ALA A O 1
ATOM 1421 N N . ALA A 1 184 ? 0.524 69.275 16.287 1.00 14.62 184 ALA A N 1
ATOM 1422 C CA . ALA A 1 184 ? 1.140 68.446 17.318 1.00 12.98 184 ALA A CA 1
ATOM 1423 C C . ALA A 1 184 ? 0.612 67.061 17.186 1.00 15.38 184 ALA A C 1
ATOM 1424 O O . ALA A 1 184 ? -0.565 66.786 16.903 1.00 14.67 184 ALA A O 1
ATOM 1426 N N . VAL A 1 185 ? 1.536 66.100 17.331 1.00 15.20 185 VAL A N 1
ATOM 1427 C CA . VAL A 1 185 ? 1.199 64.669 17.324 1.00 15.17 185 VAL A CA 1
ATOM 1428 C C . VAL A 1 185 ? 1.866 63.999 18.504 1.00 15.91 185 VAL A C 1
ATOM 1429 O O . VAL A 1 185 ? 2.898 64.493 19.005 1.00 15.72 185 VAL A O 1
ATOM 1433 N N . GLU A 1 186 ? 1.314 62.874 18.901 1.00 15.90 186 GLU A N 1
ATOM 1434 C CA . GLU A 1 186 ? 1.897 62.104 19.991 1.00 15.16 186 GLU A CA 1
ATOM 1435 C C . GLU A 1 186 ? 1.808 60.637 19.626 1.00 16.89 186 GLU A C 1
ATOM 1436 O O . GLU A 1 186 ? 0.753 60.152 19.175 1.00 17.56 186 GLU A O 1
ATOM 1442 N N . GLN A 1 187 ? 2.858 59.885 19.867 1.00 14.73 187 GLN A N 1
ATOM 1443 C CA . GLN A 1 187 ? 2.853 58.445 19.536 1.00 16.02 187 GLN A CA 1
ATOM 1444 C C . GLN A 1 187 ? 3.713 57.771 20.609 1.00 15.95 187 GLN A C 1
ATOM 1445 O O . GLN A 1 187 ? 4.898 58.058 20.664 1.00 16.00 187 GLN A O 1
ATOM 1451 N N . ASN A 1 188 ? 3.066 56.944 21.433 1.00 16.08 188 ASN A N 1
ATOM 1452 C CA . ASN A 1 188 ? 3.801 56.235 22.491 1.00 15.01 188 ASN A CA 1
ATOM 1453 C C . ASN A 1 188 ? 4.546 57.311 23.311 1.00 14.89 188 ASN A C 1
ATOM 1454 O O . ASN A 1 188 ? 3.907 58.311 23.694 1.00 16.78 188 ASN A O 1
ATOM 1459 N N . ASN A 1 189 ? 5.860 57.163 23.505 1.00 14.71 189 ASN A N 1
ATOM 1460 C CA . ASN A 1 189 ? 6.650 58.083 24.288 1.00 14.89 189 ASN A CA 1
ATOM 1461 C C . ASN A 1 189 ? 7.110 59.383 23.622 1.00 14.76 189 ASN A C 1
ATOM 1462 O O . ASN A 1 189 ? 7.854 60.186 24.212 1.00 15.63 189 ASN A O 1
ATOM 1467 N N . CYS A 1 190 ? 6.677 59.605 22.379 1.00 14.71 190 CYS A N 1
ATOM 1468 C CA . CYS A 1 190 ? 7.097 60.716 21.552 1.00 14.80 190 CYS A CA 1
ATOM 1469 C C . CYS A 1 190 ? 6.052 61.786 21.317 1.00 14.81 190 CYS A C 1
ATOM 1470 O O . CYS A 1 190 ? 4.909 61.483 21.022 1.00 15.89 190 CYS A O 1
ATOM 1473 N N . LEU A 1 191 ? 6.457 63.037 21.458 1.00 15.28 191 LEU A N 1
ATOM 1474 C CA . LEU A 1 191 ? 5.619 64.175 21.210 1.00 14.57 191 LEU A CA 1
ATOM 1475 C C . LEU A 1 191 ? 6.300 64.993 20.198 1.00 14.28 191 LEU A C 1
ATOM 1476 O O . LEU A 1 191 ? 7.514 65.224 20.253 1.00 14.97 191 LEU A O 1
ATOM 1481 N N . GLY A 1 192 ? 5.574 65.515 19.223 1.00 15.63 192 GLY A N 1
ATOM 1482 C CA . GLY A 1 192 ? 6.149 66.340 18.199 1.00 15.45 192 GLY A CA 1
ATOM 1483 C C . GLY A 1 192 ? 5.260 67.566 17.950 1.00 16.17 192 GLY A C 1
ATOM 1484 O O . GLY A 1 192 ? 4.045 67.434 17.815 1.00 16.39 192 GLY A O 1
ATOM 1485 N N . THR A 1 193 ? 5.907 68.733 17.839 1.00 15.83 193 THR A N 1
ATOM 1486 C CA . THR A 1 193 ? 5.218 70.012 17.541 1.00 15.04 193 THR A CA 1
ATOM 1487 C C . THR A 1 193 ? 5.932 70.732 16.459 1.00 16.03 193 THR A C 1
ATOM 1488 O O . THR A 1 193 ? 7.183 70.680 16.368 1.00 16.63 193 THR A O 1
ATOM 1492 N N . VAL A 1 194 ? 5.168 71.331 15.536 1.00 15.97 194 VAL A N 1
ATOM 1493 C CA . VAL A 1 194 ? 5.790 72.050 14.416 1.00 16.33 194 VAL A CA 1
ATOM 1494 C C . VAL A 1 194 ? 6.111 73.504 14.742 1.00 16.98 194 VAL A C 1
ATOM 1495 O O . VAL A 1 194 ? 6.765 74.221 13.949 1.00 20.41 194 VAL A O 1
ATOM 1499 N N . PHE A 1 195 ? 5.564 73.994 15.819 1.00 16.18 195 PHE A N 1
ATOM 1500 C CA . PHE A 1 195 ? 5.635 75.415 16.263 1.00 17.31 195 PHE A CA 1
ATOM 1501 C C . PHE A 1 195 ? 6.766 75.604 17.276 1.00 17.47 195 PHE A C 1
ATOM 1502 O O . PHE A 1 195 ? 7.450 74.649 17.653 1.00 20.05 195 PHE A O 1
ATOM 1510 N N . HIS A 1 196 ? 6.950 76.842 17.673 1.00 16.81 196 HIS A N 1
ATOM 1511 C CA . HIS A 1 196 ? 7.954 77.261 18.655 1.00 17.32 196 HIS A CA 1
ATOM 1512 C C . HIS A 1 196 ? 7.306 77.520 19.990 1.00 17.51 196 HIS A C 1
ATOM 1513 O O . HIS A 1 196 ? 6.874 78.626 20.279 1.00 16.11 196 HIS A O 1
ATOM 1520 N N . PRO A 1 197 ? 7.241 76.476 20.853 1.00 17.12 197 PRO A N 1
ATOM 1521 C CA . PRO A 1 197 ? 6.513 76.633 22.131 1.00 16.74 197 PRO A CA 1
ATOM 1522 C C . PRO A 1 197 ? 7.201 77.570 23.071 1.00 18.08 197 PRO A C 1
ATOM 1523 O O . PRO A 1 197 ? 6.603 78.067 24.036 1.00 19.16 197 PRO A O 1
ATOM 1527 N N . GLU A 1 198 ? 8.458 77.902 22.784 1.00 16.17 198 GLU A N 1
ATOM 1528 C CA . GLU A 1 198 ? 9.224 78.800 23.629 1.00 17.38 198 GLU A CA 1
ATOM 1529 C C . GLU A 1 198 ? 9.036 80.253 23.316 1.00 18.81 198 GLU A C 1
ATOM 1530 O O . GLU A 1 198 ? 9.517 81.114 24.102 1.00 18.87 198 GLU A O 1
ATOM 1536 N N . LEU A 1 199 ? 8.337 80.548 22.228 1.00 16.63 199 LEU A N 1
ATOM 1537 C CA . LEU A 1 199 ? 8.231 81.956 21.700 1.00 17.81 199 LEU A CA 1
ATOM 1538 C C . LEU A 1 199 ? 6.866 82.619 22.055 1.00 19.11 199 LEU A C 1
ATOM 1539 O O . LEU A 1 199 ? 6.653 83.763 21.716 1.00 20.81 199 LEU A O 1
ATOM 1544 N N . LEU A 1 200 ? 5.995 81.921 22.763 1.00 15.74 200 LEU A N 1
ATOM 1545 C CA . LEU A 1 200 ? 4.758 82.509 23.324 1.00 17.60 200 LEU A CA 1
ATOM 1546 C C . LEU A 1 200 ? 4.814 82.435 24.827 1.00 17.92 200 LEU A C 1
ATOM 1547 O O . LEU A 1 200 ? 5.482 81.590 25.412 1.00 17.58 200 LEU A O 1
ATOM 1552 N N . PRO A 1 201 ? 4.183 83.381 25.511 1.00 17.46 201 PRO A N 1
ATOM 1553 C CA . PRO A 1 201 ? 4.396 83.358 26.950 1.00 17.11 201 PRO A CA 1
ATOM 1554 C C . PRO A 1 201 ? 3.906 82.109 27.650 1.00 17.57 201 PRO A C 1
ATOM 1555 O O . PRO A 1 201 ? 4.551 81.683 28.608 1.00 19.40 201 PRO A O 1
ATOM 1559 N N . HIS A 1 202 ? 2.809 81.510 27.165 1.00 16.27 202 HIS A N 1
ATOM 1560 C CA . HIS A 1 202 ? 2.205 80.401 27.941 1.00 16.32 202 HIS A CA 1
ATOM 1561 C C . HIS A 1 202 ? 3.096 79.190 27.885 1.00 16.69 202 HIS A C 1
ATOM 1562 O O . HIS A 1 202 ? 3.953 79.090 27.001 1.00 16.40 202 HIS A O 1
ATOM 1569 N N . THR A 1 203 ? 2.866 78.292 28.840 1.00 15.66 203 THR A N 1
ATOM 1570 C CA . THR A 1 203 ? 3.761 77.146 29.051 1.00 16.51 203 THR A CA 1
ATOM 1571 C C . THR A 1 203 ? 2.990 75.806 28.890 1.00 15.58 203 THR A C 1
ATOM 1572 O O . THR A 1 203 ? 3.389 74.794 29.481 1.00 15.99 203 THR A O 1
ATOM 1576 N N . ALA A 1 204 ? 1.914 75.788 28.141 1.00 15.14 204 ALA A N 1
ATOM 1577 C CA . ALA A 1 204 ? 0.975 74.614 28.150 1.00 13.49 204 ALA A CA 1
ATOM 1578 C C . ALA A 1 204 ? 1.708 73.372 27.707 1.00 13.45 204 ALA A C 1
ATOM 1579 O O . ALA A 1 204 ? 1.547 72.304 28.318 1.00 14.80 204 ALA A O 1
ATOM 1581 N N . PHE A 1 205 ? 2.461 73.418 26.596 1.00 14.74 205 PHE A N 1
ATOM 1582 C CA . PHE A 1 205 ? 3.100 72.194 26.088 1.00 13.34 205 PHE A CA 1
ATOM 1583 C C . PHE A 1 205 ? 4.237 71.709 27.002 1.00 13.53 205 PHE A C 1
ATOM 1584 O O . PHE A 1 205 ? 4.538 70.513 27.103 1.00 13.64 205 PHE A O 1
ATOM 1592 N N . GLN A 1 206 ? 4.930 72.684 27.598 1.00 13.08 206 GLN A N 1
ATOM 1593 C CA . GLN A 1 206 ? 5.930 72.339 28.585 1.00 14.68 206 GLN A CA 1
ATOM 1594 C C . GLN A 1 206 ? 5.306 71.590 29.760 1.00 12.70 206 GLN A C 1
ATOM 1595 O O . GLN A 1 206 ? 5.825 70.553 30.252 1.00 13.56 206 GLN A O 1
ATOM 1601 N N . GLN A 1 207 ? 4.202 72.067 30.239 1.00 13.29 207 GLN A N 1
ATOM 1602 C CA . GLN A 1 207 ? 3.482 71.423 31.333 1.00 13.91 207 GLN A CA 1
ATOM 1603 C C . GLN A 1 207 ? 3.036 70.039 30.937 1.00 14.47 207 GLN A C 1
ATOM 1604 O O . GLN A 1 207 ? 3.188 69.083 31.717 1.00 14.67 207 GLN A O 1
ATOM 1610 N N . TYR A 1 208 ? 2.489 69.888 29.747 1.00 13.91 208 TYR A N 1
ATOM 1611 C CA . TYR A 1 208 ? 2.038 68.584 29.243 1.00 13.35 208 TYR A CA 1
ATOM 1612 C C . TYR A 1 208 ? 3.204 67.614 29.153 1.00 14.42 208 TYR A C 1
ATOM 1613 O O . TYR A 1 208 ? 3.130 66.445 29.562 1.00 14.76 208 TYR A O 1
ATOM 1622 N N . PHE A 1 209 ? 4.306 68.094 28.612 1.00 12.91 209 PHE A N 1
ATOM 1623 C CA . PHE A 1 209 ? 5.494 67.186 28.470 1.00 13.27 209 PHE A CA 1
ATOM 1624 C C . PHE A 1 209 ? 6.023 66.850 29.872 1.00 13.51 209 PHE A C 1
ATOM 1625 O O . PHE A 1 209 ? 6.401 65.694 30.112 1.00 14.30 209 PHE A O 1
ATOM 1633 N N . TYR A 1 210 ? 6.055 67.779 30.803 1.00 13.69 210 TYR A N 1
ATOM 1634 C CA . TYR A 1 210 ? 6.480 67.458 32.169 1.00 13.12 210 TYR A CA 1
ATOM 1635 C C . TYR A 1 210 ? 5.603 66.309 32.731 1.00 13.53 210 TYR A C 1
ATOM 1636 O O . TYR A 1 210 ? 6.130 65.342 33.314 1.00 15.15 210 TYR A O 1
ATOM 1645 N N . GLU A 1 211 ? 4.292 66.423 32.630 1.00 13.27 211 GLU A N 1
ATOM 1646 C CA . GLU A 1 211 ? 3.403 65.408 33.153 1.00 14.98 211 GLU A CA 1
ATOM 1647 C C . GLU A 1 211 ? 3.663 64.067 32.455 1.00 16.17 211 GLU A C 1
ATOM 1648 O O . GLU A 1 211 ? 3.636 63.034 33.139 1.00 16.43 211 GLU A O 1
ATOM 1654 N N . LYS A 1 212 ? 4.029 64.099 31.170 1.00 15.47 212 LYS A N 1
ATOM 1655 C CA . LYS A 1 212 ? 4.374 62.870 30.440 1.00 15.64 212 LYS A CA 1
ATOM 1656 C C . LYS A 1 212 ? 5.562 62.184 31.065 1.00 16.49 212 LYS A C 1
ATOM 1657 O O . LYS A 1 212 ? 5.648 60.971 31.282 1.00 16.56 212 LYS A O 1
ATOM 1663 N N . VAL A 1 213 ? 6.580 62.986 31.356 1.00 14.24 213 VAL A N 1
ATOM 1664 C CA . VAL A 1 213 ? 7.831 62.482 31.999 1.00 14.64 213 VAL A CA 1
ATOM 1665 C C . VAL A 1 213 ? 7.518 61.968 33.397 1.00 16.90 213 VAL A C 1
ATOM 1666 O O . VAL A 1 213 ? 8.012 60.911 33.812 1.00 16.57 213 VAL A O 1
ATOM 1670 N N . LYS A 1 214 ? 6.729 62.755 34.170 1.00 15.31 214 LYS A N 1
ATOM 1671 C CA . LYS A 1 214 ? 6.330 62.305 35.518 1.00 15.98 214 LYS A CA 1
ATOM 1672 C C . LYS A 1 214 ? 5.613 60.990 35.490 1.00 17.80 214 LYS A C 1
ATOM 1673 O O . LYS A 1 214 ? 5.982 60.109 36.304 1.00 17.70 214 LYS A O 1
ATOM 1679 N N . ASN A 1 215 ? 4.715 60.798 34.555 1.00 17.70 215 ASN A N 1
ATOM 1680 C CA . ASN A 1 215 ? 3.912 59.543 34.500 1.00 19.09 215 ASN A CA 1
ATOM 1681 C C . ASN A 1 215 ? 4.835 58.388 34.102 1.00 19.14 215 ASN A C 1
ATOM 1682 O O . ASN A 1 215 ? 4.779 57.277 34.628 1.00 20.15 215 ASN A O 1
ATOM 1687 N N . TYR A 1 216 ? 5.746 58.662 33.167 1.00 17.33 216 TYR A N 1
ATOM 1688 C CA . TYR A 1 216 ? 6.802 57.682 32.854 1.00 19.53 216 TYR A CA 1
ATOM 1689 C C . TYR A 1 216 ? 7.577 57.223 34.067 1.00 20.34 216 TYR A C 1
ATOM 1690 O O . TYR A 1 216 ? 7.728 56.012 34.309 1.00 20.13 216 TYR A O 1
ATOM 1699 N N . LYS A 1 217 ? 8.055 58.163 34.863 1.00 22.32 217 LYS A N 1
ATOM 1700 C CA . LYS A 1 217 ? 8.877 57.806 36.018 1.00 25.02 217 LYS A CA 1
ATOM 1701 C C . LYS A 1 217 ? 8.062 56.974 36.985 1.00 24.67 217 LYS A C 1
ATOM 1702 O O . LYS A 1 217 ? 8.601 56.013 37.558 1.00 24.50 217 LYS A O 1
ATOM 1708 N N . TYR A 1 218 ? 6.791 57.330 37.182 1.00 24.96 218 TYR A N 1
ATOM 1709 C CA . TYR A 1 218 ? 5.900 56.625 38.090 1.00 27.25 218 TYR A CA 1
ATOM 1710 C C . TYR A 1 218 ? 5.679 55.183 37.588 1.00 29.00 218 TYR A C 1
ATOM 1711 O O . TYR A 1 218 ? 5.638 54.213 38.362 1.00 29.96 218 TYR A O 1
ATOM 1720 N N . SER A 1 219 ? 5.574 55.028 36.295 1.00 29.62 219 SER A N 1
ATOM 1721 C CA . SER A 1 219 ? 5.276 53.727 35.683 1.00 32.38 219 SER A CA 1
ATOM 1722 C C . SER A 1 219 ? 6.418 52.803 35.962 1.00 33.81 219 SER A C 1
ATOM 1723 O O . SER A 1 219 ? 6.208 51.608 36.071 1.00 35.72 219 SER A O 1
ATOM 1726 N N . LEU A 1 220 ? 7.613 53.329 36.060 1.00 36.61 220 LEU A N 1
ATOM 1727 C CA . LEU A 1 220 ? 8.786 52.502 36.273 1.00 40.48 220 LEU A CA 1
ATOM 1728 C C . LEU A 1 220 ? 8.835 51.786 37.609 1.00 43.39 220 LEU A C 1
ATOM 1729 O O . LEU A 1 220 ? 9.692 50.925 37.822 1.00 43.05 220 LEU A O 1
ATOM 1734 N N . GLU A 1 221 ? 7.960 52.133 38.536 1.00 46.54 221 GLU A N 1
ATOM 1735 C CA . GLU A 1 221 ? 8.247 51.781 39.910 1.00 48.45 221 GLU A CA 1
ATOM 1736 C C . GLU A 1 221 ? 7.027 51.365 40.646 1.00 49.97 221 GLU A C 1
ATOM 1737 O O . GLU A 1 221 ? 7.179 50.936 41.798 1.00 51.61 221 GLU A O 1
ATOM 1743 N N . SER B 1 2 ? 9.520 42.445 -7.946 1.00 40.95 2 SER B N 1
ATOM 1744 C CA . SER B 1 2 ? 9.106 41.408 -6.962 1.00 38.49 2 SER B CA 1
ATOM 1745 C C . SER B 1 2 ? 10.278 40.624 -6.317 1.00 37.01 2 SER B C 1
ATOM 1746 O O . SER B 1 2 ? 10.010 39.626 -5.588 1.00 36.32 2 SER B O 1
ATOM 1749 N N . GLU B 1 3 ? 11.538 41.045 -6.578 1.00 35.27 3 GLU B N 1
ATOM 1750 C CA . GLU B 1 3 ? 12.731 40.433 -5.896 1.00 33.04 3 GLU B CA 1
ATOM 1751 C C . GLU B 1 3 ? 12.766 40.915 -4.456 1.00 29.93 3 GLU B C 1
ATOM 1752 O O . GLU B 1 3 ? 12.565 42.074 -4.162 1.00 28.64 3 GLU B O 1
ATOM 1758 N N . ILE B 1 4 ? 12.966 39.955 -3.576 1.00 25.14 4 ILE B N 1
ATOM 1759 C CA . ILE B 1 4 ? 12.883 40.167 -2.152 1.00 24.55 4 ILE B CA 1
ATOM 1760 C C . ILE B 1 4 ? 14.125 39.451 -1.596 1.00 22.14 4 ILE B C 1
ATOM 1761 O O . ILE B 1 4 ? 14.446 38.327 -2.040 1.00 21.32 4 ILE B O 1
ATOM 1766 N N . THR B 1 5 ? 14.752 40.081 -0.586 1.00 20.19 5 THR B N 1
ATOM 1767 C CA . THR B 1 5 ? 15.878 39.478 0.108 1.00 19.96 5 THR B CA 1
ATOM 1768 C C . THR B 1 5 ? 15.512 39.383 1.589 1.00 19.58 5 THR B C 1
ATOM 1769 O O . THR B 1 5 ? 15.203 40.398 2.224 1.00 19.66 5 THR B O 1
ATOM 1773 N N . ILE B 1 6 ? 15.618 38.166 2.111 1.00 18.64 6 ILE B N 1
ATOM 1774 C CA . ILE B 1 6 ? 15.450 37.936 3.531 1.00 18.29 6 ILE B CA 1
ATOM 1775 C C . ILE B 1 6 ? 16.731 37.381 4.058 1.00 17.84 6 ILE B C 1
ATOM 1776 O O . ILE B 1 6 ? 17.299 36.435 3.492 1.00 18.67 6 ILE B O 1
ATOM 1781 N N . GLY B 1 7 ? 17.169 37.903 5.222 1.00 17.14 7 GLY B N 1
ATOM 1782 C CA . GLY B 1 7 ? 18.448 37.520 5.802 1.00 18.92 7 GLY B CA 1
ATOM 1783 C C . GLY B 1 7 ? 18.146 36.687 7.045 1.00 19.00 7 GLY B C 1
ATOM 1784 O O . GLY B 1 7 ? 17.085 36.832 7.656 1.00 18.01 7 GLY B O 1
ATOM 1785 N N . VAL B 1 8 ? 19.078 35.836 7.453 1.00 17.62 8 VAL B N 1
ATOM 1786 C CA . VAL B 1 8 ? 19.049 35.095 8.706 1.00 17.62 8 VAL B CA 1
ATOM 1787 C C . VAL B 1 8 ? 20.344 35.430 9.441 1.00 18.71 8 VAL B C 1
ATOM 1788 O O . VAL B 1 8 ? 21.447 35.215 8.921 1.00 18.82 8 VAL B O 1
ATOM 1792 N N . LEU B 1 9 ? 20.222 35.987 10.621 1.00 19.36 9 LEU B N 1
ATOM 1793 C CA . LEU B 1 9 ? 21.396 36.217 11.453 1.00 19.64 9 LEU B CA 1
ATOM 1794 C C . LEU B 1 9 ? 22.045 34.878 11.714 1.00 20.96 9 LEU B C 1
ATOM 1795 O O . LEU B 1 9 ? 21.393 33.908 12.138 1.00 21.24 9 LEU B O 1
ATOM 1800 N N . SER B 1 10 ? 23.351 34.800 11.408 1.00 20.73 10 SER B N 1
ATOM 1801 C CA . SER B 1 10 ? 24.038 33.533 11.376 1.00 22.37 10 SER B CA 1
ATOM 1802 C C . SER B 1 10 ? 25.229 33.421 12.322 1.00 22.34 10 SER B C 1
ATOM 1803 O O . SER B 1 10 ? 25.859 32.355 12.360 1.00 23.98 10 SER B O 1
ATOM 1806 N N . LEU B 1 11 ? 25.559 34.493 13.031 1.00 21.48 11 LEU B N 1
ATOM 1807 C CA . LEU B 1 11 ? 26.746 34.535 13.856 1.00 22.11 11 LEU B CA 1
ATOM 1808 C C . LEU B 1 11 ? 26.790 33.477 14.957 1.00 23.02 11 LEU B C 1
ATOM 1809 O O . LEU B 1 11 ? 27.881 32.988 15.368 1.00 22.09 11 LEU B O 1
ATOM 1814 N N . GLN B 1 12 ? 25.592 33.146 15.472 1.00 24.46 12 GLN B N 1
ATOM 1815 C CA . GLN B 1 12 ? 25.457 32.199 16.611 1.00 24.57 12 GLN B CA 1
ATOM 1816 C C . GLN B 1 12 ? 25.537 30.747 16.171 1.00 25.17 12 GLN B C 1
ATOM 1817 O O . GLN B 1 12 ? 25.486 29.816 17.021 1.00 28.02 12 GLN B O 1
ATOM 1823 N N . GLY B 1 13 ? 25.624 30.497 14.887 1.00 25.89 13 GLY B N 1
ATOM 1824 C CA . GLY B 1 13 ? 25.614 29.126 14.420 1.00 27.07 13 GLY B CA 1
ATOM 1825 C C . GLY B 1 13 ? 24.212 28.516 14.345 1.00 28.12 13 GLY B C 1
ATOM 1826 O O . GLY B 1 13 ? 23.221 29.126 14.745 1.00 28.48 13 GLY B O 1
ATOM 1827 N N . ASP B 1 14 ? 24.149 27.304 13.798 1.00 27.80 14 ASP B N 1
ATOM 1828 C CA . ASP B 1 14 ? 22.900 26.540 13.717 1.00 29.49 14 ASP B CA 1
ATOM 1829 C C . ASP B 1 14 ? 21.806 27.271 12.963 1.00 29.77 14 ASP B C 1
ATOM 1830 O O . ASP B 1 14 ? 20.653 27.161 13.293 1.00 32.67 14 ASP B O 1
ATOM 1835 N N . PHE B 1 15 ? 22.179 27.952 11.905 1.00 28.14 15 PHE B N 1
ATOM 1836 C CA . PHE B 1 15 ? 21.253 28.791 11.167 1.00 27.36 15 PHE B CA 1
ATOM 1837 C C . PHE B 1 15 ? 20.836 28.156 9.834 1.00 25.83 15 PHE B C 1
ATOM 1838 O O . PHE B 1 15 ? 19.873 28.598 9.210 1.00 25.06 15 PHE B O 1
ATOM 1846 N N . GLU B 1 16 ? 21.567 27.133 9.370 1.00 27.08 16 GLU B N 1
ATOM 1847 C CA . GLU B 1 16 ? 21.344 26.579 8.068 1.00 26.58 16 GLU B CA 1
ATOM 1848 C C . GLU B 1 16 ? 19.927 26.025 7.846 1.00 25.65 16 GLU B C 1
ATOM 1849 O O . GLU B 1 16 ? 19.355 26.210 6.822 1.00 23.85 16 GLU B O 1
ATOM 1855 N N . PRO B 1 17 ? 19.345 25.323 8.818 1.00 24.16 17 PRO B N 1
ATOM 1856 C CA . PRO B 1 17 ? 17.977 24.872 8.583 1.00 22.97 17 PRO B CA 1
ATOM 1857 C C . PRO B 1 17 ? 16.956 25.997 8.355 1.00 21.54 17 PRO B C 1
ATOM 1858 O O . PRO B 1 17 ? 15.938 25.820 7.670 1.00 22.24 17 PRO B O 1
ATOM 1862 N N . HIS B 1 18 ? 17.184 27.170 8.948 1.00 21.41 18 HIS B N 1
ATOM 1863 C CA . HIS B 1 18 ? 16.308 28.308 8.693 1.00 21.25 18 HIS B CA 1
ATOM 1864 C C . HIS B 1 18 ? 16.328 28.734 7.223 1.00 21.86 18 HIS B C 1
ATOM 1865 O O . HIS B 1 18 ? 15.302 28.887 6.574 1.00 22.60 18 HIS B O 1
ATOM 1872 N N . ILE B 1 19 ? 17.524 28.899 6.735 1.00 22.66 19 ILE B N 1
ATOM 1873 C CA . ILE B 1 19 ? 17.767 29.275 5.355 1.00 22.87 19 ILE B CA 1
ATOM 1874 C C . ILE B 1 19 ? 17.154 28.212 4.443 1.00 22.54 19 ILE B C 1
ATOM 1875 O O . ILE B 1 19 ? 16.388 28.540 3.543 1.00 24.33 19 ILE B O 1
ATOM 1880 N N . ASN B 1 20 ? 17.369 26.940 4.764 1.00 23.28 20 ASN B N 1
ATOM 1881 C CA . ASN B 1 20 ? 16.848 25.863 3.951 1.00 22.95 20 ASN B CA 1
ATOM 1882 C C . ASN B 1 20 ? 15.321 25.832 3.880 1.00 22.41 20 ASN B C 1
ATOM 1883 O O . ASN B 1 20 ? 14.726 25.562 2.834 1.00 22.21 20 ASN B O 1
ATOM 1888 N N . HIS B 1 21 ? 14.663 26.198 4.971 1.00 21.31 21 HIS B N 1
ATOM 1889 C CA . HIS B 1 21 ? 13.241 26.223 4.977 1.00 22.82 21 HIS B CA 1
ATOM 1890 C C . HIS B 1 21 ? 12.681 27.339 4.108 1.00 21.57 21 HIS B C 1
ATOM 1891 O O . HIS B 1 21 ? 11.631 27.137 3.498 1.00 24.60 21 HIS B O 1
ATOM 1898 N N . PHE B 1 22 ? 13.373 28.497 4.019 1.00 22.46 22 PHE B N 1
ATOM 1899 C CA . PHE B 1 22 ? 12.989 29.534 3.046 1.00 21.88 22 PHE B CA 1
ATOM 1900 C C . PHE B 1 22 ? 13.201 29.095 1.627 1.00 23.63 22 PHE B C 1
ATOM 1901 O O . PHE B 1 22 ? 12.326 29.332 0.766 1.00 22.88 22 PHE B O 1
ATOM 1909 N N . ILE B 1 23 ? 14.316 28.444 1.360 1.00 22.31 23 ILE B N 1
ATOM 1910 C CA . ILE B 1 23 ? 14.547 27.942 -0.007 1.00 24.73 23 ILE B CA 1
ATOM 1911 C C . ILE B 1 23 ? 13.477 26.923 -0.418 1.00 25.08 23 ILE B C 1
ATOM 1912 O O . ILE B 1 23 ? 13.103 26.852 -1.586 1.00 26.14 23 ILE B O 1
ATOM 1917 N N . LYS B 1 24 ? 12.988 26.127 0.537 1.00 26.80 24 LYS B N 1
ATOM 1918 C CA . LYS B 1 24 ? 11.876 2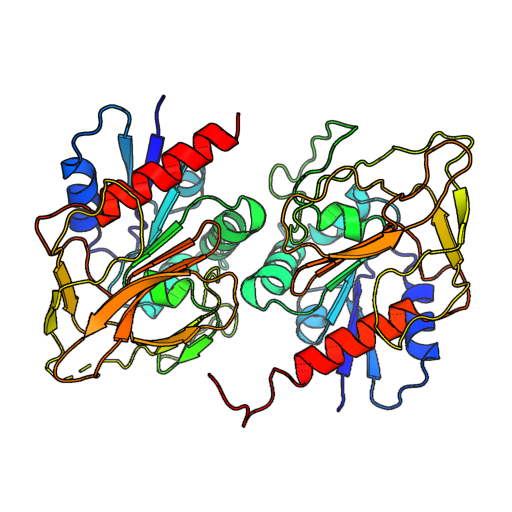5.221 0.299 1.00 27.43 24 LYS B CA 1
ATOM 1919 C C . LYS B 1 24 ? 10.567 25.833 -0.160 1.00 27.69 24 LYS B C 1
ATOM 1920 O O . LYS B 1 24 ? 9.718 25.122 -0.684 1.00 27.04 24 LYS B O 1
ATOM 1926 N N . LEU B 1 25 ? 10.375 27.145 -0.017 1.00 26.49 25 LEU B N 1
ATOM 1927 C CA . LEU B 1 25 ? 9.150 27.772 -0.503 1.00 25.98 25 LEU B CA 1
ATOM 1928 C C . LEU B 1 25 ? 9.144 27.775 -2.024 1.00 25.78 25 LEU B C 1
ATOM 1929 O O . LEU B 1 25 ? 8.087 27.971 -2.649 1.00 24.58 25 LEU B O 1
ATOM 1934 N N . GLN B 1 26 ? 10.334 27.648 -2.610 1.00 25.29 26 GLN B N 1
ATOM 1935 C CA . GLN B 1 26 ? 10.501 27.619 -4.065 1.00 27.14 26 GLN B CA 1
ATOM 1936 C C . GLN B 1 26 ? 9.925 28.857 -4.715 1.00 26.81 26 GLN B C 1
ATOM 1937 O O . GLN B 1 26 ? 9.139 28.778 -5.705 1.00 27.26 26 GLN B O 1
ATOM 1943 N N . ILE B 1 27 ? 10.316 30.011 -4.164 1.00 27.01 27 ILE B N 1
ATOM 1944 C CA . ILE B 1 27 ? 9.906 31.307 -4.729 1.00 25.85 27 ILE B CA 1
ATOM 1945 C C . ILE B 1 27 ? 11.067 31.856 -5.548 1.00 26.81 27 ILE B C 1
ATOM 1946 O O . ILE B 1 27 ? 12.126 32.099 -5.053 1.00 28.79 27 ILE B O 1
ATOM 1951 N N . PRO B 1 28 ? 10.906 31.950 -6.881 1.00 28.85 28 PRO B N 1
ATOM 1952 C CA . PRO B 1 28 ? 12.088 32.199 -7.712 1.00 28.48 28 PRO B CA 1
ATOM 1953 C C . PRO B 1 28 ? 12.781 33.540 -7.439 1.00 28.89 28 PRO B C 1
ATOM 1954 O O . PRO B 1 28 ? 14.024 33.657 -7.564 1.00 30.24 28 PRO B O 1
ATOM 1958 N N . SER B 1 29 ? 11.978 34.520 -7.057 1.00 26.42 29 SER B N 1
ATOM 1959 C CA . SER B 1 29 ? 12.450 35.850 -6.891 1.00 25.46 29 SER B CA 1
ATOM 1960 C C . SER B 1 29 ? 12.948 36.155 -5.452 1.00 25.16 29 SER B C 1
ATOM 1961 O O . SER B 1 29 ? 13.317 37.260 -5.147 1.00 25.73 29 SER B O 1
ATOM 1964 N N . LEU B 1 30 ? 12.874 35.178 -4.573 1.00 24.35 30 LEU B N 1
ATOM 1965 C CA . LEU B 1 30 ? 13.325 35.335 -3.168 1.00 23.72 30 LEU B CA 1
ATOM 1966 C C . LEU B 1 30 ? 14.820 34.961 -2.987 1.00 23.27 30 LEU B C 1
ATOM 1967 O O . LEU B 1 30 ? 15.257 33.816 -3.314 1.00 25.83 30 LEU B O 1
ATOM 1972 N N . ASN B 1 31 ? 15.607 35.900 -2.469 1.00 23.65 31 ASN B N 1
ATOM 1973 C CA . ASN B 1 31 ? 17.037 35.696 -2.222 1.00 24.22 31 ASN B CA 1
ATOM 1974 C C . ASN B 1 31 ? 17.148 35.524 -0.711 1.00 22.44 31 ASN B C 1
ATOM 1975 O O . ASN B 1 31 ? 16.565 36.330 -0.005 1.00 21.88 31 ASN B O 1
ATOM 1980 N N . ILE B 1 32 ? 17.853 34.505 -0.220 1.00 23.15 32 ILE B N 1
ATOM 1981 C CA . ILE B 1 32 ? 18.095 34.338 1.206 1.00 22.78 32 ILE B CA 1
ATOM 1982 C C . ILE B 1 32 ? 19.598 34.507 1.422 1.00 23.69 32 ILE B C 1
ATOM 1983 O O . ILE B 1 32 ? 20.426 33.986 0.678 1.00 22.27 32 ILE B O 1
ATOM 1988 N N . ILE B 1 33 ? 19.983 35.266 2.426 1.00 21.85 33 ILE B N 1
ATOM 1989 C CA . ILE B 1 33 ? 21.364 35.413 2.774 1.00 22.09 33 ILE B CA 1
ATOM 1990 C C . ILE B 1 33 ? 21.625 35.236 4.263 1.00 22.26 33 ILE B C 1
ATOM 1991 O O . ILE B 1 33 ? 20.690 35.420 5.058 1.00 21.09 33 ILE B O 1
ATOM 1996 N N . GLN B 1 34 ? 22.845 34.868 4.661 1.00 20.79 34 GLN B N 1
ATOM 1997 C CA . GLN B 1 34 ? 23.287 35.014 6.035 1.00 22.22 34 GLN B CA 1
ATOM 1998 C C . GLN B 1 34 ? 23.524 36.450 6.327 1.00 21.16 34 GLN B C 1
ATOM 1999 O O . GLN B 1 34 ? 24.002 37.208 5.459 1.00 24.68 34 GLN B O 1
ATOM 2005 N N . VAL B 1 35 ? 23.269 36.866 7.552 1.00 19.89 35 VAL B N 1
ATOM 2006 C CA . VAL B 1 35 ? 23.618 38.170 7.998 1.00 20.15 35 VAL B CA 1
ATOM 2007 C C . VAL B 1 35 ? 24.649 38.018 9.123 1.00 20.81 35 VAL B C 1
ATOM 2008 O O . VAL B 1 35 ? 24.383 37.415 10.206 1.00 18.22 35 VAL B O 1
ATOM 2012 N N . ARG B 1 36 ? 25.821 38.605 8.881 1.00 19.39 36 ARG B N 1
ATOM 2013 C CA . ARG B 1 36 ? 26.955 38.568 9.776 1.00 20.60 36 ARG B CA 1
ATOM 2014 C C . ARG B 1 36 ? 27.467 39.962 10.167 1.00 23.01 36 ARG B C 1
ATOM 2015 O O . ARG B 1 36 ? 28.324 40.098 11.054 1.00 23.41 36 ARG B O 1
ATOM 2023 N N . ASN B 1 37 ? 26.976 41.017 9.535 1.00 22.24 37 ASN B N 1
ATOM 2024 C CA . ASN B 1 37 ? 27.491 42.358 9.771 1.00 21.64 37 ASN B CA 1
ATOM 2025 C C . ASN B 1 37 ? 26.492 43.328 9.197 1.00 21.10 37 ASN B C 1
ATOM 2026 O O . ASN B 1 37 ? 25.439 42.920 8.631 1.00 20.03 37 ASN B O 1
ATOM 2031 N N . VAL B 1 38 ? 26.787 44.611 9.401 1.00 21.04 38 VAL B N 1
ATOM 2032 C CA . VAL B 1 38 ? 25.877 45.698 8.988 1.00 21.66 38 VAL B CA 1
ATOM 2033 C C . VAL B 1 38 ? 25.654 45.775 7.461 1.00 20.57 38 VAL B C 1
ATOM 2034 O O . VAL B 1 38 ? 24.582 46.211 6.989 1.00 20.90 38 VAL B O 1
ATOM 2038 N N . HIS B 1 39 ? 26.693 45.401 6.693 1.00 22.73 39 HIS B N 1
ATOM 2039 C CA . HIS B 1 39 ? 26.553 45.386 5.237 1.00 23.19 39 HIS B CA 1
ATOM 2040 C C . HIS B 1 39 ? 25.514 44.399 4.773 1.00 22.24 39 HIS B C 1
ATOM 2041 O O . HIS B 1 39 ? 24.593 44.789 4.034 1.00 22.44 39 HIS B O 1
ATOM 2054 N N . ASP B 1 40 ? 25.587 43.193 5.322 1.00 21.90 40 ASP B N 1
ATOM 2055 C CA . ASP B 1 40 ? 24.699 42.123 5.025 1.00 21.37 40 ASP B CA 1
ATOM 2056 C C . ASP B 1 40 ? 23.309 42.613 5.410 1.00 20.26 40 ASP B C 1
ATOM 2057 O O . ASP B 1 40 ? 22.377 42.513 4.675 1.00 21.54 40 ASP B O 1
ATOM 2062 N N . LEU B 1 41 ? 23.179 43.220 6.586 1.00 19.94 41 LEU B N 1
ATOM 2063 C CA . LEU B 1 41 ? 21.871 43.715 7.029 1.00 19.94 41 LEU B CA 1
ATOM 2064 C C . LEU B 1 41 ? 21.249 44.718 6.083 1.00 19.60 41 LEU B C 1
ATOM 2065 O O . LEU B 1 41 ? 20.051 44.741 5.885 1.00 20.33 41 LEU B O 1
ATOM 2070 N N . GLY B 1 42 ? 22.072 45.569 5.506 1.00 19.69 42 GLY B N 1
ATOM 2071 C CA . GLY B 1 42 ? 21.662 46.614 4.614 1.00 20.46 42 GLY B CA 1
ATOM 2072 C C . GLY B 1 42 ? 21.081 46.064 3.307 1.00 20.41 42 GLY B C 1
ATOM 2073 O O . GLY B 1 42 ? 20.340 46.791 2.605 1.00 21.09 42 GLY B O 1
ATOM 2074 N N . LEU B 1 43 ? 21.385 44.791 2.999 1.00 20.50 43 LEU B N 1
ATOM 2075 C CA . LEU B 1 43 ? 20.858 44.093 1.816 1.00 21.24 43 LEU B CA 1
ATOM 2076 C C . LEU B 1 4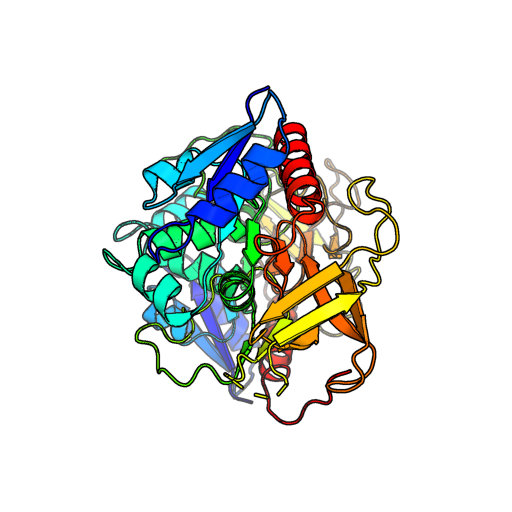3 ? 19.465 43.525 2.026 1.00 22.18 43 LEU B C 1
ATOM 2077 O O . LEU B 1 43 ? 18.804 43.121 1.083 1.00 21.05 43 LEU B O 1
ATOM 2082 N N . CYS B 1 44 ? 19.035 43.474 3.283 1.00 21.63 44 CYS B N 1
ATOM 2083 C CA . CYS B 1 44 ? 17.806 42.775 3.677 1.00 20.36 44 CYS B CA 1
ATOM 2084 C C . CYS B 1 44 ? 16.565 43.633 3.619 1.00 21.22 44 CYS B C 1
ATOM 2085 O O . CYS B 1 44 ? 16.536 44.733 4.177 1.00 22.69 44 CYS B O 1
ATOM 2088 N N . ASP B 1 45 ? 15.511 43.071 3.037 1.00 19.00 45 ASP B N 1
ATOM 2089 C CA . ASP B 1 45 ? 14.160 43.589 3.155 1.00 19.96 45 ASP B CA 1
ATOM 2090 C C . ASP B 1 45 ? 13.529 43.134 4.467 1.00 19.01 45 ASP B C 1
ATOM 2091 O O . ASP B 1 45 ? 12.692 43.825 5.004 1.00 21.68 45 ASP B O 1
ATOM 2096 N N . GLY B 1 46 ? 13.913 41.971 4.942 1.00 18.90 46 GLY B N 1
ATOM 2097 C CA . GLY B 1 46 ? 13.461 41.423 6.214 1.00 18.39 46 GLY B CA 1
ATOM 2098 C C . GLY B 1 46 ? 14.531 40.580 6.821 1.00 17.54 46 GLY B C 1
ATOM 2099 O O . GLY B 1 46 ? 15.438 40.117 6.135 1.00 18.28 46 GLY B O 1
ATOM 2100 N N . LEU B 1 47 ? 14.414 40.303 8.107 1.00 17.20 47 LEU B N 1
ATOM 2101 C CA . LEU B 1 47 ? 15.490 39.617 8.860 1.00 16.73 47 LEU B CA 1
ATOM 2102 C C . LEU B 1 47 ? 14.866 38.600 9.797 1.00 17.10 47 LEU B C 1
ATOM 2103 O O . LEU B 1 47 ? 13.888 38.922 10.487 1.00 17.02 47 LEU B O 1
ATOM 2108 N N . VAL B 1 48 ? 15.546 37.462 9.915 1.00 15.74 48 VAL B N 1
ATOM 2109 C CA . VAL B 1 48 ? 15.169 36.444 10.922 1.00 16.05 48 VAL B CA 1
ATOM 2110 C C . VAL B 1 48 ? 16.291 36.377 11.965 1.00 18.31 48 VAL B C 1
ATOM 2111 O O . VAL B 1 48 ? 17.470 36.317 11.611 1.00 17.10 48 VAL B O 1
ATOM 2115 N N . ILE B 1 49 ? 15.939 36.480 13.242 1.00 17.62 49 ILE B N 1
ATOM 2116 C CA . ILE B 1 49 ? 16.924 36.318 14.344 1.00 17.78 49 ILE B CA 1
ATOM 2117 C C . ILE B 1 49 ? 16.456 35.096 15.096 1.00 18.13 49 ILE B C 1
ATOM 2118 O O . ILE B 1 49 ? 15.436 35.140 15.811 1.00 18.19 49 ILE B O 1
ATOM 2123 N N . PRO B 1 50 ? 17.181 33.966 14.913 1.00 18.73 50 PRO B N 1
ATOM 2124 C CA . PRO B 1 50 ? 16.830 32.763 15.650 1.00 18.41 50 PRO B CA 1
ATOM 2125 C C . PRO B 1 50 ? 17.806 32.569 16.798 1.00 21.27 50 PRO B C 1
ATOM 2126 O O . PRO B 1 50 ? 18.095 33.544 17.476 1.00 23.91 50 PRO B O 1
ATOM 2130 N N . GLY B 1 51 ? 18.087 31.338 17.133 1.00 22.36 51 GLY B N 1
ATOM 2131 C CA . GLY B 1 51 ? 18.984 31.015 18.217 1.00 21.55 51 GLY B CA 1
ATOM 2132 C C . GLY B 1 51 ? 18.299 30.310 19.381 1.00 23.06 51 GLY B C 1
ATOM 2133 O O . GLY B 1 51 ? 17.111 30.415 19.622 1.00 21.57 51 GLY B O 1
ATOM 2134 N N . GLY B 1 52 ? 19.089 29.574 20.117 1.00 22.45 52 GLY B N 1
ATOM 2135 C CA . GLY B 1 52 ? 18.591 28.845 21.258 1.00 23.02 52 GLY B CA 1
ATOM 2136 C C . GLY B 1 52 ? 18.718 29.648 22.528 1.00 25.00 52 GLY B C 1
ATOM 2137 O O . GLY B 1 52 ? 17.839 29.585 23.378 1.00 29.96 52 GLY B O 1
ATOM 2138 N N . GLU B 1 53 ? 19.788 30.436 22.660 1.00 24.24 53 GLU B N 1
ATOM 2139 C CA . GLU B 1 53 ? 19.962 31.279 23.859 1.00 23.92 53 GLU B CA 1
ATOM 2140 C C . GLU B 1 53 ? 20.100 32.784 23.573 1.00 22.13 53 GLU B C 1
ATOM 2141 O O . GLU B 1 53 ? 20.952 33.195 22.778 1.00 22.59 53 GLU B O 1
ATOM 2147 N N . SER B 1 54 ? 19.348 33.555 24.336 1.00 20.67 54 SER B N 1
ATOM 2148 C CA . SER B 1 54 ? 19.283 34.986 24.080 1.00 19.96 54 SER B CA 1
ATOM 2149 C C . SER B 1 54 ? 20.604 35.659 24.431 1.00 20.14 54 SER B C 1
ATOM 2150 O O . SER B 1 54 ? 21.051 36.566 23.721 1.00 20.00 54 SER B O 1
ATOM 2153 N N . THR B 1 55 ? 21.248 35.165 25.465 1.00 20.03 55 THR B N 1
ATOM 2154 C CA . THR B 1 55 ? 22.578 35.735 25.841 1.00 19.24 55 THR B CA 1
ATOM 2155 C C . THR B 1 55 ? 23.635 35.518 24.752 1.00 19.90 55 THR B C 1
ATOM 2156 O O . THR B 1 55 ? 24.411 36.441 24.415 1.00 19.48 55 THR B O 1
ATOM 2160 N N . THR B 1 56 ? 23.667 34.331 24.153 1.00 20.06 56 THR B N 1
ATOM 2161 C CA . THR B 1 56 ? 24.615 34.020 23.098 1.00 19.63 56 THR B CA 1
ATOM 2162 C C . THR B 1 56 ? 24.347 34.852 21.836 1.00 19.54 56 THR B C 1
ATOM 2163 O O . THR B 1 56 ? 25.242 35.454 21.258 1.00 20.19 56 THR B O 1
ATOM 2167 N N . VAL B 1 57 ? 23.072 34.906 21.422 1.00 18.60 57 VAL B N 1
ATOM 2168 C CA . VAL B 1 57 ? 22.708 35.784 20.260 1.00 18.76 57 VAL B CA 1
ATOM 2169 C C . VAL B 1 57 ? 23.149 37.233 20.526 1.00 18.43 57 VAL B C 1
ATOM 2170 O O . VAL B 1 57 ? 23.751 37.896 19.670 1.00 19.34 57 VAL B O 1
ATOM 2174 N N . ARG B 1 58 ? 22.813 37.752 21.701 1.00 18.10 58 ARG B N 1
ATOM 2175 C CA . ARG B 1 58 ? 23.100 39.159 21.994 1.00 18.40 58 ARG B CA 1
ATOM 2176 C C . ARG B 1 58 ? 24.590 39.439 21.980 1.00 17.83 58 ARG B C 1
ATOM 2177 O O . ARG B 1 58 ? 25.032 40.458 21.471 1.00 17.67 58 ARG B O 1
ATOM 2185 N N . ARG B 1 59 ? 25.368 38.518 22.543 1.00 18.20 59 ARG B N 1
ATOM 2186 C CA . ARG B 1 59 ? 26.800 38.670 22.607 1.00 19.32 59 ARG B CA 1
ATOM 2187 C C . ARG B 1 59 ? 27.354 38.727 21.153 1.00 18.35 59 ARG B C 1
ATOM 2188 O O . ARG B 1 59 ? 28.313 39.496 20.846 1.00 19.49 59 ARG B O 1
ATOM 2203 N N . CYS B 1 60 ? 26.763 37.951 20.243 1.00 19.18 60 CYS B N 1
ATOM 2204 C CA . CYS B 1 60 ? 27.217 37.920 18.848 1.00 18.49 60 CYS B CA 1
ATOM 2205 C C . CYS B 1 60 ? 27.037 39.247 18.179 1.00 19.39 60 CYS B C 1
ATOM 2206 O O . CYS B 1 60 ? 27.701 39.537 17.158 1.00 20.87 60 CYS B O 1
ATOM 2209 N N . CYS B 1 61 ? 26.082 40.026 18.680 1.00 18.92 61 CYS B N 1
ATOM 2210 C CA . CYS B 1 61 ? 25.776 41.316 18.054 1.00 18.36 61 CYS B CA 1
ATOM 2211 C C . CYS B 1 61 ? 26.629 42.471 18.648 1.00 18.67 61 CYS B C 1
ATOM 2212 O O . CYS B 1 61 ? 26.465 43.642 18.306 1.00 19.11 61 CYS B O 1
ATOM 2215 N N . ALA B 1 62 ? 27.565 42.137 19.528 1.00 18.91 62 ALA B N 1
ATOM 2216 C CA . ALA B 1 62 ? 28.289 43.092 20.345 1.00 18.09 62 ALA B CA 1
ATOM 2217 C C . ALA B 1 62 ? 29.640 43.511 19.846 1.00 19.79 62 ALA B C 1
ATOM 2218 O O . ALA B 1 62 ? 30.301 44.393 20.407 1.00 18.36 62 ALA B O 1
ATOM 2220 N N . TYR B 1 63 ? 30.135 42.818 18.786 1.00 19.65 63 TYR B N 1
ATOM 2221 C CA . TYR B 1 63 ? 31.451 43.124 18.202 1.00 19.70 63 TYR B CA 1
ATOM 2222 C C . TYR B 1 63 ? 31.575 44.580 17.892 1.00 20.02 63 TYR B C 1
ATOM 2223 O O . TYR B 1 63 ? 30.613 45.263 17.477 1.00 18.13 63 TYR B O 1
ATOM 2232 N N . GLU B 1 64 ? 32.745 45.117 18.165 1.00 19.80 64 GLU B N 1
ATOM 2233 C CA . GLU B 1 64 ? 33.063 46.473 17.814 1.00 22.29 64 GLU B CA 1
ATOM 2234 C C . GLU B 1 64 ? 32.110 47.461 18.481 1.00 20.27 64 GLU B C 1
ATOM 2235 O O . GLU B 1 64 ? 31.446 48.266 17.823 1.00 21.77 64 GLU B O 1
ATOM 2241 N N . ASN B 1 65 ? 32.037 47.340 19.780 1.00 20.88 65 ASN B N 1
ATOM 2242 C CA . ASN B 1 65 ? 31.191 48.243 20.608 1.00 21.54 65 ASN B CA 1
ATOM 2243 C C . ASN B 1 65 ? 29.756 48.277 20.083 1.00 20.63 65 ASN B C 1
ATOM 2244 O O . ASN B 1 65 ? 29.183 49.397 19.873 1.00 18.41 65 ASN B O 1
ATOM 2249 N N . ASP B 1 66 ? 29.179 47.092 19.895 1.00 18.25 66 ASP B N 1
ATOM 2250 C CA . ASP B 1 66 ? 27.742 46.974 19.599 1.00 17.47 66 ASP B CA 1
ATOM 2251 C C . ASP B 1 66 ? 27.372 47.576 18.257 1.00 17.12 66 ASP B C 1
ATOM 2252 O O . ASP B 1 66 ? 26.211 47.998 17.987 1.00 17.43 66 ASP B O 1
ATOM 2257 N N . THR B 1 67 ? 28.289 47.461 17.297 1.00 17.61 67 THR B N 1
ATOM 2258 C CA . THR B 1 67 ? 27.999 47.967 15.977 1.00 17.90 67 THR B CA 1
ATOM 2259 C C . THR B 1 67 ? 26.783 47.312 15.360 1.00 17.84 67 THR B C 1
ATOM 2260 O O . THR B 1 67 ? 25.845 48.004 14.893 1.00 18.06 67 THR B O 1
ATOM 2264 N N . LEU B 1 68 ? 26.719 45.996 15.417 1.00 17.37 68 LEU B N 1
ATOM 2265 C CA . LEU B 1 68 ? 25.528 45.329 14.850 1.00 16.99 68 LEU B CA 1
ATOM 2266 C C . LEU B 1 68 ? 24.250 45.503 15.658 1.00 15.67 68 LEU B C 1
ATOM 2267 O O . LEU B 1 68 ? 23.181 45.734 15.073 1.00 17.52 68 LEU B O 1
ATOM 2272 N N . TYR B 1 69 ? 24.378 45.411 17.003 1.00 15.98 69 TYR B N 1
ATOM 2273 C CA . TYR B 1 69 ? 23.231 45.721 17.845 1.00 15.69 69 TYR B CA 1
ATOM 2274 C C . TYR B 1 69 ? 22.635 47.078 17.458 1.00 16.98 69 TYR B C 1
ATOM 2275 O O . TYR B 1 69 ? 21.432 47.150 17.312 1.00 17.25 69 TYR B O 1
ATOM 2284 N N . ASN B 1 70 ? 23.484 48.108 17.320 1.00 15.41 70 ASN B N 1
ATOM 2285 C CA . ASN B 1 70 ? 22.952 49.461 17.096 1.00 15.65 70 ASN B CA 1
ATOM 2286 C C . ASN B 1 70 ? 22.241 49.451 15.758 1.00 18.31 70 ASN B C 1
ATOM 2287 O O . ASN B 1 70 ? 21.157 50.050 15.586 1.00 19.04 70 ASN B O 1
ATOM 2292 N N . ALA B 1 71 ? 22.805 48.793 14.763 1.00 17.91 71 ALA B N 1
ATOM 2293 C CA . ALA B 1 71 ? 22.157 48.687 13.474 1.00 17.47 71 ALA B CA 1
ATOM 2294 C C . ALA B 1 71 ? 20.880 47.888 13.491 1.00 16.84 71 ALA B C 1
ATOM 2295 O O . ALA B 1 71 ? 19.924 48.268 12.778 1.00 17.64 71 ALA B O 1
ATOM 2297 N N . LEU B 1 72 ? 20.778 46.865 14.313 1.00 17.55 72 LEU B N 1
ATOM 2298 C CA . LEU B 1 72 ? 19.525 46.077 14.469 1.00 17.35 72 LEU B CA 1
ATOM 2299 C C . LEU B 1 72 ? 18.463 46.914 15.144 1.00 17.21 72 LEU B C 1
ATOM 2300 O O . LEU B 1 72 ? 17.288 46.934 14.711 1.00 17.55 72 LEU B O 1
ATOM 2305 N N . VAL B 1 73 ? 18.833 47.726 16.116 1.00 16.53 73 VAL B N 1
ATOM 2306 C CA . VAL B 1 73 ? 17.842 48.596 16.766 1.00 16.21 73 VAL B CA 1
ATOM 2307 C C . VAL B 1 73 ? 17.268 49.580 15.751 1.00 16.59 73 VAL B C 1
ATOM 2308 O O . VAL B 1 73 ? 16.072 49.849 15.672 1.00 17.79 73 VAL B O 1
ATOM 2312 N N . HIS B 1 74 ? 18.166 50.118 14.923 1.00 16.67 74 HIS B N 1
ATOM 2313 C CA . HIS B 1 74 ? 17.753 51.045 13.842 1.00 17.28 74 HIS B CA 1
ATOM 2314 C C . HIS B 1 74 ? 16.880 50.378 12.818 1.00 18.53 74 HIS B C 1
ATOM 2315 O O . HIS B 1 74 ? 15.838 50.905 12.399 1.00 18.62 74 HIS B O 1
ATOM 2322 N N . PHE B 1 75 ? 17.241 49.146 12.444 1.00 17.75 75 PHE B N 1
ATOM 2323 C CA . PHE B 1 75 ? 16.429 48.355 11.500 1.00 17.10 75 PHE B CA 1
ATOM 2324 C C . PHE B 1 75 ? 15.015 48.138 12.015 1.00 17.37 75 PHE B C 1
ATOM 2325 O O . PHE B 1 75 ? 14.068 48.282 11.241 1.00 17.41 75 PHE B O 1
ATOM 2333 N N . ILE B 1 76 ? 14.865 47.744 13.267 1.00 16.66 76 ILE B N 1
ATOM 2334 C CA . ILE B 1 76 ? 13.626 47.389 13.832 1.00 16.88 76 ILE B CA 1
ATOM 2335 C C . ILE B 1 76 ? 12.748 48.605 14.047 1.00 17.71 76 ILE B C 1
ATOM 2336 O O . ILE B 1 76 ? 11.540 48.528 13.882 1.00 19.24 76 ILE B O 1
ATOM 2341 N N . HIS B 1 77 ? 13.330 49.687 14.560 1.00 17.60 77 HIS B N 1
ATOM 2342 C CA . HIS B 1 77 ? 12.534 50.795 15.169 1.00 17.87 77 HIS B CA 1
ATOM 2343 C C . HIS B 1 77 ? 12.552 52.109 14.332 1.00 18.35 77 HIS B C 1
ATOM 2344 O O . HIS B 1 77 ? 11.623 52.893 14.479 1.00 20.07 77 HIS B O 1
ATOM 2351 N N . VAL B 1 78 ? 13.579 52.324 13.526 1.00 17.80 78 VAL B N 1
ATOM 2352 C CA . VAL B 1 78 ? 13.666 53.528 12.727 1.00 19.01 78 VAL B CA 1
ATOM 2353 C C . VAL B 1 78 ? 13.190 53.185 11.273 1.00 19.30 78 VAL B C 1
ATOM 2354 O O . VAL B 1 78 ? 12.255 53.798 10.739 1.00 21.50 78 VAL B O 1
ATOM 2358 N N . LEU B 1 79 ? 13.860 52.212 10.642 1.00 19.02 79 LEU B N 1
ATOM 2359 C CA . LEU B 1 79 ? 13.409 51.724 9.304 1.00 19.30 79 LEU B CA 1
ATOM 2360 C C . LEU B 1 79 ? 12.087 50.948 9.415 1.00 20.45 79 LEU B C 1
ATOM 2361 O O . LEU B 1 79 ? 11.338 50.846 8.395 1.00 19.32 79 LEU B O 1
ATOM 2366 N N . LYS B 1 80 ? 11.819 50.335 10.562 1.00 18.85 80 LYS B N 1
ATOM 2367 C CA . LYS B 1 80 ? 10.671 49.472 10.791 1.00 19.10 80 LYS B CA 1
ATOM 2368 C C . LYS B 1 80 ? 10.521 48.390 9.752 1.00 18.89 80 LYS B C 1
ATOM 2369 O O . LYS B 1 80 ? 9.429 48.159 9.187 1.00 19.90 80 LYS B O 1
ATOM 2375 N N . LYS B 1 81 ? 11.676 47.784 9.413 1.00 18.00 81 LYS B N 1
ATOM 2376 C CA . LYS B 1 81 ? 11.633 46.642 8.460 1.00 17.37 81 LYS B CA 1
ATOM 2377 C C . LYS B 1 81 ? 11.165 45.364 9.179 1.00 17.43 81 LYS B C 1
ATOM 2378 O O . LYS B 1 81 ? 11.344 45.173 10.347 1.00 18.10 81 LYS B O 1
ATOM 2384 N N . PRO B 1 82 ? 10.533 44.462 8.426 1.00 16.25 82 PRO B N 1
ATOM 2385 C CA . PRO B 1 82 ? 10.105 43.192 9.020 1.00 16.13 82 PRO B CA 1
ATOM 2386 C C . PRO B 1 82 ? 11.195 42.424 9.697 1.00 17.90 82 PRO B C 1
ATOM 2387 O O . PRO B 1 82 ? 12.264 42.208 9.092 1.00 18.15 82 PRO B O 1
ATOM 2391 N N . ILE B 1 83 ? 10.916 41.973 10.906 1.00 17.91 83 ILE B N 1
ATOM 2392 C CA . ILE B 1 83 ? 11.830 41.115 11.633 1.00 18.09 83 ILE B CA 1
ATOM 2393 C C . ILE B 1 83 ? 11.051 39.999 12.299 1.00 18.34 83 ILE B C 1
ATOM 2394 O O . ILE B 1 83 ? 9.993 40.231 12.813 1.00 18.77 83 ILE B O 1
ATOM 2399 N N . TRP B 1 84 ? 11.673 38.819 12.266 1.00 17.08 84 TRP B N 1
ATOM 2400 C CA . TRP B 1 84 ? 11.111 37.631 12.880 1.00 16.49 84 TRP B CA 1
ATOM 2401 C C . TRP B 1 84 ? 12.083 37.173 13.922 1.00 17.53 84 TRP B C 1
ATOM 2402 O O . TRP B 1 84 ? 13.153 36.662 13.552 1.00 16.91 84 TRP B O 1
ATOM 2413 N N . GLY B 1 85 ? 11.767 37.259 15.206 1.00 17.20 85 GLY B N 1
ATOM 2414 C CA . GLY B 1 85 ? 12.576 36.680 16.258 1.00 17.78 85 GLY B CA 1
ATOM 2415 C C . GLY B 1 85 ? 12.002 35.351 16.679 1.00 17.81 85 GLY B C 1
ATOM 2416 O O . GLY B 1 85 ? 10.781 35.292 17.003 1.00 20.26 85 GLY B O 1
ATOM 2417 N N . THR B 1 86 ? 12.766 34.255 16.597 1.00 18.36 86 THR B N 1
ATOM 2418 C CA . THR B 1 86 ? 12.257 32.947 16.968 1.00 18.41 86 THR B CA 1
ATOM 2419 C C . THR B 1 86 ? 13.139 32.389 18.100 1.00 17.84 86 THR B C 1
ATOM 2420 O O . THR B 1 86 ? 14.354 32.512 18.053 1.00 19.74 86 THR B O 1
ATOM 2424 N N . CYS B 1 87 ? 12.477 31.881 19.136 1.00 19.39 87 CYS B N 1
ATOM 2425 C CA . CYS B 1 87 ? 13.130 31.401 20.340 1.00 19.60 87 CYS B CA 1
ATOM 2426 C C . CYS B 1 87 ? 14.016 32.507 20.909 1.00 19.24 87 CYS B C 1
ATOM 2427 O O . CYS B 1 87 ? 13.438 33.479 21.417 1.00 20.16 87 CYS B O 1
ATOM 2432 N N . ALA B 1 88 ? 15.367 32.394 20.869 1.00 18.73 88 ALA B N 1
ATOM 2433 C CA . ALA B 1 88 ? 16.243 33.479 21.405 1.00 19.32 88 ALA B CA 1
ATOM 2434 C C . ALA B 1 88 ? 15.839 34.827 20.828 1.00 19.22 88 ALA B C 1
ATOM 2435 O O . ALA B 1 88 ? 15.777 35.831 21.578 1.00 19.75 88 ALA B O 1
ATOM 2437 N N . GLY B 1 89 ? 15.518 34.896 19.525 1.00 19.04 89 GLY B N 1
ATOM 2438 C CA . GLY B 1 89 ? 15.233 36.170 18.948 1.00 18.72 89 GLY B CA 1
ATOM 2439 C C . GLY B 1 89 ? 13.929 36.763 19.493 1.00 16.88 89 GLY B C 1
ATOM 2440 O O . GLY B 1 89 ? 13.723 37.969 19.546 1.00 18.19 89 GLY B O 1
ATOM 2441 N N . CYS B 1 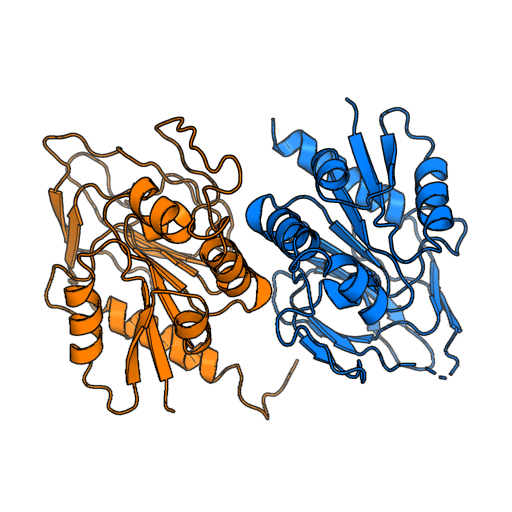90 ? 12.956 35.889 19.810 1.00 17.96 90 CYS B N 1
ATOM 2442 C CA . CYS B 1 90 ? 11.688 36.359 20.381 1.00 19.24 90 CYS B CA 1
ATOM 2443 C C . CYS B 1 90 ? 11.943 36.986 21.747 1.00 19.07 90 CYS B C 1
ATOM 2444 O O . CYS B 1 90 ? 11.362 38.034 22.071 1.00 19.86 90 CYS B O 1
ATOM 2447 N N . ILE B 1 91 ? 12.818 36.369 22.553 1.00 19.71 91 ILE B N 1
ATOM 2448 C CA . ILE B 1 91 ? 13.239 36.955 23.844 1.00 18.85 91 ILE B CA 1
ATOM 2449 C C . ILE B 1 91 ? 13.848 38.329 23.618 1.00 18.23 91 ILE B C 1
ATOM 2450 O O . ILE B 1 91 ? 13.528 39.275 24.337 1.00 18.59 91 ILE B O 1
ATOM 2455 N N . LEU B 1 92 ? 14.711 38.465 22.646 1.00 18.07 92 LEU B N 1
ATOM 2456 C CA . LEU B 1 92 ? 15.417 39.753 22.536 1.00 18.31 92 LEU B CA 1
ATOM 2457 C C . LEU B 1 92 ? 14.514 40.857 21.981 1.00 19.60 92 LEU B C 1
ATOM 2458 O O . LEU B 1 92 ? 14.881 42.034 22.160 1.00 20.36 92 LEU B O 1
ATOM 2463 N N . LEU B 1 93 ? 13.428 40.540 21.302 1.00 18.01 93 LEU B N 1
ATOM 2464 C CA . LEU B 1 93 ? 12.489 41.570 20.885 1.00 17.42 93 LEU B CA 1
ATOM 2465 C C .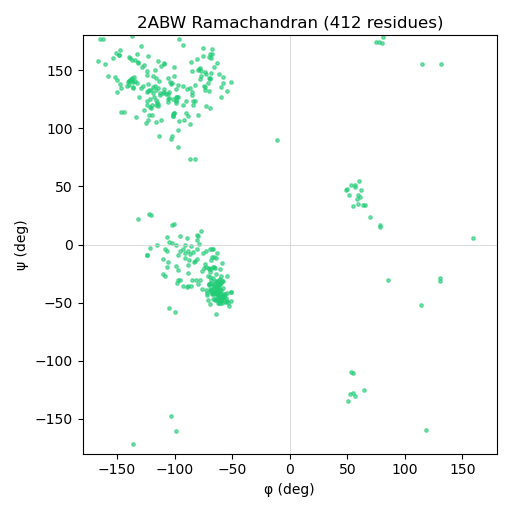 LEU B 1 93 ? 11.562 41.988 21.984 1.00 19.35 93 LEU B C 1
ATOM 2466 O O . LEU B 1 93 ? 10.886 42.968 21.846 1.00 19.87 93 LEU B O 1
ATOM 2471 N N . SER B 1 94 ? 11.488 41.266 23.109 1.00 18.21 94 SER B N 1
ATOM 2472 C CA . SER B 1 94 ? 10.486 41.468 24.151 1.00 19.48 94 SER B CA 1
ATOM 2473 C C . SER B 1 94 ? 10.770 42.714 24.992 1.00 21.65 94 SER B C 1
ATOM 2474 O O . SER B 1 94 ? 11.868 42.894 25.451 1.00 22.83 94 SER B O 1
ATOM 2477 N N . LYS B 1 95 ? 9.744 43.484 25.279 1.00 23.75 95 LYS B N 1
ATOM 2478 C CA . LYS B 1 95 ? 9.892 44.645 26.193 1.00 25.81 95 LYS B CA 1
ATOM 2479 C C . LYS B 1 95 ? 10.378 44.198 27.539 1.00 26.79 95 LYS B C 1
ATOM 2480 O O . LYS B 1 95 ? 11.323 44.793 28.070 1.00 25.83 95 LYS B O 1
ATOM 2486 N N . ASN B 1 96 ? 9.729 43.200 28.121 1.00 27.62 96 ASN B N 1
ATOM 2487 C CA . ASN B 1 96 ? 10.025 42.771 29.507 1.00 29.71 96 ASN B CA 1
ATOM 2488 C C . ASN B 1 96 ? 10.370 41.307 29.478 1.00 30.18 96 ASN B C 1
ATOM 2489 O O . ASN B 1 96 ? 9.617 40.518 28.954 1.00 29.23 96 ASN B O 1
ATOM 2494 N N . VAL B 1 97 ? 11.459 40.948 30.111 1.00 31.42 97 VAL B N 1
ATOM 2495 C CA . VAL B 1 97 ? 11.807 39.582 30.296 1.00 31.77 97 VAL B CA 1
ATOM 2496 C C . VAL B 1 97 ? 11.866 39.228 31.796 1.00 32.92 97 VAL B C 1
ATOM 2497 O O . VAL B 1 97 ? 12.495 39.942 32.596 1.00 32.35 97 VAL B O 1
ATOM 2501 N N . GLU B 1 98 ? 11.147 38.187 32.194 1.00 34.69 98 GLU B N 1
ATOM 2502 C CA . GLU B 1 98 ? 10.987 37.857 33.614 1.00 36.31 98 GLU B CA 1
ATOM 2503 C C . GLU B 1 98 ? 11.139 36.354 33.912 1.00 37.82 98 GLU B C 1
ATOM 2504 O O . GLU B 1 98 ? 11.554 35.538 33.050 1.00 37.52 98 GLU B O 1
ATOM 2515 N N . ASN B 1 99 ? 10.821 35.988 35.173 1.00 39.33 99 ASN B N 1
ATOM 2516 C CA . ASN B 1 99 ? 10.953 34.620 35.678 1.00 39.46 99 ASN B CA 1
ATOM 2517 C C . ASN B 1 99 ? 12.376 34.384 36.179 1.00 40.21 99 ASN B C 1
ATOM 2518 O O . ASN B 1 99 ? 12.578 33.607 37.100 1.00 40.84 99 ASN B O 1
ATOM 2523 N N . ILE B 1 100 ? 13.348 35.070 35.566 1.00 40.20 100 ILE B N 1
ATOM 2524 C CA . ILE B 1 100 ? 14.740 35.084 36.030 1.00 39.36 100 ILE B CA 1
ATOM 2525 C C . ILE B 1 100 ? 15.212 36.554 35.940 1.00 39.16 100 ILE B C 1
ATOM 2526 O O . ILE B 1 100 ? 14.952 37.251 34.947 1.00 39.00 100 ILE B O 1
ATOM 2531 N N . LYS B 1 101 ? 15.869 37.034 36.981 1.00 37.10 101 LYS B N 1
ATOM 2532 C CA . LYS B 1 101 ? 16.401 38.397 36.985 1.00 36.19 101 LYS B CA 1
ATOM 2533 C C . LYS B 1 101 ? 17.874 38.265 36.587 1.00 34.27 101 LYS B C 1
ATOM 2534 O O . LYS B 1 101 ? 18.715 37.917 37.443 1.00 30.01 101 LYS B O 1
ATOM 2540 N N . LEU B 1 102 ? 18.115 38.523 35.294 1.00 32.56 102 LEU B N 1
ATOM 2541 C CA . LEU B 1 102 ? 19.447 38.475 34.660 1.00 31.02 102 LEU B CA 1
ATOM 2542 C C . LEU B 1 102 ? 20.069 39.845 34.419 1.00 29.13 102 LEU B C 1
ATOM 2543 O O . LEU B 1 102 ? 19.412 40.803 33.937 1.00 29.38 102 LEU B O 1
ATOM 2548 N N . TYR B 1 103 ? 21.365 39.907 34.702 1.00 25.61 103 TYR B N 1
ATOM 2549 C CA . TYR B 1 103 ? 22.133 41.082 34.546 1.00 24.08 103 TYR B CA 1
ATOM 2550 C C . TYR B 1 103 ? 23.273 40.702 33.651 1.00 24.98 103 TYR B C 1
ATOM 2551 O O . TYR B 1 103 ? 23.921 39.654 33.843 1.00 24.25 103 TYR B O 1
ATOM 2560 N N A SER B 1 104 ? 23.471 41.491 32.603 0.75 23.62 104 SER B N 1
ATOM 2561 N N B SER B 1 104 ? 23.545 41.572 32.696 0.25 24.22 104 SER B N 1
ATOM 2562 C CA A SER B 1 104 ? 24.437 41.146 31.623 0.75 22.74 104 SER B CA 1
ATOM 2563 C CA B SER B 1 104 ? 24.345 41.231 31.553 0.25 24.00 104 SER B CA 1
ATOM 2564 C C A SER B 1 104 ? 25.327 42.328 31.482 0.75 19.46 104 SER B C 1
ATOM 2565 C C B SER B 1 104 ? 25.355 42.327 31.389 0.25 23.31 104 SER B C 1
ATOM 2566 O O A SER B 1 104 ? 25.109 43.483 31.974 0.75 20.38 104 SER B O 1
ATOM 2567 O O B SER B 1 104 ? 25.182 43.441 31.903 0.25 23.56 104 SER B O 1
ATOM 2572 N N A ASN B 1 105 ? 26.364 42.016 30.746 0.40 18.95 105 ASN B N 1
ATOM 2573 N N B ASN B 1 105 ? 26.407 42.043 30.648 0.60 23.16 105 ASN B N 1
ATOM 2574 C CA A ASN B 1 105 ? 27.338 42.973 30.330 0.40 19.35 105 ASN B CA 1
ATOM 2575 C CA B ASN B 1 105 ? 27.378 43.060 30.425 0.60 23.88 105 ASN B CA 1
ATOM 2576 C C A ASN B 1 105 ? 26.747 44.147 29.623 0.40 19.39 105 ASN B C 1
ATOM 2577 C C B ASN B 1 105 ? 26.866 44.050 29.354 0.60 23.11 105 ASN B C 1
ATOM 2578 O O A ASN B 1 105 ? 27.296 45.254 29.720 0.40 19.04 105 ASN B O 1
ATOM 2579 O O B ASN B 1 105 ? 27.555 44.952 28.914 0.60 24.16 105 ASN B O 1
ATOM 2588 N N . PHE B 1 106 ? 25.614 43.889 28.956 1.00 20.95 106 PHE B N 1
ATOM 2589 C CA . PHE B 1 106 ? 24.980 44.868 28.055 1.00 21.86 106 PHE B CA 1
ATOM 2590 C C . PHE B 1 106 ? 24.075 45.804 28.783 1.00 21.71 106 PHE B C 1
ATOM 2591 O O . PHE B 1 106 ? 23.603 46.776 28.204 1.00 21.76 106 PHE B O 1
ATOM 2599 N N . GLY B 1 107 ? 23.773 45.553 30.037 1.00 20.15 107 GLY B N 1
ATOM 2600 C CA . GLY B 1 107 ? 22.947 46.466 30.785 1.00 20.30 107 GLY B CA 1
ATOM 2601 C C . GLY B 1 107 ? 21.598 46.721 30.128 1.00 18.40 107 GLY B C 1
ATOM 2602 O O . GLY B 1 107 ? 20.970 45.758 29.659 1.00 17.49 107 GLY B O 1
ATOM 2603 N N . ASN B 1 108 ? 21.265 48.010 30.000 1.00 17.43 108 ASN B N 1
ATOM 2604 C CA . ASN B 1 108 ? 19.963 48.338 29.426 1.00 18.21 108 ASN B CA 1
ATOM 2605 C C . ASN B 1 108 ? 19.944 48.256 27.910 1.00 18.30 108 ASN B C 1
ATOM 2606 O O . ASN B 1 108 ? 18.956 48.640 27.262 1.00 16.53 108 ASN B O 1
ATOM 2611 N N . LYS B 1 109 ? 21.019 47.775 27.288 1.00 16.82 109 LYS B N 1
ATOM 2612 C CA . LYS B 1 109 ? 21.085 47.471 25.895 1.00 18.06 109 LYS B CA 1
ATOM 2613 C C . LYS B 1 109 ? 20.967 45.973 25.601 1.00 18.73 109 LYS B C 1
ATOM 2614 O O . LYS B 1 109 ? 21.304 45.559 24.468 1.00 18.08 109 LYS B O 1
ATOM 2625 N N . PHE B 1 110 ? 20.488 45.144 26.542 1.00 17.38 110 PHE B N 1
ATOM 2626 C CA . PHE B 1 110 ? 20.371 43.724 26.320 1.00 17.40 110 PHE B CA 1
ATOM 2627 C C . PHE B 1 110 ? 19.361 43.467 25.195 1.00 18.92 110 PHE B C 1
ATOM 2628 O O . PHE B 1 110 ? 19.662 42.783 24.250 1.00 18.68 110 PHE B O 1
ATOM 2636 N N . SER B 1 111 ? 18.249 44.141 25.335 1.00 17.83 111 SER B N 1
ATOM 2637 C CA . SER B 1 111 ? 17.080 43.943 24.447 1.00 18.88 111 SER B CA 1
ATOM 2638 C C . SER B 1 111 ? 17.165 44.763 23.189 1.00 17.69 111 SER B C 1
ATOM 2639 O O . SER B 1 111 ? 17.636 45.877 23.216 1.00 18.68 111 SER B O 1
ATOM 2644 N N . PHE B 1 112 ? 16.578 44.266 22.065 1.00 18.05 112 PHE B N 1
ATOM 2645 C CA . PHE B 1 112 ? 16.357 45.110 20.874 1.00 17.99 112 PHE B CA 1
ATOM 2646 C C . PHE B 1 112 ? 15.061 45.856 21.042 1.00 18.68 112 PHE B C 1
ATOM 2647 O O . PHE B 1 112 ? 14.879 46.887 20.386 1.00 19.70 112 PHE B O 1
ATOM 2655 N N . GLY B 1 113 ? 14.092 45.257 21.756 1.00 19.16 113 GLY B N 1
ATOM 2656 C CA . GLY B 1 113 ? 12.739 45.779 21.805 1.00 19.27 113 GLY B CA 1
ATOM 2657 C C . GLY B 1 113 ? 12.022 45.408 20.507 1.00 19.64 113 GLY B C 1
ATOM 2658 O O . GLY B 1 113 ? 12.589 44.846 19.596 1.00 19.02 113 GLY B O 1
ATOM 2659 N N . GLY B 1 114 ? 10.740 45.742 20.499 1.00 20.00 114 GLY B N 1
ATOM 2660 C CA . GLY B 1 114 ? 9.905 45.524 19.337 1.00 19.95 114 GLY B CA 1
ATOM 2661 C C . GLY B 1 114 ? 8.599 44.834 19.636 1.00 21.68 114 GLY B C 1
ATOM 2662 O O . GLY B 1 114 ? 7.600 45.089 18.906 1.00 22.06 114 GLY B O 1
ATOM 2663 N N . LEU B 1 115 ? 8.553 44.016 20.661 1.00 19.38 115 LEU B N 1
ATOM 2664 C CA . LEU B 1 115 ? 7.284 43.393 21.093 1.00 20.01 115 LEU B CA 1
ATOM 2665 C C . LEU B 1 115 ? 6.920 43.774 22.515 1.00 21.07 115 LEU B C 1
ATOM 2666 O O . LEU B 1 115 ? 7.719 43.497 23.417 1.00 22.28 115 LEU B O 1
ATOM 2671 N N . ASP B 1 116 ? 5.759 44.411 22.700 1.00 22.06 116 ASP B N 1
ATOM 2672 C CA . ASP B 1 116 ? 5.330 44.900 24.027 1.00 24.32 116 ASP B CA 1
ATOM 2673 C C . ASP B 1 116 ? 4.609 43.770 24.775 1.00 24.06 116 ASP B C 1
ATOM 2674 O O . ASP B 1 116 ? 3.381 43.656 24.890 1.00 24.67 116 ASP B O 1
ATOM 2679 N N . ILE B 1 117 ? 5.457 42.864 25.193 1.00 22.27 117 ILE B N 1
ATOM 2680 C CA . ILE B 1 117 ? 5.052 41.672 25.888 1.00 23.70 117 ILE B CA 1
ATOM 2681 C C . ILE B 1 117 ? 5.977 41.417 27.033 1.00 24.18 117 ILE B C 1
ATOM 2682 O O . ILE B 1 117 ? 7.106 41.870 27.053 1.00 24.65 117 ILE B O 1
ATOM 2687 N N . THR B 1 118 ? 5.493 40.643 28.004 1.00 22.68 118 THR B N 1
ATOM 2688 C CA . THR B 1 118 ? 6.374 40.140 29.054 1.00 24.80 118 THR B CA 1
ATOM 2689 C C . THR B 1 118 ? 6.637 38.632 28.810 1.00 24.33 118 THR B C 1
ATOM 2690 O O . THR B 1 118 ? 5.692 37.836 28.700 1.00 25.62 118 THR B O 1
ATOM 2694 N N . ILE B 1 119 ? 7.894 38.273 28.737 1.00 23.53 119 ILE B N 1
ATOM 2695 C CA . ILE B 1 119 ? 8.267 36.882 28.373 1.00 24.76 119 ILE B CA 1
ATOM 2696 C C . ILE B 1 119 ? 9.114 36.347 29.440 1.00 27.69 119 ILE B C 1
ATOM 2697 O O . ILE B 1 119 ? 9.711 37.098 30.170 1.00 27.17 119 ILE B O 1
ATOM 2702 N N . CYS B 1 120 ? 9.036 35.015 29.643 1.00 28.25 120 CYS B N 1
ATOM 2703 C CA . CYS B 1 120 ? 9.845 34.306 30.631 1.00 30.10 120 CYS B CA 1
ATOM 2704 C C . CYS B 1 120 ? 10.808 33.345 29.953 1.00 31.01 120 CYS B C 1
ATOM 2705 O O . CYS B 1 120 ? 10.402 32.574 29.086 1.00 30.32 120 CYS B O 1
ATOM 2708 N N A ARG B 1 121 ? 12.085 33.484 30.282 0.50 30.45 121 ARG B N 1
ATOM 2709 N N B ARG B 1 121 ? 12.033 33.230 30.451 0.50 31.34 121 ARG B N 1
ATOM 2710 C CA A ARG B 1 121 ? 13.039 32.448 29.964 0.50 31.63 121 ARG B CA 1
ATOM 2711 C CA B ARG B 1 121 ? 13.180 32.668 29.687 0.50 31.94 121 ARG B CA 1
ATOM 2712 C C A ARG B 1 121 ? 13.020 31.378 31.062 0.50 30.80 121 ARG B C 1
ATOM 2713 C C B ARG B 1 121 ? 13.692 31.238 30.033 0.50 31.84 121 ARG B C 1
ATOM 2714 O O A ARG B 1 121 ? 12.421 31.550 32.146 0.50 31.17 121 ARG B O 1
ATOM 2715 O O B ARG B 1 121 ? 14.377 30.554 29.218 0.50 31.48 121 ARG B O 1
ATOM 2730 N N A ASN B 1 122 ? 13.628 30.243 30.740 0.50 29.90 122 ASN B N 1
ATOM 2731 N N B ASN B 1 122 ? 13.404 30.828 31.260 0.50 30.92 122 ASN B N 1
ATOM 2732 C CA A ASN B 1 122 ? 13.731 29.163 31.697 0.50 30.27 122 ASN B CA 1
ATOM 2733 C CA B ASN B 1 122 ? 13.693 29.476 31.734 0.50 31.07 122 ASN B CA 1
ATOM 2734 C C A ASN B 1 122 ? 12.378 29.116 32.412 0.50 29.66 122 ASN B C 1
ATOM 2735 C C B ASN B 1 122 ? 12.435 28.883 32.384 0.50 30.46 122 ASN B C 1
ATOM 2736 O O A ASN B 1 122 ? 12.263 29.356 33.609 0.50 29.50 122 ASN B O 1
ATOM 2737 O O B ASN B 1 122 ? 12.474 28.396 33.521 0.50 31.10 122 ASN B O 1
ATOM 2746 N N . PHE B 1 123 ? 11.326 28.866 31.639 1.00 29.64 123 PHE B N 1
ATOM 2747 C CA . PHE B 1 123 ? 9.991 28.569 32.194 1.00 29.23 123 PHE B CA 1
ATOM 2748 C C . PHE B 1 123 ? 9.735 27.082 32.323 1.00 29.83 123 PHE B C 1
ATOM 2749 O O . PHE B 1 123 ? 9.244 26.624 33.357 1.00 28.96 123 PHE B O 1
ATOM 2757 N N . TYR B 1 124 ? 10.014 26.309 31.275 1.00 29.36 124 TYR B N 1
ATOM 2758 C CA . TYR B 1 124 ? 9.680 24.886 31.306 1.00 29.07 124 TYR B CA 1
ATOM 2759 C C . TYR B 1 124 ? 10.706 24.140 32.131 1.00 31.02 124 TYR B C 1
ATOM 2760 O O . TYR B 1 124 ? 11.889 24.460 32.065 1.00 33.06 124 TYR B O 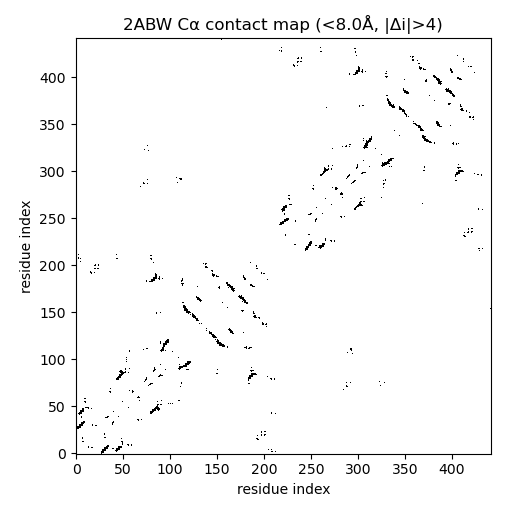1
ATOM 2769 N N . GLY B 1 125 ? 10.254 23.143 32.886 1.00 30.93 125 GLY B N 1
ATOM 2770 C CA . GLY B 1 125 ? 11.166 22.314 33.651 1.00 31.00 125 GLY B CA 1
ATOM 2771 C C . GLY B 1 125 ? 12.028 21.413 32.813 1.00 31.72 125 GLY B C 1
ATOM 2772 O O . GLY B 1 125 ? 11.720 21.122 31.662 1.00 31.77 125 GLY B O 1
ATOM 2773 N N . SER B 1 126 ? 13.090 20.896 33.436 1.00 32.28 126 SER B N 1
ATOM 2774 C CA . SER B 1 126 ? 14.096 20.138 32.758 1.00 31.32 126 SER B CA 1
ATOM 2775 C C . SER B 1 126 ? 13.568 18.800 32.231 1.00 31.27 126 SER B C 1
ATOM 2776 O O . SER B 1 126 ? 14.198 18.211 31.351 1.00 31.87 126 SER B O 1
ATOM 2779 N N . GLN B 1 127 ? 12.440 18.326 32.775 1.00 29.22 127 GLN B N 1
ATOM 2780 C CA . GLN B 1 127 ? 11.773 17.083 32.258 1.00 27.28 127 GLN B CA 1
ATOM 2781 C C . GLN B 1 127 ? 10.647 17.363 31.241 1.00 26.52 127 GLN B C 1
ATOM 2782 O O . GLN B 1 127 ? 10.079 16.437 30.615 1.00 25.10 127 GLN B O 1
ATOM 2788 N N . ASN B 1 128 ? 10.331 18.626 31.033 1.00 24.74 128 ASN B N 1
ATOM 2789 C CA . ASN B 1 128 ? 9.212 18.949 30.194 1.00 25.88 128 ASN B CA 1
ATOM 2790 C C . ASN B 1 128 ? 9.539 20.012 29.168 1.00 25.16 128 ASN B C 1
ATOM 2791 O O . ASN B 1 128 ? 8.636 20.600 28.581 1.00 28.25 128 ASN B O 1
ATOM 2796 N N . ASP B 1 129 ? 10.788 20.191 28.838 1.00 24.83 129 ASP B N 1
ATOM 2797 C CA . ASP B 1 129 ? 11.128 21.318 28.057 1.00 25.68 129 ASP B CA 1
ATOM 2798 C C . ASP B 1 129 ? 11.284 21.071 26.608 1.00 24.83 129 ASP B C 1
ATOM 2799 O O . ASP B 1 129 ? 11.611 22.015 25.883 1.00 25.39 129 ASP B O 1
ATOM 2804 N N . SER B 1 130 ? 11.102 19.843 26.136 1.00 22.73 130 SER B N 1
ATOM 2805 C CA . SER B 1 130 ? 11.210 19.596 24.704 1.00 21.63 130 SER B CA 1
ATOM 2806 C C . SER B 1 130 ? 10.056 18.756 24.191 1.00 21.36 130 SER B C 1
ATOM 2807 O O . SER B 1 130 ? 9.956 17.562 24.515 1.00 20.82 130 SER B O 1
ATOM 2812 N N . PHE B 1 131 ? 9.184 19.394 23.414 1.00 18.27 131 PHE B N 1
ATOM 2813 C CA . PHE B 1 131 ? 8.006 18.708 22.933 1.00 19.44 131 PHE B CA 1
ATOM 2814 C C . PHE B 1 131 ? 7.487 19.301 21.591 1.00 18.49 131 PHE B C 1
ATOM 2815 O O . PHE B 1 131 ? 7.837 20.419 21.206 1.00 20.50 131 PHE B O 1
ATOM 2823 N N . ILE B 1 132 ? 6.687 18.525 20.870 1.00 19.34 132 ILE B N 1
ATOM 2824 C CA . ILE B 1 132 ? 5.952 19.022 19.727 1.00 19.61 132 ILE B CA 1
ATOM 2825 C C . ILE B 1 132 ? 4.515 19.298 20.116 1.00 17.73 132 ILE B C 1
ATOM 2826 O O . ILE B 1 132 ? 3.953 18.599 20.985 1.00 17.51 132 ILE B O 1
ATOM 2831 N N . CYS B 1 133 ? 3.898 20.345 19.540 1.00 19.62 133 CYS B N 1
ATOM 2832 C CA . CYS B 1 133 ? 2.528 20.682 19.890 1.00 20.64 133 CYS B CA 1
ATOM 2833 C C . CYS B 1 133 ? 1.769 21.092 18.640 1.00 20.86 133 CYS B C 1
ATOM 2834 O O . CYS B 1 133 ? 2.397 21.367 17.627 1.00 19.26 133 CYS B O 1
ATOM 2837 N N . SER B 1 134 ? 0.441 21.045 18.734 1.00 21.30 134 SER B N 1
ATOM 2838 C CA . SER B 1 134 ? -0.447 21.372 17.672 1.00 21.88 134 SER B CA 1
ATOM 2839 C C . SER B 1 134 ? -0.890 22.815 17.947 1.00 22.11 134 SER B C 1
ATOM 2840 O O . SER B 1 134 ? -1.278 23.180 19.082 1.00 21.87 134 SER B O 1
ATOM 2845 N N . LEU B 1 135 ? -0.711 23.632 16.931 1.00 23.11 135 LEU B N 1
ATOM 2846 C CA . LEU B 1 135 ? -1.063 25.057 17.049 1.00 23.01 135 LEU B CA 1
ATOM 2847 C C . LEU B 1 135 ? -2.504 25.316 16.712 1.00 24.53 135 LEU B C 1
ATOM 2848 O O . LEU B 1 135 ? -3.007 24.857 15.678 1.00 26.78 135 LEU B O 1
ATOM 2853 N N . ASN B 1 136 ? -3.123 26.125 17.564 1.00 25.08 136 ASN B N 1
ATOM 2854 C CA . ASN B 1 136 ? -4.435 26.704 17.356 1.00 26.48 136 ASN B CA 1
ATOM 2855 C C . ASN B 1 136 ? -4.155 28.047 16.692 1.00 26.83 136 ASN B C 1
ATOM 2856 O O . ASN B 1 136 ? -3.682 28.949 17.341 1.00 22.62 136 ASN B O 1
ATOM 2865 N N . ILE B 1 137 ? -4.440 28.169 15.409 1.00 28.27 137 ILE B N 1
ATOM 2866 C CA . ILE B 1 137 ? -4.144 29.390 14.711 1.00 29.44 137 ILE B CA 1
ATOM 2867 C C . ILE B 1 137 ? -5.337 30.384 14.944 1.00 30.17 137 ILE B C 1
ATOM 2868 O O . ILE B 1 137 ? -6.535 30.035 14.758 1.00 30.59 137 ILE B O 1
ATOM 2873 N N . ILE B 1 138 ? -5.020 31.595 15.378 1.00 30.37 138 ILE B N 1
ATOM 2874 C CA . ILE B 1 138 ? -6.063 32.654 15.547 1.00 30.42 138 ILE B CA 1
ATOM 2875 C C . ILE B 1 138 ? -6.111 33.569 14.325 1.00 30.68 138 ILE B C 1
ATOM 2876 O O . ILE B 1 138 ? -7.165 34.179 13.972 1.00 32.16 138 ILE B O 1
ATOM 2881 N N . SER B 1 139 ? -5.016 33.575 13.616 1.00 30.12 139 SER B N 1
ATOM 2882 C CA . SER B 1 139 ? -4.829 34.383 12.414 1.00 29.30 139 SER B CA 1
ATOM 2883 C C . SER B 1 139 ? -5.711 33.896 11.284 1.00 31.53 139 SER B C 1
ATOM 2884 O O . SER B 1 139 ? -5.974 32.726 11.202 1.00 31.00 139 SER B O 1
ATOM 2887 N N . ASP B 1 140 ? -6.162 34.827 10.439 1.00 32.86 140 ASP B N 1
ATOM 2888 C CA . ASP 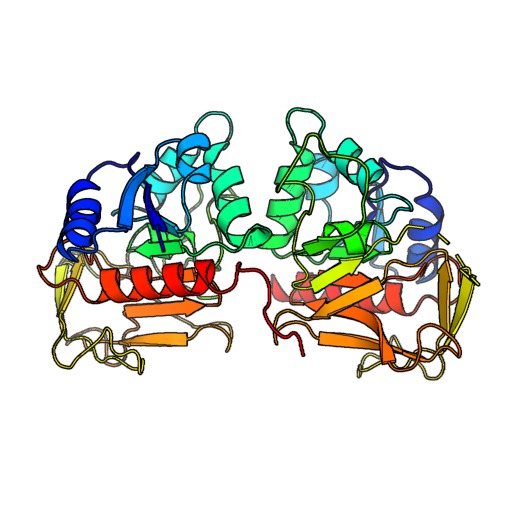B 1 140 ? -6.870 34.480 9.211 1.00 31.98 140 ASP B CA 1
ATOM 2889 C C . ASP B 1 140 ? -6.025 34.413 7.941 1.00 31.24 140 ASP B C 1
ATOM 2890 O O . ASP B 1 140 ? -6.549 34.295 6.814 1.00 32.58 140 ASP B O 1
ATOM 2895 N N . SER B 1 141 ? -4.731 34.518 8.079 1.00 29.05 141 SER B N 1
ATOM 2896 C CA . SER B 1 141 ? -3.845 34.410 6.935 1.00 28.91 141 SER B CA 1
ATOM 2897 C C . SER B 1 141 ? -3.992 33.065 6.255 1.00 28.07 141 SER B C 1
ATOM 2898 O O . SER B 1 141 ? -4.080 32.029 6.908 1.00 26.11 141 SER B O 1
ATOM 2901 N N . SER B 1 142 ? -4.050 33.067 4.933 1.00 27.38 142 SER B N 1
ATOM 2902 C CA . SER B 1 142 ? -3.993 31.862 4.146 1.00 28.48 142 SER B CA 1
ATOM 2903 C C . SER B 1 142 ? -2.676 31.102 4.188 1.00 29.33 142 SER B C 1
ATOM 2904 O O . SER B 1 142 ? -2.544 30.038 3.575 1.00 32.12 142 SER B O 1
ATOM 2907 N N . ALA B 1 143 ? -1.673 31.631 4.868 1.00 29.89 143 ALA B N 1
ATOM 2908 C CA . ALA B 1 143 ? -0.451 30.883 5.064 1.00 29.63 143 ALA B CA 1
ATOM 2909 C C . ALA B 1 143 ? -0.655 29.691 6.022 1.00 30.38 143 ALA B C 1
ATOM 2910 O O . ALA B 1 143 ? 0.103 28.715 5.991 1.00 31.02 143 ALA B O 1
ATOM 2912 N N . PHE B 1 144 ? -1.707 29.735 6.838 1.00 31.16 144 PHE B N 1
ATOM 2913 C CA . PHE B 1 144 ? -1.895 28.700 7.855 1.00 32.48 144 PHE B CA 1
ATOM 2914 C C . PHE B 1 144 ? -3.039 27.823 7.496 1.00 34.60 144 PHE B C 1
ATOM 2915 O O . PHE B 1 144 ? -3.929 28.217 6.768 1.00 35.50 144 PHE B O 1
ATOM 2923 N N . LYS B 1 145 ? -3.000 26.619 8.021 1.00 36.62 145 LYS B N 1
ATOM 2924 C CA . LYS B 1 145 ? -4.129 25.721 7.922 1.00 38.70 145 LYS B CA 1
ATOM 2925 C C . LYS B 1 145 ? -4.287 25.063 9.288 1.00 39.55 145 LYS B C 1
ATOM 2926 O O . LYS B 1 145 ? -3.543 25.374 10.246 1.00 38.48 145 LYS B O 1
ATOM 2932 N N . LYS B 1 146 ? -5.301 24.207 9.347 1.00 40.62 146 LYS B N 1
ATOM 2933 C CA . LYS B 1 146 ? -5.513 23.282 10.429 1.00 41.16 146 LYS B CA 1
ATOM 2934 C C . LYS B 1 146 ? -4.292 22.357 10.589 1.00 41.06 146 LYS B C 1
ATOM 2935 O O . LYS B 1 146 ? -3.614 21.985 9.605 1.00 42.32 146 LYS B O 1
ATOM 2941 N N . ASP B 1 147 ? -3.994 22.022 11.837 1.00 40.55 147 ASP B N 1
ATOM 2942 C CA . ASP B 1 147 ? -3.104 20.886 12.161 1.00 39.06 147 ASP B CA 1
ATOM 2943 C C . ASP B 1 147 ? -1.586 21.095 12.015 1.00 37.89 147 ASP B C 1
ATOM 2944 O O . ASP B 1 147 ? -0.819 20.108 11.986 1.00 37.49 147 ASP B O 1
ATOM 2949 N N . LEU B 1 148 ? -1.158 22.353 11.951 1.00 33.76 148 LEU B N 1
ATOM 2950 C CA . LEU B 1 148 ? 0.266 22.693 11.934 1.00 32.02 148 LEU B CA 1
ATOM 2951 C C . LEU B 1 148 ? 0.915 22.423 13.276 1.00 30.54 148 LEU B C 1
ATOM 2952 O O . LEU B 1 148 ? 0.331 22.705 14.322 1.00 31.93 148 LEU B O 1
ATOM 2957 N N . THR B 1 149 ? 2.150 21.958 13.239 1.00 26.38 149 THR B N 1
ATOM 2958 C CA . THR B 1 149 ? 2.819 21.566 14.467 1.00 25.55 149 THR B CA 1
ATOM 2959 C C . THR B 1 149 ? 3.988 22.522 14.674 1.00 24.05 149 THR B C 1
ATOM 2960 O O . THR B 1 149 ? 4.455 23.217 13.732 1.00 23.43 149 THR B O 1
ATOM 2964 N N . ALA B 1 150 ? 4.402 22.603 15.921 1.00 22.19 150 ALA B N 1
ATOM 2965 C CA . ALA B 1 150 ? 5.536 23.414 16.337 1.00 21.32 150 ALA B CA 1
ATOM 2966 C C . ALA B 1 150 ? 6.418 22.638 17.301 1.00 22.57 150 ALA B C 1
ATOM 2967 O O . ALA B 1 150 ? 5.926 21.888 18.094 1.00 21.40 150 ALA B O 1
ATOM 2969 N N . ALA B 1 151 ? 7.720 22.851 17.204 1.00 20.65 151 ALA B N 1
ATOM 2970 C CA . ALA B 1 151 ? 8.755 22.182 18.015 1.00 20.09 151 ALA B CA 1
ATOM 2971 C C . ALA B 1 151 ? 9.177 23.178 19.104 1.00 20.58 151 ALA B C 1
ATOM 2972 O O . ALA B 1 151 ? 9.798 24.195 18.806 1.00 19.48 151 ALA B O 1
ATOM 2974 N N . CYS B 1 152 ? 8.837 22.889 20.348 1.00 20.06 152 CYS B N 1
ATOM 2975 C CA . CYS B 1 152 ? 9.219 23.750 21.498 1.00 20.94 152 CYS B CA 1
ATOM 2976 C C . CYS B 1 152 ? 10.391 23.102 22.194 1.00 21.82 152 CYS B C 1
ATOM 2977 O O . CYS B 1 152 ? 10.239 22.066 22.822 1.00 22.77 152 CYS B O 1
ATOM 2980 N N . ILE B 1 153 ? 11.564 23.740 22.130 1.00 21.55 153 ILE B N 1
ATOM 2981 C CA . ILE B 1 153 ? 12.784 23.231 22.775 1.00 23.26 153 ILE B CA 1
ATOM 2982 C C . ILE B 1 153 ? 13.300 24.321 23.683 1.00 24.35 153 ILE B C 1
ATOM 2983 O O . ILE B 1 153 ? 13.784 25.371 23.142 1.00 23.90 153 ILE B O 1
ATOM 2988 N N . ARG B 1 154 ? 13.110 24.164 24.991 1.00 24.48 154 ARG B N 1
ATOM 2989 C CA . ARG B 1 154 ? 13.438 25.199 25.971 1.00 26.02 154 ARG B CA 1
ATOM 2990 C C . ARG B 1 154 ? 12.856 26.546 25.517 1.00 25.56 154 ARG B C 1
ATOM 2991 O O . ARG B 1 154 ? 13.548 27.592 25.498 1.00 27.17 154 ARG B O 1
ATOM 2999 N N . ALA B 1 155 ? 11.592 26.516 25.112 1.00 23.84 155 ALA B N 1
ATOM 3000 C CA . ALA B 1 155 ? 10.879 27.664 24.562 1.00 23.25 155 ALA B CA 1
ATOM 3001 C C . ALA B 1 155 ? 10.631 28.715 25.628 1.00 23.21 155 ALA B C 1
ATOM 3002 O O . ALA B 1 155 ? 10.350 28.398 26.820 1.00 22.99 155 ALA B O 1
ATOM 3004 N N . PRO B 1 156 ? 10.738 29.961 25.233 1.00 22.27 156 PRO B N 1
ATOM 3005 C CA . PRO B 1 156 ? 10.282 31.009 26.159 1.00 23.12 156 PRO B CA 1
ATOM 3006 C C . PRO B 1 156 ? 8.790 30.939 26.333 1.00 22.10 156 PRO B C 1
ATOM 3007 O O . PRO B 1 156 ? 8.091 30.332 25.541 1.00 22.39 156 PRO B O 1
ATOM 3011 N N . TYR B 1 157 ? 8.252 31.599 27.391 1.00 22.33 157 TYR B N 1
ATOM 3012 C CA . TYR B 1 157 ? 6.843 31.589 27.687 1.00 23.64 157 TYR B CA 1
ATOM 3013 C C . TYR B 1 157 ? 6.341 33.021 27.742 1.00 21.43 157 TYR B C 1
ATOM 3014 O O . TYR B 1 157 ? 6.867 33.816 28.481 1.00 22.40 157 TYR B O 1
ATOM 3023 N N . ILE B 1 158 ? 5.347 33.340 26.939 1.00 23.62 158 ILE B N 1
ATOM 3024 C CA . ILE B 1 158 ? 4.855 34.729 26.901 1.00 24.93 158 ILE B CA 1
ATOM 3025 C C . ILE B 1 158 ? 3.771 34.854 27.992 1.00 26.63 158 ILE B C 1
ATOM 3026 O O . ILE B 1 158 ? 2.689 34.296 27.832 1.00 26.78 158 ILE B O 1
ATOM 3031 N N . ARG B 1 159 ? 4.081 35.599 29.038 1.00 29.26 159 ARG B N 1
ATOM 3032 C CA A ARG B 1 159 ? 3.192 35.685 30.196 0.70 29.97 159 ARG B CA 1
ATOM 3033 C CA B ARG B 1 159 ? 3.188 35.725 30.219 0.30 30.11 159 ARG B CA 1
ATOM 3034 C C A ARG B 1 159 ? 2.090 36.730 30.014 0.70 30.07 159 ARG B C 1
ATOM 3035 C C B ARG B 1 159 ? 2.156 36.849 30.239 0.30 30.34 159 ARG B C 1
ATOM 3036 O O A ARG B 1 159 ? 0.932 36.487 30.401 0.70 29.63 159 ARG B O 1
ATOM 3037 O O B ARG B 1 159 ? 1.128 36.750 30.903 0.30 30.45 159 ARG B O 1
ATOM 3045 N N A GLU B 1 160 ? 2.424 37.879 29.429 0.70 29.56 160 GLU B N 1
ATOM 3046 N N B GLU B 1 160 ? 2.435 37.964 29.607 0.30 30.14 160 GLU B N 1
ATOM 3047 C CA A GLU B 1 160 ? 1.443 38.975 29.252 0.70 30.45 160 GLU B CA 1
ATOM 3048 C CA B GLU B 1 160 ? 1.432 39.025 29.632 0.30 30.61 160 GLU B CA 1
ATOM 3049 C C A GLU B 1 160 ? 1.674 39.772 27.980 1.00 29.09 160 GLU B C 1
ATOM 3050 O O A GLU B 1 160 ? 2.815 39.941 27.561 1.00 31.03 160 GLU B O 1
ATOM 3061 N N . ILE B 1 161 ? 0.553 40.162 27.390 1.00 30.09 161 ILE B N 1
ATOM 3062 C CA . ILE B 1 161 ? 0.473 41.016 26.247 1.00 29.25 161 ILE B CA 1
ATOM 3063 C C . ILE B 1 161 ? 0.184 42.390 26.808 1.00 30.44 161 ILE B C 1
ATOM 3064 O O . ILE B 1 161 ? -0.825 42.563 27.519 1.00 31.26 161 ILE B O 1
ATOM 3069 N N . LEU B 1 162 ? 1.027 43.372 26.477 1.00 30.18 162 LEU B N 1
ATOM 3070 C CA . LEU B 1 162 ? 0.961 44.673 27.171 1.00 32.05 162 LEU B CA 1
ATOM 3071 C C . LEU B 1 162 ? 0.362 45.767 26.335 1.00 33.36 162 LEU B C 1
ATOM 3072 O O . LEU B 1 162 ? 0.138 46.846 26.874 1.00 36.04 162 LEU B O 1
ATOM 3077 N N . SER B 1 163 ? 0.064 45.519 25.063 1.00 33.57 163 SER B N 1
ATOM 3078 C CA . SER B 1 163 ? -0.587 46.479 24.173 1.00 33.70 163 SER B CA 1
ATOM 3079 C C . SER B 1 163 ? -1.621 45.751 23.361 1.00 33.86 163 SER B C 1
ATOM 3080 O O . SER B 1 163 ? -1.414 44.639 22.941 1.00 32.80 163 SER B O 1
ATOM 3083 N N . ASP B 1 164 ? -2.746 46.400 23.114 1.00 32.69 164 ASP B N 1
ATOM 3084 C CA . ASP B 1 164 ? -3.699 45.902 22.154 1.00 33.70 164 ASP B CA 1
ATOM 3085 C C . ASP B 1 164 ? -3.163 45.870 20.739 1.00 30.95 164 ASP B C 1
ATOM 3086 O O . ASP B 1 164 ? -3.778 45.208 19.873 1.00 31.70 164 ASP B O 1
ATOM 3091 N N . GLU B 1 165 ? -2.015 46.517 20.524 1.00 30.06 165 GLU B N 1
ATOM 3092 C CA . GLU B 1 165 ? -1.321 46.468 19.267 1.00 29.60 165 GLU B CA 1
ATOM 3093 C C . GLU B 1 165 ? -0.639 45.110 19.025 1.00 26.96 165 GLU B C 1
ATOM 3094 O O . GLU B 1 165 ? -0.403 44.799 17.889 1.00 26.70 165 GLU B O 1
ATOM 3100 N N . VAL B 1 166 ? -0.427 44.337 20.077 1.00 25.34 166 VAL B N 1
ATOM 3101 C CA . VAL B 1 166 ? 0.181 42.966 19.927 1.00 24.24 166 VAL B CA 1
ATOM 3102 C C . VAL B 1 166 ? -0.921 42.019 19.590 1.00 24.39 166 VAL B C 1
ATOM 3103 O O . VAL B 1 166 ? -1.878 41.927 20.405 1.00 25.07 166 VAL B O 1
ATOM 3107 N N . LYS B 1 167 ? -0.813 41.307 18.468 1.00 22.60 167 LYS B N 1
ATOM 3108 C CA . LYS B 1 167 ? -1.792 40.349 18.077 1.00 23.59 167 LYS B CA 1
ATOM 3109 C C . LYS B 1 167 ? -1.281 38.934 18.333 1.00 23.09 167 LYS B C 1
ATOM 3110 O O . LYS B 1 167 ? -0.133 38.645 18.061 1.00 22.42 167 LYS B O 1
ATOM 3116 N N . VAL B 1 168 ? -2.159 38.081 18.818 1.00 21.99 168 VAL B N 1
ATOM 3117 C CA . VAL B 1 168 ? -1.814 36.647 19.078 1.00 22.79 168 VAL B CA 1
ATOM 3118 C C . VAL B 1 168 ? -2.175 35.904 17.848 1.00 24.10 168 VAL B C 1
ATOM 3119 O O . VAL B 1 168 ? -3.377 35.947 17.429 1.00 24.53 168 VAL B O 1
ATOM 3123 N N . LEU B 1 169 ? -1.187 35.244 17.219 1.00 21.15 169 LEU B N 1
ATOM 3124 C CA . LEU B 1 169 ? -1.379 34.540 15.962 1.00 22.60 169 LEU B CA 1
ATOM 3125 C C . LEU B 1 169 ? -1.668 33.062 16.181 1.00 22.82 169 LEU B C 1
ATOM 3126 O O . LEU B 1 169 ? -2.351 32.455 15.402 1.00 21.90 169 LEU B O 1
ATOM 3131 N N . ALA B 1 170 ? -1.132 32.507 17.244 1.00 22.94 170 ALA B N 1
ATOM 3132 C CA . ALA B 1 170 ? -1.260 31.037 17.478 1.00 22.37 170 ALA B CA 1
ATOM 3133 C C . ALA B 1 170 ? -1.063 30.734 18.954 1.00 21.54 170 ALA B C 1
ATOM 3134 O O . ALA B 1 170 ? -0.242 31.383 19.630 1.00 21.21 170 ALA B O 1
ATOM 3136 N N . THR B 1 171 ? -1.810 29.722 19.447 1.00 20.92 171 THR B N 1
ATOM 3137 C CA . THR B 1 171 ? -1.669 29.230 20.784 1.00 21.63 171 THR B CA 1
ATOM 3138 C C . THR B 1 171 ? -1.522 27.708 20.742 1.00 19.75 171 THR B C 1
ATOM 3139 O O . THR B 1 171 ? -1.747 27.097 19.688 1.00 21.73 171 THR B O 1
ATOM 3143 N N . PHE B 1 172 ? -1.190 27.115 21.881 1.00 21.59 172 PHE B N 1
ATOM 3144 C CA . PHE B 1 172 ? -1.308 25.669 22.042 1.00 22.91 172 PHE B CA 1
ATOM 3145 C C . PHE B 1 172 ? -1.663 25.274 23.457 1.00 24.21 172 PHE B C 1
ATOM 3146 O O . PHE B 1 172 ? -1.571 26.103 24.400 1.00 23.86 172 PHE B O 1
ATOM 3154 N N . SER B 1 173 ? -2.043 23.998 23.614 1.00 23.54 173 SER B N 1
ATOM 3155 C CA . SER B 1 173 ? -2.331 23.450 24.900 1.00 24.61 173 SER B CA 1
ATOM 3156 C C . SER B 1 173 ? -1.212 22.528 25.349 1.00 24.05 173 SER B C 1
ATOM 3157 O O . SER B 1 173 ? -0.640 21.825 24.522 1.00 23.28 173 SER B O 1
ATOM 3162 N N . HIS B 1 174 ? -0.911 22.529 26.647 1.00 25.91 174 HIS B N 1
ATOM 3163 C CA . HIS B 1 174 ? 0.022 21.573 27.256 1.00 26.14 174 HIS B CA 1
ATOM 3164 C C . HIS B 1 174 ? -0.611 20.901 28.435 1.00 27.89 174 HIS B C 1
ATOM 3165 O O . HIS B 1 174 ? -1.212 21.571 29.279 1.00 26.54 174 HIS B O 1
ATOM 3172 N N . GLU B 1 175 ? -0.416 19.585 28.518 1.00 27.79 175 GLU B N 1
ATOM 3173 C CA . GLU B 1 175 ? -1.057 18.819 29.578 1.00 29.75 175 GLU B CA 1
ATOM 3174 C C . GLU B 1 175 ? -0.772 19.349 30.975 1.00 30.69 175 GLU B C 1
ATOM 3175 O O . GLU B 1 175 ? -1.582 19.105 31.904 1.00 31.90 175 GLU B O 1
ATOM 3181 N N . SER B 1 176 ? 0.369 20.003 31.166 1.00 30.02 176 SER B N 1
ATOM 3182 C CA . SER B 1 176 ? 0.770 20.505 32.479 1.00 31.68 176 SER B CA 1
ATOM 3183 C C . SER B 1 176 ? 0.678 21.994 32.583 1.00 32.99 176 SER B C 1
ATOM 3184 O O . SER B 1 176 ? 0.606 22.540 33.676 1.00 36.03 176 SER B O 1
ATOM 3187 N N . TYR B 1 177 ? 0.812 22.697 31.484 1.00 32.37 177 TYR B N 1
ATOM 3188 C CA . TYR B 1 177 ? 0.967 24.123 31.636 1.00 32.47 177 TYR B CA 1
ATOM 3189 C C . TYR B 1 177 ? -0.232 24.956 31.208 1.00 32.51 177 TYR B C 1
ATOM 3190 O O . TYR B 1 177 ? -0.192 26.174 31.383 1.00 34.95 177 TYR B O 1
ATOM 3199 N N . GLY B 1 178 ? -1.292 24.367 30.664 1.00 31.52 178 GLY B N 1
ATOM 3200 C CA . GLY B 1 178 ? -2.472 25.193 30.297 1.00 30.57 178 GLY B CA 1
ATOM 3201 C C . GLY B 1 178 ? -2.977 25.045 28.858 1.00 29.41 178 GLY B C 1
ATOM 3202 O O . GLY B 1 178 ? -2.249 24.555 27.996 1.00 28.13 178 GLY B O 1
ATOM 3203 N N A PRO B 1 179 ? -4.234 25.436 28.612 0.50 27.38 179 PRO B N 1
ATOM 3204 N N B PRO B 1 179 ? -4.192 25.530 28.580 0.50 27.82 179 PRO B N 1
ATOM 3205 C CA A PRO B 1 179 ? -4.594 25.815 27.261 0.50 26.89 179 PRO B CA 1
ATOM 3206 C CA B PRO B 1 179 ? -4.916 25.291 27.328 0.50 27.68 179 PRO B CA 1
ATOM 3207 C C A PRO B 1 179 ? -4.140 27.249 27.005 0.50 26.25 179 PRO B C 1
ATOM 3208 C C B PRO B 1 179 ? -4.675 26.294 26.201 0.50 27.42 179 PRO B C 1
ATOM 3209 O O A PRO B 1 179 ? -3.605 27.933 27.903 0.50 25.20 179 PRO B O 1
ATOM 3210 O O B PRO B 1 179 ? -4.916 25.974 25.021 0.50 27.11 179 PRO B O 1
ATOM 3217 N N A ASN B 1 180 ? -4.344 27.687 25.768 0.50 25.58 180 ASN B N 1
ATOM 3218 N N B ASN B 1 180 ? -4.203 27.491 26.556 0.50 27.02 180 ASN B N 1
ATOM 3219 C CA A ASN B 1 180 ? -4.059 29.059 25.390 0.50 25.95 180 ASN B CA 1
ATOM 3220 C CA B ASN B 1 180 ? -4.102 28.605 25.607 0.50 26.67 180 ASN B CA 1
ATOM 3221 C C A ASN B 1 180 ? -2.638 29.489 25.682 0.50 25.84 180 ASN B C 1
ATOM 3222 C C B ASN B 1 180 ? -2.751 29.352 25.648 0.50 26.19 180 ASN B C 1
ATOM 3223 O O A ASN B 1 180 ? -2.400 30.669 26.017 0.50 25.10 180 ASN B O 1
ATOM 3224 O O B ASN B 1 180 ? -2.702 30.587 25.700 0.50 25.38 180 ASN B O 1
ATOM 3233 N N . ILE B 1 181 ? -1.656 28.600 25.538 1.00 24.88 181 ILE B N 1
ATOM 3234 C CA . ILE B 1 181 ? -0.286 29.080 25.736 1.00 24.62 181 ILE B CA 1
ATOM 3235 C C . ILE B 1 181 ? 0.093 29.819 24.438 1.00 23.37 181 ILE B C 1
ATOM 3236 O O . ILE B 1 181 ? -0.140 29.325 23.356 1.00 21.23 181 ILE B O 1
ATOM 3241 N N . ILE B 1 182 ? 0.541 31.067 24.551 1.00 23.36 182 ILE B N 1
ATOM 3242 C CA . ILE B 1 182 ? 0.825 31.856 23.369 1.00 23.24 182 ILE B CA 1
ATOM 3243 C C . ILE B 1 182 ? 2.114 31.430 22.611 1.00 20.89 182 ILE B C 1
ATOM 3244 O O . ILE B 1 182 ? 3.186 31.418 23.242 1.00 21.29 182 ILE B O 1
ATOM 3249 N N . ALA B 1 183 ? 1.978 31.019 21.327 1.00 21.29 183 ALA B N 1
ATOM 3250 C CA . ALA B 1 183 ? 3.123 30.553 20.523 1.00 20.32 183 ALA B CA 1
ATOM 3251 C C . ALA B 1 183 ? 3.717 31.615 19.616 1.00 20.20 183 ALA B C 1
ATOM 3252 O O . ALA B 1 183 ? 4.868 31.521 19.260 1.00 19.23 183 ALA B O 1
ATOM 3254 N N . ALA B 1 184 ? 2.883 32.545 19.159 1.00 20.54 184 ALA B N 1
ATOM 3255 C CA . ALA B 1 184 ? 3.272 33.465 18.087 1.00 18.62 184 ALA B CA 1
ATOM 3256 C C . ALA B 1 184 ? 2.514 34.756 18.296 1.00 20.59 184 ALA B C 1
ATOM 3257 O O . ALA B 1 184 ? 1.292 34.728 18.490 1.00 20.01 184 ALA B O 1
ATOM 3259 N N . VAL B 1 185 ? 3.255 35.872 18.238 1.00 19.60 185 VAL B N 1
ATOM 3260 C CA . VAL B 1 185 ? 2.690 37.200 18.342 1.00 19.47 185 VAL B CA 1
ATOM 3261 C C . VAL B 1 185 ? 3.263 38.082 17.284 1.00 19.73 185 VAL B C 1
ATOM 3262 O O . VAL B 1 185 ? 4.332 37.846 16.725 1.00 18.53 185 VAL B O 1
ATOM 3266 N N . GLU B 1 186 ? 2.517 39.159 17.000 1.00 19.24 186 GLU B N 1
ATOM 3267 C CA . GLU B 1 186 ? 2.928 40.089 15.981 1.00 20.13 186 GLU B CA 1
ATOM 3268 C C . GLU B 1 186 ? 2.520 41.506 16.323 1.00 20.67 186 GLU B C 1
ATOM 3269 O O . GLU B 1 186 ? 1.368 41.741 16.710 1.00 20.70 186 GLU B O 1
ATOM 3275 N N . GLN B 1 187 ? 3.445 42.445 16.136 1.00 18.87 187 GLN B N 1
ATOM 3276 C CA . GLN B 1 187 ? 3.189 43.818 16.491 1.00 19.30 187 GLN B CA 1
ATOM 3277 C C . GLN B 1 187 ? 3.876 44.662 15.471 1.00 19.04 187 GLN B C 1
ATOM 3278 O O . GLN B 1 187 ? 5.114 44.663 15.406 1.00 18.00 187 GLN B O 1
ATOM 3284 N N . ASN B 1 188 ? 3.085 45.397 14.674 1.00 20.46 188 ASN B N 1
ATOM 3285 C CA . ASN B 1 188 ? 3.654 46.248 13.671 1.00 22.22 188 ASN B CA 1
ATOM 3286 C C . ASN B 1 188 ? 4.645 45.316 12.832 1.00 20.29 188 ASN B C 1
ATOM 3287 O O . ASN B 1 188 ? 4.248 44.254 12.388 1.00 20.00 188 ASN B O 1
ATOM 3292 N N . ASN B 1 189 ? 5.908 45.738 12.636 1.00 18.97 189 ASN B N 1
ATOM 3293 C CA . ASN B 1 189 ? 6.866 45.006 11.809 1.00 17.95 189 ASN B CA 1
ATOM 3294 C C . ASN B 1 189 ? 7.507 43.808 12.469 1.00 19.49 189 ASN B C 1
ATOM 3295 O O . ASN B 1 189 ? 8.368 43.156 11.851 1.00 18.69 189 ASN B O 1
ATOM 3300 N N . CYS B 1 190 ? 7.151 43.531 13.710 1.00 17.02 190 CYS B N 1
ATOM 3301 C CA . CYS B 1 190 ? 7.797 42.454 14.456 1.00 17.62 190 CYS B CA 1
ATOM 3302 C C . CYS B 1 190 ? 6.942 41.192 14.623 1.00 18.13 190 CYS B C 1
ATOM 3303 O O . CYS B 1 190 ? 5.776 41.238 15.016 1.00 18.73 190 CYS B O 1
ATOM 3306 N N . LEU B 1 191 ? 7.519 40.034 14.285 1.00 16.78 191 LEU B N 1
ATOM 3307 C CA . LEU B 1 191 ? 6.925 38.729 14.492 1.00 17.96 191 LEU B CA 1
ATOM 3308 C C . LEU B 1 191 ? 7.769 37.965 15.442 1.00 16.92 191 LEU B C 1
ATOM 3309 O O . LEU B 1 191 ? 8.988 37.940 15.343 1.00 17.64 191 LEU B O 1
ATOM 3314 N N . GLY B 1 192 ? 7.117 37.358 16.411 1.00 17.46 192 GLY B N 1
ATOM 3315 C CA . GLY B 1 192 ? 7.803 36.606 17.452 1.00 17.20 192 GLY B CA 1
ATOM 3316 C C . GLY B 1 192 ? 7.182 35.233 17.652 1.00 18.34 192 GLY B C 1
ATOM 3317 O O . GLY B 1 192 ? 5.993 35.120 17.841 1.00 19.67 192 GLY B O 1
ATOM 3318 N N . THR B 1 193 ? 8.030 34.174 17.594 1.00 17.55 193 THR B N 1
ATOM 3319 C CA A THR B 1 193 ? 7.543 32.805 17.830 0.70 16.58 193 THR B CA 1
ATOM 3320 C CA B THR B 1 193 ? 7.530 32.841 17.924 0.30 17.35 193 THR B CA 1
ATOM 3321 C C . THR B 1 193 ? 8.413 32.175 18.922 1.00 17.41 193 THR B C 1
ATOM 3322 O O . THR B 1 193 ? 9.633 32.397 18.954 1.00 17.91 193 THR B O 1
ATOM 3329 N N . VAL B 1 194 ? 7.819 31.341 19.780 1.00 18.05 194 VAL B N 1
ATOM 3330 C CA . VAL B 1 194 ? 8.597 30.754 20.884 1.00 17.76 194 VAL B CA 1
ATOM 3331 C C . VAL B 1 194 ? 9.276 29.445 20.470 1.00 18.74 194 VAL B C 1
ATOM 3332 O O . VAL B 1 194 ? 10.177 28.935 21.157 1.00 21.49 194 VAL B O 1
ATOM 3336 N N . PHE B 1 195 ? 8.770 28.894 19.383 1.00 18.09 195 PHE B N 1
ATOM 3337 C CA . PHE B 1 195 ? 9.165 27.595 18.857 1.00 18.14 195 PHE B CA 1
ATOM 3338 C C . PHE B 1 195 ? 10.278 27.693 17.822 1.00 20.60 195 PHE B C 1
ATOM 3339 O O . PHE B 1 195 ? 10.684 28.779 17.432 1.00 23.00 195 PHE B O 1
ATOM 3347 N N . HIS B 1 196 ? 10.820 26.544 17.419 1.00 21.02 196 HIS B N 1
ATOM 3348 C CA . HIS B 1 196 ? 11.894 26.449 16.435 1.00 20.47 196 HIS B CA 1
ATOM 3349 C C . HIS B 1 196 ? 11.288 26.020 15.111 1.00 20.80 196 HIS B C 1
ATOM 3350 O O . HIS B 1 196 ? 11.148 24.803 14.886 1.00 23.09 196 HIS B O 1
ATOM 3357 N N . PRO B 1 197 ? 10.939 26.959 14.258 1.00 19.12 197 PRO B N 1
ATOM 3358 C CA . PRO B 1 197 ? 10.173 26.659 13.044 1.00 21.06 197 PRO B CA 1
ATOM 3359 C C . PRO B 1 197 ? 10.993 25.949 12.002 1.00 22.53 197 PRO B C 1
ATOM 3360 O O . PRO B 1 197 ? 10.356 25.562 10.984 1.00 22.76 197 PRO B O 1
ATOM 3364 N N . GLU B 1 198 ? 12.301 25.784 12.231 1.00 22.68 198 GLU B N 1
ATOM 3365 C CA . GLU B 1 198 ? 13.227 25.130 11.334 1.00 23.90 198 GLU B CA 1
ATOM 3366 C C . GLU B 1 198 ? 13.418 23.635 11.615 1.00 24.52 198 GLU B C 1
ATOM 3367 O O . GLU B 1 198 ? 14.115 22.956 10.834 1.00 25.27 198 GLU B O 1
ATOM 3373 N N . LEU B 1 199 ? 12.780 23.123 12.688 1.00 23.94 199 LEU B N 1
ATOM 3374 C CA . LEU B 1 199 ? 13.010 21.741 13.106 1.00 24.89 199 LEU B CA 1
ATOM 3375 C C . LEU B 1 199 ? 11.876 20.804 12.753 1.00 26.31 199 LEU B C 1
ATOM 3376 O O . LEU B 1 199 ? 11.995 19.598 13.016 1.00 27.97 199 LEU B O 1
ATOM 3381 N N . LEU B 1 200 ? 10.862 21.293 12.086 1.00 25.82 200 LEU B N 1
ATOM 3382 C CA . LEU B 1 200 ? 9.794 20.429 11.515 1.00 25.25 200 LEU B CA 1
ATOM 3383 C C . LEU B 1 200 ? 9.697 20.788 10.039 1.00 26.38 200 LEU B C 1
ATOM 3384 O O . LEU B 1 200 ? 10.013 21.911 9.625 1.00 26.36 200 LEU B O 1
ATOM 3389 N N . PRO B 1 201 ? 9.225 19.848 9.211 1.00 26.32 201 PRO B N 1
ATOM 3390 C CA . PRO B 1 201 ? 9.297 20.080 7.754 1.00 26.54 201 PRO B CA 1
ATOM 3391 C C . PRO B 1 201 ? 8.435 21.121 7.148 1.00 27.29 201 PRO B C 1
ATOM 3392 O O . PRO B 1 201 ? 8.781 21.649 6.095 1.00 27.00 201 PRO B O 1
ATOM 3396 N N . HIS B 1 202 ? 7.335 21.479 7.760 1.00 27.21 202 HIS B N 1
ATOM 3397 C CA . HIS B 1 202 ? 6.462 22.377 7.077 1.00 27.89 202 HIS B CA 1
ATOM 3398 C C . HIS B 1 202 ? 7.038 23.798 7.110 1.00 27.12 202 HIS B C 1
ATOM 3399 O O . HIS B 1 202 ? 8.047 24.073 7.830 1.00 25.62 202 HIS B O 1
ATOM 3406 N N . THR B 1 203 ? 6.517 24.623 6.209 1.00 26.45 203 THR B N 1
ATOM 3407 C CA . THR B 1 203 ? 7.046 25.940 5.994 1.00 26.41 203 THR B CA 1
ATOM 3408 C C . THR B 1 203 ? 6.002 27.041 6.197 1.00 25.01 203 THR B C 1
ATOM 3409 O O . THR B 1 203 ? 6.147 28.132 5.616 1.00 24.19 203 THR B O 1
ATOM 3413 N N . ALA B 1 204 ? 4.957 26.827 7.009 1.00 23.46 204 ALA B N 1
ATOM 3414 C CA . ALA B 1 204 ? 3.874 27.774 7.109 1.00 24.05 204 ALA B CA 1
ATOM 3415 C C . ALA B 1 204 ? 4.358 29.131 7.647 1.00 23.26 204 ALA B C 1
ATOM 3416 O O . ALA B 1 204 ? 3.859 30.150 7.236 1.00 23.29 204 ALA B O 1
ATOM 3418 N N . PHE B 1 205 ? 5.247 29.095 8.636 1.00 23.08 205 PHE B N 1
ATOM 3419 C CA . PHE B 1 205 ? 5.661 30.390 9.221 1.00 21.91 205 PHE B CA 1
ATOM 3420 C C . PHE B 1 205 ? 6.642 31.094 8.350 1.00 22.48 205 PHE B C 1
ATOM 3421 O O . PHE B 1 205 ? 6.668 32.316 8.307 1.00 21.46 205 PHE B O 1
ATOM 3429 N N . GLN B 1 206 ? 7.461 30.355 7.614 1.00 20.74 206 GLN B N 1
ATOM 3430 C CA . GLN B 1 206 ? 8.329 31.000 6.644 1.00 21.44 206 GLN B CA 1
ATOM 3431 C C . GLN B 1 206 ? 7.521 31.649 5.558 1.00 23.45 206 GLN B C 1
ATOM 3432 O O . GLN B 1 206 ? 7.814 32.719 5.079 1.00 20.80 206 GLN B O 1
ATOM 3438 N N . GLN B 1 207 ? 6.455 30.980 5.100 1.00 24.63 207 GLN B N 1
ATOM 3439 C CA . GLN B 1 207 ? 5.513 31.624 4.172 1.00 22.84 207 GLN B CA 1
ATOM 3440 C C . GLN B 1 207 ? 4.877 32.883 4.766 1.00 21.79 207 GLN B C 1
ATOM 3441 O O . GLN B 1 207 ? 4.771 33.900 4.127 1.00 21.36 207 GLN B O 1
ATOM 3447 N N . TYR B 1 208 ? 4.434 32.797 5.994 1.00 22.22 208 TYR B N 1
ATOM 3448 C CA . TYR B 1 208 ? 3.791 33.947 6.591 1.00 21.80 208 TYR B CA 1
ATOM 3449 C C . TYR B 1 208 ? 4.758 35.123 6.608 1.00 21.07 208 TYR B C 1
ATOM 3450 O O . TYR B 1 208 ? 4.380 36.271 6.367 1.00 23.34 208 TYR B O 1
ATOM 3459 N N . PHE B 1 209 ? 5.997 34.860 7.014 1.00 21.69 209 PHE B N 1
ATOM 3460 C CA . PHE B 1 209 ? 6.987 35.957 7.102 1.00 20.08 209 PHE B CA 1
ATOM 3461 C C . PHE B 1 209 ? 7.341 36.465 5.747 1.00 19.84 209 PHE B C 1
ATOM 3462 O O . PHE B 1 209 ? 7.448 37.648 5.505 1.00 19.49 209 PHE B O 1
ATOM 3470 N N . TYR B 1 210 ? 7.461 35.547 4.758 1.00 19.69 210 TYR B N 1
ATOM 3471 C CA . TYR B 1 210 ? 7.665 35.969 3.336 1.00 20.20 210 TYR B CA 1
ATOM 3472 C C . TYR B 1 210 ? 6.576 36.899 2.902 1.00 18.75 210 TYR B C 1
ATOM 3473 O O . TYR B 1 210 ? 6.847 38.003 2.347 1.00 20.74 210 TYR B O 1
ATOM 3482 N N . GLU B 1 211 ? 5.326 36.559 3.211 1.00 19.68 211 GLU B N 1
ATOM 3483 C CA . GLU B 1 211 ? 4.212 37.485 2.860 1.00 22.57 211 GLU B CA 1
ATOM 3484 C C . GLU B 1 211 ? 4.276 38.802 3.581 1.00 21.09 211 GLU B C 1
ATOM 3485 O O . GLU B 1 211 ? 4.012 39.858 3.014 1.00 21.30 211 GLU B O 1
ATOM 3491 N N . LYS B 1 212 ? 4.650 38.778 4.865 1.00 21.17 212 LYS B N 1
ATOM 3492 C CA . LYS B 1 212 ? 4.907 40.044 5.580 1.00 19.96 212 LYS B CA 1
ATOM 3493 C C . LYS B 1 212 ? 5.927 40.919 4.852 1.00 20.30 212 LYS B C 1
ATOM 3494 O O . LYS B 1 212 ? 5.829 42.121 4.751 1.00 21.25 212 LYS B O 1
ATOM 3500 N N . VAL B 1 213 ? 7.051 40.322 4.461 1.00 19.88 213 VAL B N 1
ATOM 3501 C CA . VAL B 1 213 ? 8.101 41.089 3.772 1.00 19.04 213 VAL B CA 1
ATOM 3502 C C . VAL B 1 213 ? 7.632 41.559 2.410 1.00 20.63 213 VAL B C 1
ATOM 3503 O O . VAL B 1 213 ? 7.983 42.662 1.999 1.00 20.33 213 VAL B O 1
ATOM 3507 N N . LYS B 1 214 ? 6.929 40.685 1.691 1.00 21.34 214 LYS B N 1
ATOM 3508 C CA . LYS B 1 214 ? 6.360 41.111 0.400 1.00 21.27 214 LYS B CA 1
ATOM 3509 C C . LYS B 1 214 ? 5.467 42.302 0.589 1.00 21.69 214 LYS B C 1
ATOM 3510 O O . LYS B 1 214 ? 5.486 43.229 -0.212 1.00 22.96 214 LYS B O 1
ATOM 3516 N N . ASN B 1 215 ? 4.621 42.279 1.596 1.00 21.48 215 ASN B N 1
ATOM 3517 C CA . ASN B 1 215 ? 3.726 43.432 1.811 1.00 22.61 215 ASN B CA 1
ATOM 3518 C C . ASN B 1 215 ? 4.464 44.680 2.128 1.00 24.22 215 ASN B C 1
ATOM 3519 O O . ASN B 1 215 ? 4.132 45.776 1.699 1.00 24.03 215 ASN B O 1
ATOM 3524 N N . TYR B 1 216 ? 5.519 44.530 2.933 1.00 22.36 216 TYR B N 1
ATOM 3525 C CA . TYR B 1 216 ? 6.413 45.640 3.223 1.00 22.52 216 TYR B CA 1
ATOM 3526 C C . TYR B 1 216 ? 7.029 46.223 2.003 1.00 22.79 216 TYR B C 1
ATOM 3527 O O . TYR B 1 216 ? 7.029 47.427 1.787 1.00 24.69 216 TYR B O 1
ATOM 3536 N N . LYS B 1 217 ? 7.488 45.392 1.106 1.00 22.16 217 LYS B N 1
ATOM 3537 C CA . LYS B 1 217 ? 8.086 45.896 -0.118 1.00 25.12 217 LYS B CA 1
ATOM 3538 C C . LYS B 1 217 ? 7.040 46.584 -0.956 1.00 25.44 217 LYS B C 1
ATOM 3539 O O . LYS B 1 217 ? 7.339 47.607 -1.540 1.00 27.69 217 LYS B O 1
ATOM 3545 N N . TYR B 1 218 ? 5.809 46.064 -0.925 1.00 25.62 218 TYR B N 1
ATOM 3546 C CA . TYR B 1 218 ? 4.679 46.669 -1.680 1.00 26.74 218 TYR B CA 1
ATOM 3547 C C . TYR B 1 218 ? 4.366 47.992 -1.072 1.00 26.93 218 TYR B C 1
ATOM 3548 O O . TYR B 1 218 ? 4.121 48.964 -1.807 1.00 28.87 218 TYR B O 1
ATOM 3557 N N . SER B 1 219 ? 4.353 48.088 0.254 1.00 27.00 219 SER B N 1
ATOM 3558 C CA A SER B 1 219 ? 4.070 49.357 0.924 0.60 26.90 219 SER B CA 1
ATOM 3559 C CA B SER B 1 219 ? 4.019 49.368 0.851 0.40 27.64 219 SER B CA 1
ATOM 3560 C C . SER B 1 219 ? 5.049 50.444 0.521 1.00 27.86 219 SER B C 1
ATOM 3561 O O . SER B 1 219 ? 4.724 51.638 0.592 1.00 28.83 219 SER B O 1
ATOM 3566 N N . LEU B 1 220 ? 6.244 50.051 0.095 1.00 26.76 220 LEU B N 1
ATOM 3567 C CA . LEU B 1 220 ? 7.295 50.997 -0.217 1.00 28.55 220 LEU B CA 1
ATOM 3568 C C . LEU B 1 220 ? 7.191 51.595 -1.638 1.00 28.87 220 LEU B C 1
ATOM 3569 O O . LEU B 1 220 ? 7.890 52.606 -1.928 1.00 28.35 220 LEU B O 1
ATOM 3574 N N . GLU B 1 221 ? 6.384 50.967 -2.492 1.00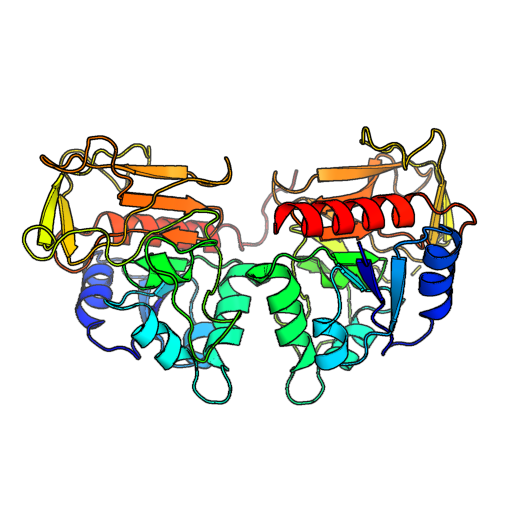 28.06 221 GLU B N 1
ATOM 3575 C CA . GLU B 1 221 ? 6.304 51.363 -3.904 1.00 28.48 221 GLU B CA 1
ATOM 3576 C C . GLU B 1 221 ? 5.771 52.779 -4.026 1.00 27.63 221 GLU B C 1
ATOM 3577 O O . GLU B 1 221 ? 5.074 53.283 -3.152 1.00 27.59 221 GLU B O 1
ATOM 3588 N N . HIS B 1 222 ? 6.102 53.420 -5.125 1.00 27.29 222 HIS B N 1
ATOM 3589 C CA . HIS B 1 222 ? 5.523 54.725 -5.454 1.00 28.29 222 HIS B CA 1
ATOM 3590 C C . HIS B 1 222 ? 4.047 54.501 -5.738 1.00 27.19 222 HIS B C 1
ATOM 3591 O O . HIS B 1 222 ? 3.592 53.362 -5.954 1.00 23.42 222 HIS B O 1
ATOM 3598 N N . HIS B 1 223 ? 3.304 55.611 -5.817 1.00 25.73 223 HIS B N 1
ATOM 3599 C CA . HIS B 1 223 ? 1.954 55.617 -6.358 1.00 24.35 223 HIS B CA 1
ATOM 3600 C C . HIS B 1 223 ? 0.843 55.107 -5.449 1.00 23.15 223 HIS B C 1
ATOM 3601 O O . HIS B 1 223 ? -0.228 54.797 -5.904 1.00 23.09 223 HIS B O 1
ATOM 3608 N N . HIS B 1 224 ? 1.099 54.976 -4.140 1.00 23.19 224 HIS B N 1
ATOM 3609 C CA . HIS B 1 224 ? -0.016 54.633 -3.235 1.00 22.23 224 HIS B CA 1
ATOM 3610 C C . HIS B 1 224 ? -0.835 55.870 -2.943 1.00 20.88 224 HIS B C 1
ATOM 3611 O O . HIS B 1 224 ? -0.287 56.994 -2.969 1.00 21.65 224 HIS B O 1
ATOM 3618 N N . HIS B 1 225 ? -2.139 55.666 -2.672 1.00 20.22 225 HIS B N 1
ATOM 3619 C CA . HIS B 1 225 ? -3.058 56.753 -2.290 1.00 20.33 225 HIS B CA 1
ATOM 3620 C C . HIS B 1 225 ? -3.077 56.949 -0.778 1.00 21.66 225 HIS B C 1
ATOM 3621 O O . HIS B 1 225 ? -3.484 56.038 -0.017 1.00 23.88 225 HIS B O 1
ATOM 3628 N N . HIS B 1 226 ? -2.568 58.096 -0.349 1.00 20.95 226 HIS B N 1
ATOM 3629 C CA . HIS B 1 226 ? -2.610 58.418 1.088 1.00 21.51 226 HIS B CA 1
ATOM 3630 C C . HIS B 1 226 ? -3.926 59.045 1.464 1.00 21.25 226 HIS B C 1
ATOM 3631 O O . HIS B 1 226 ? -4.356 59.971 0.857 1.00 21.29 226 HIS B O 1
ATOM 3638 N N . HIS B 1 227 ? -4.532 58.529 2.544 1.00 23.73 227 HIS B N 1
ATOM 3639 C CA . HIS B 1 227 ? -5.655 59.185 3.222 1.00 24.45 227 HIS B CA 1
ATOM 3640 C C . HIS B 1 227 ? -5.627 58.647 4.696 1.00 25.86 227 HIS B C 1
ATOM 3641 O O . HIS B 1 227 ? -6.528 59.088 5.409 1.00 29.65 227 HIS B O 1
#

CATH classification: 3.40.50.880

B-factor: mean 25.94, std 10.15, range [11.19, 73.92]

GO terms:
  GO:0042819 vitamin B6 biosynthetic process (P, IDA)
  GO:0004359 glutaminase activity (F, IDA)
  GO:0000304 response to singlet oxygen (P, IDA)
  GO:0005829 cytosol (C, TAS)

Nearest PDB structures (foldseek):
  2abw-assembly1_A  TM=1.005E+00  e=2.821E-50  Plasmodium falciparum
  2abw-assembly2_B  TM=9.842E-01  e=1.372E-47  Plasmodium falciparum
  4ads-assembly1_G  TM=9.812E-01  e=5.950E-44  Plasmodium falciparum 3D7
  1q7r-assembly1_A  TM=8.801E-01  e=4.374E-18  Geobacillus stearothermophilus
  7ac8-assembly3_F  TM=8.160E-01  e=3.025E-11  Thermotoga maritima MSB8

Radius of gyration: 22.88 Å; Cα contacts (8 Å, |Δi|>4): 984; chains: 2; bounding box: 42×67×51 Å

InterPro domains:
  IPR002161 Pyridoxal 5'-phosphate synthase subunit PdxT/SNO [PF01174] (8-213)
  IPR002161 Pyridoxal 5'-phosphate synthase subunit PdxT/SNO [PIRSF005639] (2-215)
  IPR002161 Pyridoxal 5'-phosphate synthase subunit PdxT/SNO [PS51130] (5-214)
  IPR002161 Pyridoxal 5'-phosphate synthase subunit PdxT/SNO [PTHR31559] (1-216)
  IPR002161 Pyridoxal 5'-phosphate synthase subunit PdxT/SNO [TIGR03800] (6-210)
  IPR002161 Pyridoxal 5'-phosphate synthase subunit PdxT/SNO [cd01749] (6-210)
  IPR021196 PdxT/SNO family, conserved site [PS01236] (46-56)
  IPR029062 Class I glutamine amidotransferase-like [G3DSA:3.40.50.880] (1-219)
  IPR029062 Class I glutamine amidotransferase-like [SSF52317] (4-215)

Secondary structure (DSSP, 8-state):
--EEEEEE-TTS--HHHHHHHHTT--TTEEEEEE-SHHHHHT-SEEEE--S-HHHHHHHTTHHHHHHHHHHHHHHHTS---EEEETHHHHHTEEEEE---SPPTTGGGS----EEEEEE-----EEEEE-EE----TT--TT-EEEEES--EEEEE--TT-EEEEEEEETTTEEEEEEEEEETTEEEESS-GGGSS--HHHHHHHHHHHHHHHHT-/--EEEEEE-TTS--HHHHHHHHTT--TTEEEEEE-SHHHHHT-SEEEE--S-HHHHHHHT-HHHHHHHHHHHHHHHTS---EEEETHHHHHHEEEEESS----TTGGGS----EEEEEESS-S-TTTSEEEEE-EE----TT--TT-EEEEES--EEEEE--TT-EEEEEEEETTTEEEEEEEEEETTEEEESS-TTSSS--HHHHHHHHHHHHHHHHTSS-----

Foldseek 3Di:
DAAEEEEAPPLDPGVLVVVLLVVVVDPSYDYYYDQALVSVVVHLEYEYEDQALQSSQVSCCPPNNRNLVSLLCVCPVVVRAYEYEASGLQQQECAEADNPDDHPQVNSSHSHRFDFYKYQQVVQWDKWFKDFDDPDPLDDHGDIFIGHSFIFTDGRGDPQKDQGIFTADPPPGGGTGAWIDGRRYIYGRTDCSPDNRNSVSVVSVVSSVVSVVVVD/DAFEEEEADQLHPCVLVQVLLVVVVDPRYHYYYDQALVSVVRHLEYEYEDQALQSSQVSCCPPNNRNLVSLLCVCPVVVGAYEYEASGLQQQEPAEDPDDDDHPCHPSSHSHRFDFYKYQQPDDPVGQWDKWFKDFPDPDPLDDGGDIFIGHSFIFTDGRHDPQKAQGIAAADPPPGGGTGAWIDHRRYIYGRTDCSPDNDNSVVVVSVVSSVVSVVVVDPDDDDD

Organism: Plasmodium falciparum (isolate 3D7) (NCBI:txid36329)